Protein AF-A0A8S3RCC0-F1 (afdb_monomer_lite)

Foldseek 3Di:
DVVVVVVCVVLPPLLVLCLLLLDLLCDDPQFDHQPPGDSVLLSVLVSVDVLLSVLSVQLLPPPDLVSLLQSQQQSLCVSLVHDGPPGQVNQQVVVLVVCVVPDPDDDDSSNGRDHSQQSSLRSLRSSVSSCVVVVNDPDDVVVRQWDDDPNDIDGNRGPDDPDPPVVVVVDDDPPPDPDDDDDDDDDDDDDDDDDDDYDDDDDDDDDDDDDDDDDDDDDDDDDDDDDDDDDDDDDDDDDDDDDDDDDDDPPDDDDDDDDDDDDDDPCPCVVVPVPPPDDDDDDDDDDDDPVVVVVVVVVVPDDPLVVQVVVQCPPCQLALLSLLQCVVVNDDPPLPQDDHDDSVQVQALVSSVVSLVSLCVSLPLVVQVPHPCSVVSVSSNVRNVSSVVSCVVVVVDGPD

pLDDT: mean 72.52, std 24.64, range [21.8, 97.44]

Sequence (400 aa):
MGYFEDQIAALGEELCTFLPLIHAISGCDTTSRMFGVSKAATLKKFGEHDFLKTQAQLLCNANANDDVISAGENIISSLYNGAPYEGLNVLRYRKFAARVLTNKTCVQIHTLPPTSNAASFHSQRAYLQMKMWMNKDNLNPCEWGWKVANGNLVPVKCTMDAAPSKLLNIIRCNCSLGSIGGNKQSTGWQQKPSPQGSPKLNRPQAVINKNSPQGSPQIPRPPQHKPNYNVNFPAPPRNTGKSSVIGDRSDRGVRKPFGPKPSVSNHAFEDLLGSQGFSSTAKANEQKTIASMRRQQLVEDMDPDKLKLMEWIQGKERNIRALLCSLHTVLWEGEERWKGIGMHDLVTPEQVKKVYRKAVLAVHPDKLTGSPHEDMAKMIFMELNDGWAQFEEEGMKALY

Radius of gyration: 34.48 Å; chains: 1; bounding box: 101×75×79 Å

Secondary structure (DSSP, 8-state):
-HHHHHHHHHH-HHHHHHHHHHHHHH--SSSPPPTT--HHHHHHHHHH-HHHHHHHHHHHT--SHHHHHHHHHHHHHHHTTPPTT--HHHHHHHHHHHHHHH-SS---GGGSPPPHHHHHHHHHHHHHHHHHHTT-----GGGTTEEEETTEEEE---SS-SS-HHHHTT----S------------------------------------------------PPPP------PPPPPPP----SS--TT---------------TTTTSTTTTTSS------------THHHHHHTTTTT--HHHHHHHHHHTTTTT-HHHHHHHGGGTSPTT-TTPPP--GGGGSSHHHHHHHHHHHHHHS-GGGGTTSTTHHHHHHHHHHHHHHHHHHHHTT-----

Structure (mmCIF, N/CA/C/O backbone):
data_AF-A0A8S3RCC0-F1
#
_entry.id   AF-A0A8S3RCC0-F1
#
loop_
_atom_site.group_PDB
_atom_site.id
_atom_site.type_symbol
_atom_site.label_atom_id
_atom_site.label_alt_id
_atom_site.label_comp_id
_atom_site.label_asym_id
_atom_site.label_entity_id
_atom_site.label_seq_id
_atom_site.pdbx_PDB_ins_code
_atom_site.Cartn_x
_atom_site.Cartn_y
_atom_site.Cartn_z
_atom_site.occupancy
_atom_site.B_iso_or_equiv
_atom_site.auth_seq_id
_atom_site.auth_comp_id
_atom_site.auth_asym_id
_atom_site.auth_atom_id
_atom_site.pdbx_PDB_model_num
ATOM 1 N N . MET A 1 1 ? 8.824 14.727 -34.836 1.00 51.56 1 MET A N 1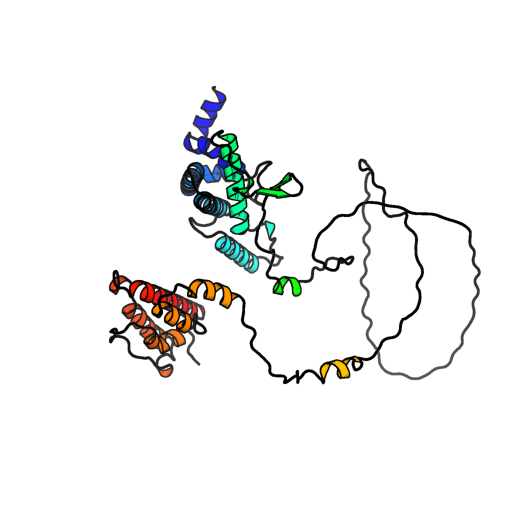
ATOM 2 C CA . MET A 1 1 ? 9.842 15.308 -33.937 1.00 51.56 1 MET A CA 1
ATOM 3 C C . MET A 1 1 ? 9.207 16.375 -33.051 1.00 51.56 1 MET A C 1
ATOM 5 O O . MET A 1 1 ? 9.110 16.106 -31.867 1.00 51.56 1 MET A O 1
ATOM 9 N N . GLY A 1 2 ? 8.609 17.446 -33.599 1.00 55.72 2 GLY A N 1
ATOM 10 C CA . GLY A 1 2 ? 8.009 18.533 -32.792 1.00 55.72 2 GLY A CA 1
ATOM 11 C C . GLY A 1 2 ? 6.967 18.125 -31.733 1.00 55.72 2 GLY A C 1
ATOM 12 O O . GLY A 1 2 ? 7.074 18.539 -30.591 1.00 55.72 2 GLY A O 1
ATOM 13 N N . TYR A 1 3 ? 6.037 17.209 -32.039 1.00 58.25 3 TYR A N 1
ATOM 14 C CA . TYR A 1 3 ? 5.045 16.743 -31.047 1.00 58.25 3 TYR A CA 1
ATOM 15 C C . TYR A 1 3 ? 5.652 16.086 -29.794 1.00 58.25 3 TYR A C 1
ATOM 17 O O . TYR A 1 3 ? 5.031 16.116 -28.737 1.00 58.25 3 TYR A O 1
ATOM 25 N N . PHE A 1 4 ? 6.825 15.455 -29.903 1.00 60.31 4 PHE A N 1
ATOM 26 C CA . PHE A 1 4 ? 7.490 14.824 -28.757 1.00 60.31 4 PHE A CA 1
ATOM 27 C C . PHE A 1 4 ? 8.263 15.853 -27.927 1.00 60.31 4 PHE A C 1
ATOM 29 O O . PHE A 1 4 ? 8.239 15.781 -26.701 1.00 60.31 4 PHE A O 1
ATOM 36 N N . GLU A 1 5 ? 8.888 16.832 -28.581 1.00 62.81 5 GLU A N 1
ATOM 37 C CA . GLU A 1 5 ? 9.561 17.955 -27.917 1.00 62.81 5 GLU A CA 1
ATOM 38 C C . GLU A 1 5 ? 8.559 18.812 -27.129 1.00 62.81 5 GLU A C 1
ATOM 40 O O . GLU A 1 5 ? 8.820 19.143 -25.973 1.00 62.81 5 GLU A O 1
ATOM 45 N N . ASP A 1 6 ? 7.367 19.056 -27.684 1.00 68.06 6 ASP A N 1
ATOM 46 C CA . ASP A 1 6 ? 6.292 19.796 -27.010 1.00 68.06 6 ASP A CA 1
ATOM 47 C C . ASP A 1 6 ? 5.773 19.072 -25.753 1.00 68.06 6 ASP A C 1
ATOM 49 O O . ASP A 1 6 ? 5.451 19.706 -24.745 1.00 68.06 6 ASP A O 1
ATOM 53 N N . GLN A 1 7 ? 5.710 17.734 -25.769 1.00 66.88 7 GLN A N 1
ATOM 54 C CA . GLN A 1 7 ? 5.305 16.960 -24.588 1.00 66.88 7 GLN A CA 1
ATOM 55 C C . GLN A 1 7 ? 6.385 16.922 -23.506 1.00 66.88 7 GLN A C 1
ATOM 57 O O . GLN A 1 7 ? 6.053 17.023 -22.324 1.00 66.88 7 GLN A O 1
ATOM 62 N N . ILE A 1 8 ? 7.659 16.827 -23.894 1.00 74.38 8 ILE A N 1
ATOM 63 C CA . ILE A 1 8 ? 8.789 16.904 -22.958 1.00 74.38 8 ILE A CA 1
ATOM 64 C C . ILE A 1 8 ? 8.843 18.290 -22.311 1.00 74.38 8 ILE A C 1
ATOM 66 O O . ILE A 1 8 ? 9.014 18.385 -21.098 1.00 74.38 8 ILE A O 1
ATOM 70 N N . ALA A 1 9 ? 8.613 19.356 -23.082 1.00 72.44 9 ALA A N 1
ATOM 71 C CA . ALA A 1 9 ? 8.543 20.718 -22.560 1.00 72.44 9 ALA A CA 1
ATOM 72 C C . ALA A 1 9 ? 7.380 20.917 -21.567 1.00 72.44 9 ALA A C 1
ATOM 74 O O . ALA A 1 9 ? 7.519 21.665 -20.602 1.00 72.44 9 ALA A O 1
ATOM 75 N N . ALA A 1 10 ? 6.246 20.237 -21.772 1.00 75.12 10 ALA A N 1
ATOM 76 C CA . ALA A 1 10 ? 5.062 20.370 -20.920 1.00 75.12 10 ALA A CA 1
ATOM 77 C C . ALA A 1 10 ? 5.101 19.516 -19.637 1.00 75.12 10 ALA A C 1
ATOM 79 O O . ALA A 1 10 ? 4.585 19.940 -18.603 1.00 75.12 10 ALA A O 1
ATOM 80 N N . LEU A 1 11 ? 5.657 18.301 -19.698 1.00 80.06 11 LEU A N 1
ATOM 81 C CA . LEU A 1 11 ? 5.670 17.344 -18.580 1.00 80.06 11 LEU A CA 1
ATOM 82 C C . LEU A 1 11 ? 7.021 17.282 -17.858 1.00 80.06 11 LEU A C 1
ATOM 84 O O . LEU A 1 11 ? 7.087 16.808 -16.729 1.00 80.06 11 LEU A O 1
ATOM 88 N N . GLY A 1 12 ? 8.095 17.752 -18.484 1.00 85.31 12 GLY A N 1
ATOM 89 C CA . GLY A 1 12 ? 9.456 17.527 -18.018 1.00 85.31 12 GLY A CA 1
ATOM 90 C C . GLY A 1 12 ? 9.982 16.149 -18.425 1.00 85.31 12 GLY A C 1
ATOM 91 O O . GLY A 1 12 ? 9.241 15.168 -18.548 1.00 85.31 12 GLY A O 1
ATOM 92 N N . GLU A 1 13 ? 11.295 16.082 -18.632 1.00 84.44 13 GLU A N 1
ATOM 93 C CA . GLU A 1 13 ? 11.991 14.885 -19.111 1.00 84.44 13 GLU A CA 1
ATOM 94 C C . GLU A 1 13 ? 11.800 13.693 -18.161 1.00 84.44 13 GLU A C 1
ATOM 96 O O . GLU A 1 13 ? 11.462 12.595 -18.600 1.00 84.44 13 GLU A O 1
ATOM 101 N N . GLU A 1 14 ? 11.893 13.930 -16.850 1.00 86.31 14 GLU A N 1
ATOM 102 C CA . GLU A 1 14 ? 11.751 12.899 -15.818 1.00 86.31 14 GLU A CA 1
ATOM 103 C C . GLU A 1 14 ? 10.378 12.202 -15.872 1.00 86.31 14 GLU A C 1
ATOM 105 O O . GLU A 1 14 ? 10.306 10.977 -15.978 1.00 86.31 14 GLU A O 1
ATOM 110 N N . LEU A 1 15 ? 9.270 12.954 -15.883 1.00 89.75 15 LEU A N 1
ATOM 111 C CA . LEU A 1 15 ? 7.924 12.365 -15.941 1.00 89.75 15 LEU A CA 1
ATOM 112 C C . LEU A 1 15 ? 7.667 11.613 -17.245 1.00 89.75 15 LEU A C 1
ATOM 114 O O . LEU A 1 15 ? 6.965 10.597 -17.230 1.00 89.75 15 LEU A O 1
ATOM 118 N N . CYS A 1 16 ? 8.249 12.072 -18.356 1.00 90.62 16 CYS A N 1
ATOM 119 C CA . CYS A 1 16 ? 8.157 11.376 -19.635 1.00 90.62 16 CYS A CA 1
ATOM 120 C C . CYS A 1 16 ? 8.763 9.968 -19.552 1.00 90.62 16 CYS A C 1
ATOM 122 O O . CYS A 1 16 ? 8.179 9.023 -20.091 1.00 90.62 16 CYS A O 1
ATOM 124 N N . THR A 1 17 ? 9.863 9.790 -18.809 1.00 90.94 17 THR A N 1
ATOM 125 C CA . THR A 1 17 ? 10.465 8.459 -18.604 1.00 90.94 17 THR A CA 1
ATOM 126 C C . THR A 1 17 ? 9.557 7.499 -17.827 1.00 90.94 17 THR A C 1
ATOM 128 O O . THR A 1 17 ? 9.599 6.287 -18.052 1.00 90.94 17 THR A O 1
ATOM 131 N N . PHE A 1 18 ? 8.676 8.022 -16.968 1.00 93.69 18 PHE A N 1
ATOM 132 C CA . PHE A 1 18 ? 7.751 7.226 -16.159 1.00 93.69 18 PHE A CA 1
ATOM 133 C C . PHE A 1 18 ? 6.408 6.940 -16.838 1.00 93.69 18 PHE A C 1
ATOM 135 O O . PHE A 1 18 ? 5.625 6.152 -16.307 1.00 93.69 18 PHE A O 1
ATOM 142 N N . LEU A 1 19 ? 6.114 7.513 -18.011 1.00 94.00 19 LEU A N 1
ATOM 143 C CA . LEU A 1 19 ? 4.831 7.306 -18.699 1.00 94.00 19 LEU A CA 1
ATOM 144 C C . LEU A 1 19 ? 4.475 5.826 -18.934 1.00 94.00 19 LEU A C 1
ATOM 146 O O . LEU A 1 19 ? 3.328 5.456 -18.646 1.00 94.00 19 LEU A O 1
ATOM 150 N N . PRO A 1 20 ? 5.400 4.948 -19.381 1.00 93.81 20 PRO A N 1
ATOM 151 C CA . PRO A 1 20 ? 5.094 3.528 -19.546 1.00 93.81 20 PRO A CA 1
ATOM 152 C C . PRO A 1 20 ? 4.709 2.868 -18.216 1.00 93.81 20 PRO A C 1
ATOM 154 O O . PRO A 1 20 ? 3.733 2.118 -18.153 1.00 93.81 20 PRO A O 1
ATOM 157 N N . LEU A 1 21 ? 5.411 3.207 -17.131 1.00 95.19 21 LEU A N 1
ATOM 158 C CA . LEU A 1 21 ? 5.100 2.713 -15.792 1.00 95.19 21 LEU A CA 1
ATOM 159 C C . LEU A 1 21 ? 3.737 3.214 -15.310 1.00 95.19 21 LEU A C 1
ATOM 161 O O . LEU A 1 21 ? 2.905 2.418 -14.884 1.00 95.19 21 LEU A O 1
ATOM 165 N N . ILE A 1 22 ? 3.480 4.520 -15.412 1.00 95.44 22 ILE A N 1
ATOM 166 C CA . ILE A 1 22 ? 2.216 5.155 -15.016 1.00 95.44 22 ILE A CA 1
ATOM 167 C C . ILE A 1 22 ? 1.038 4.491 -15.736 1.00 95.44 22 ILE A C 1
ATOM 169 O O . ILE A 1 22 ? 0.005 4.198 -15.120 1.00 95.44 22 ILE A O 1
ATOM 173 N N . HIS A 1 23 ? 1.194 4.209 -17.030 1.00 94.81 23 HIS A N 1
ATOM 174 C CA . HIS A 1 23 ? 0.174 3.534 -17.819 1.00 94.81 23 HIS A CA 1
ATOM 175 C C . HIS A 1 23 ? -0.038 2.082 -17.367 1.00 94.81 23 HIS A C 1
ATOM 177 O O . HIS A 1 23 ? -1.178 1.678 -17.130 1.00 94.81 23 HIS A O 1
ATOM 183 N N . ALA A 1 24 ? 1.040 1.311 -17.196 1.00 95.50 24 ALA A N 1
ATOM 184 C CA . ALA A 1 24 ? 0.964 -0.087 -16.781 1.00 95.50 24 ALA A CA 1
ATOM 185 C C . ALA A 1 24 ? 0.402 -0.248 -15.358 1.00 95.50 24 ALA A C 1
ATOM 187 O O . ALA A 1 24 ? -0.450 -1.108 -15.124 1.00 95.50 24 ALA A O 1
ATOM 188 N N . ILE A 1 25 ? 0.830 0.590 -14.408 1.00 95.69 25 ILE A N 1
ATOM 189 C CA . ILE A 1 25 ? 0.456 0.466 -12.995 1.00 95.69 25 ILE A CA 1
ATOM 190 C C . ILE A 1 25 ? -0.968 0.953 -12.724 1.00 95.69 25 ILE A C 1
ATOM 192 O O . ILE A 1 25 ? -1.652 0.380 -11.883 1.00 95.69 25 ILE A O 1
ATOM 196 N N . SER A 1 26 ? -1.460 1.962 -13.451 1.00 95.25 26 SER A N 1
ATOM 197 C CA . SER A 1 26 ? -2.857 2.414 -13.329 1.00 95.25 26 SER A CA 1
ATOM 198 C C . SER A 1 26 ? -3.858 1.514 -14.074 1.00 95.25 26 SER A C 1
ATOM 200 O O . SER A 1 26 ? -5.053 1.538 -13.759 1.00 95.25 26 SER A O 1
ATOM 202 N N . GLY A 1 27 ? -3.377 0.694 -15.015 1.00 93.44 27 GLY A N 1
ATOM 203 C CA . GLY A 1 27 ? -4.143 -0.331 -15.724 1.00 93.44 27 GLY A CA 1
ATOM 204 C C . GLY A 1 27 ? -4.146 -0.150 -17.246 1.00 93.44 27 GLY A C 1
ATOM 205 O O . GLY A 1 27 ? -4.549 0.900 -17.767 1.00 93.44 27 GLY A O 1
ATOM 206 N N . CYS A 1 28 ? -3.780 -1.212 -17.961 1.00 92.25 28 CYS A N 1
ATOM 207 C CA . CYS A 1 28 ? -3.843 -1.340 -19.420 1.00 92.25 28 CYS A CA 1
ATOM 208 C C . CYS A 1 28 ? -4.502 -2.671 -19.826 1.00 92.25 28 CYS A C 1
ATOM 210 O O . CYS A 1 28 ? -5.116 -3.331 -18.994 1.00 92.25 28 CYS A O 1
ATOM 212 N N . ASP A 1 29 ? -4.396 -3.072 -21.092 1.00 88.81 29 ASP A N 1
ATOM 213 C CA . ASP A 1 29 ? -5.047 -4.292 -21.594 1.00 88.81 29 ASP A CA 1
ATOM 214 C C . ASP A 1 29 ? -4.528 -5.577 -20.921 1.00 88.81 29 ASP A C 1
ATOM 216 O O . ASP A 1 29 ? -5.253 -6.566 -20.812 1.00 88.81 29 ASP A O 1
ATOM 220 N N . THR A 1 30 ? -3.286 -5.561 -20.429 1.00 87.25 30 THR A N 1
ATOM 221 C CA . THR A 1 30 ? -2.615 -6.717 -19.814 1.00 87.25 30 THR A CA 1
ATOM 222 C C . THR A 1 30 ? -2.515 -6.632 -18.289 1.00 87.25 30 THR A C 1
ATOM 224 O O . THR A 1 30 ? -2.226 -7.634 -17.630 1.00 87.25 30 THR A O 1
ATOM 227 N N . THR A 1 31 ? -2.785 -5.468 -17.691 1.00 92.44 31 THR A N 1
ATOM 228 C CA . THR A 1 31 ? -2.711 -5.252 -16.239 1.00 92.44 31 THR A CA 1
ATOM 229 C C . THR A 1 31 ? -4.073 -4.883 -15.660 1.00 92.44 31 THR A C 1
ATOM 231 O O . THR A 1 31 ? -4.981 -4.417 -16.339 1.00 92.44 31 THR A O 1
ATOM 234 N N . SER A 1 32 ? -4.272 -5.132 -14.367 1.00 90.12 32 SER A N 1
ATOM 235 C CA . SER A 1 32 ? -5.575 -4.875 -13.747 1.00 90.12 32 SER A CA 1
ATOM 236 C C . SER A 1 32 ? -5.800 -3.379 -13.526 1.00 90.12 32 SER A C 1
ATOM 238 O O . SER A 1 32 ? -4.899 -2.657 -13.117 1.00 90.12 32 SER A O 1
ATOM 240 N N . ARG A 1 33 ? -7.031 -2.899 -13.721 1.00 91.19 33 ARG A N 1
ATOM 241 C CA . ARG A 1 33 ? -7.400 -1.539 -13.316 1.00 91.19 33 ARG A CA 1
ATOM 242 C C . ARG A 1 33 ? -7.791 -1.516 -11.842 1.00 91.19 33 ARG A C 1
ATOM 244 O O . ARG A 1 33 ? -8.719 -2.211 -11.430 1.00 91.19 33 ARG A O 1
ATOM 251 N N . MET A 1 34 ? -7.127 -0.669 -11.063 1.00 92.75 34 MET A N 1
ATOM 252 C CA . MET A 1 34 ? -7.489 -0.416 -9.669 1.00 92.75 34 MET A CA 1
ATOM 253 C C . MET A 1 34 ? -8.702 0.518 -9.577 1.00 92.75 34 MET A C 1
ATOM 255 O O . MET A 1 34 ? -8.795 1.528 -10.277 1.00 92.75 34 MET A O 1
ATOM 259 N N . PHE A 1 35 ? -9.656 0.189 -8.707 1.00 93.19 35 PHE A N 1
ATOM 260 C CA . PHE A 1 35 ? -10.865 0.993 -8.548 1.00 93.19 35 PHE A CA 1
ATOM 261 C C . PHE A 1 35 ? -10.547 2.358 -7.923 1.00 93.19 35 PHE A C 1
ATOM 263 O O . PHE A 1 35 ? -9.822 2.439 -6.932 1.00 93.19 35 PHE A O 1
ATOM 270 N N . GLY A 1 36 ? -11.128 3.427 -8.472 1.00 91.38 36 GLY A N 1
ATOM 271 C CA . GLY A 1 36 ? -10.897 4.798 -8.005 1.00 91.38 36 GLY A CA 1
ATOM 272 C C . GLY A 1 36 ? -9.560 5.402 -8.451 1.00 91.38 36 GLY A C 1
ATOM 273 O O . GLY A 1 36 ? -9.286 6.552 -8.127 1.00 91.38 36 GLY A O 1
ATOM 274 N N . VAL A 1 37 ? -8.756 4.666 -9.224 1.00 93.38 37 VAL A N 1
ATOM 275 C CA . VAL A 1 37 ? -7.498 5.142 -9.808 1.00 93.38 37 VAL A CA 1
ATOM 276 C C . VAL A 1 37 ? -7.711 5.383 -11.306 1.00 93.38 37 VAL A C 1
ATOM 278 O O . VAL A 1 37 ? -8.269 4.544 -12.020 1.00 93.38 37 VAL A O 1
ATOM 281 N N . SER A 1 38 ? -7.314 6.561 -11.791 1.00 93.19 38 SER A N 1
ATOM 282 C CA . SER A 1 38 ? -7.396 6.935 -13.208 1.00 93.19 38 SER A CA 1
ATOM 283 C C . SER A 1 38 ? -6.029 7.370 -13.722 1.00 93.19 38 SER A C 1
ATOM 285 O O . SER A 1 38 ? -5.244 7.920 -12.959 1.00 93.19 38 SER A O 1
ATOM 287 N N . LYS A 1 39 ? -5.770 7.182 -15.021 1.00 92.88 39 LYS A N 1
ATOM 288 C CA . LYS A 1 39 ? -4.498 7.560 -15.664 1.00 92.88 39 LYS A CA 1
ATOM 289 C C . LYS A 1 39 ? -4.156 9.034 -15.450 1.00 92.88 39 LYS A C 1
ATOM 291 O O . LYS A 1 39 ? -3.043 9.344 -15.049 1.00 92.88 39 LYS A O 1
ATOM 296 N N . ALA A 1 40 ? -5.134 9.921 -15.637 1.00 92.69 40 ALA A N 1
ATOM 297 C CA . ALA A 1 40 ? -4.955 11.356 -15.432 1.00 92.69 40 ALA A CA 1
ATOM 298 C C . ALA A 1 40 ? -4.648 11.702 -13.965 1.00 92.69 40 ALA A C 1
ATOM 300 O O . ALA A 1 40 ? -3.725 12.464 -13.695 1.00 92.69 40 ALA A O 1
ATOM 301 N N . ALA A 1 41 ? -5.374 11.107 -13.008 1.00 93.06 41 ALA A N 1
ATOM 302 C CA . ALA A 1 41 ? -5.118 11.339 -11.585 1.00 93.06 41 ALA A CA 1
ATOM 303 C C . ALA A 1 41 ? -3.761 10.772 -11.139 1.00 93.06 41 ALA A C 1
ATOM 305 O O . ALA A 1 41 ? -3.074 11.397 -10.337 1.00 93.06 41 ALA A O 1
ATOM 306 N N . THR A 1 42 ? -3.363 9.612 -11.668 1.00 95.31 42 THR A N 1
ATOM 307 C CA . THR A 1 42 ? -2.040 9.027 -11.437 1.00 95.31 42 THR A CA 1
ATOM 308 C C . THR A 1 42 ? -0.955 9.949 -11.982 1.00 95.31 42 THR A C 1
ATOM 310 O O . THR A 1 42 ? -0.076 10.331 -11.223 1.00 95.31 42 THR A O 1
ATOM 313 N N . LEU A 1 43 ? -1.044 10.373 -13.246 1.00 94.69 43 LEU A N 1
ATOM 314 C CA . LEU A 1 43 ? -0.062 11.274 -13.857 1.00 94.69 43 LEU A CA 1
ATOM 315 C C . LEU A 1 43 ? 0.085 12.579 -13.064 1.00 94.69 43 LEU A C 1
ATOM 317 O O . LEU A 1 43 ? 1.201 12.978 -12.743 1.00 94.69 43 LEU A O 1
ATOM 321 N N . LYS A 1 44 ? -1.039 13.192 -12.672 1.00 93.62 44 LYS A N 1
ATOM 322 C CA . LYS A 1 44 ? -1.042 14.395 -11.831 1.00 93.62 44 LYS A CA 1
ATOM 323 C C . LYS A 1 44 ? -0.304 14.167 -10.506 1.00 93.62 44 LYS A C 1
ATOM 325 O O . LYS A 1 44 ? 0.564 14.956 -10.153 1.00 93.62 44 LYS A O 1
ATOM 330 N N . LYS A 1 45 ? -0.585 13.059 -9.812 1.00 94.75 45 LYS A N 1
ATOM 331 C CA . LYS A 1 45 ? 0.100 12.708 -8.558 1.00 94.75 45 LYS A CA 1
ATOM 332 C C . LYS A 1 45 ? 1.605 12.521 -8.725 1.00 94.75 45 LYS A C 1
ATOM 334 O O . LYS A 1 45 ? 2.355 12.919 -7.843 1.00 94.75 45 LYS A O 1
ATOM 339 N N . PHE A 1 46 ? 2.044 11.919 -9.828 1.00 94.88 46 PHE A N 1
ATOM 340 C CA . PHE A 1 46 ? 3.469 11.777 -10.126 1.00 94.88 46 PHE A CA 1
ATOM 341 C C . PHE A 1 46 ? 4.151 13.133 -10.336 1.00 94.88 46 PHE A C 1
ATOM 343 O O . PHE A 1 46 ? 5.306 13.285 -9.953 1.00 94.88 46 PHE A O 1
ATOM 350 N N . GLY A 1 47 ? 3.443 14.128 -10.881 1.00 91.69 47 GLY A N 1
ATOM 351 C CA . GLY A 1 47 ? 3.965 15.492 -10.989 1.00 91.69 47 GLY A CA 1
ATOM 352 C C . GLY A 1 47 ? 4.041 16.245 -9.661 1.00 91.69 47 GLY A C 1
ATOM 353 O O . GLY A 1 47 ? 4.954 17.044 -9.480 1.00 91.69 47 GLY A O 1
ATOM 354 N N . GLU A 1 48 ? 3.131 15.964 -8.726 1.00 91.69 48 GLU A N 1
ATOM 355 C CA . GLU A 1 48 ? 3.037 16.663 -7.434 1.00 91.69 48 GLU A CA 1
ATOM 356 C C . GLU A 1 48 ? 3.910 16.052 -6.324 1.00 91.69 48 GLU A C 1
ATOM 358 O O . GLU A 1 48 ? 4.294 16.758 -5.394 1.00 91.69 48 GLU A O 1
ATOM 363 N N . HIS A 1 49 ? 4.204 14.749 -6.377 1.00 92.44 49 HIS A N 1
ATOM 364 C CA . HIS A 1 49 ? 4.852 14.036 -5.274 1.00 92.44 49 HIS A CA 1
ATOM 365 C C . HIS A 1 49 ? 6.200 13.428 -5.667 1.00 92.44 49 HIS A C 1
ATOM 367 O O . HIS A 1 49 ? 6.253 12.390 -6.328 1.00 92.44 49 HIS A O 1
ATOM 373 N N . ASP A 1 50 ? 7.292 13.987 -5.141 1.00 94.06 50 ASP A N 1
ATOM 374 C CA . ASP A 1 50 ? 8.647 13.480 -5.401 1.00 94.06 50 ASP A CA 1
ATOM 375 C C . ASP A 1 50 ? 8.865 12.055 -4.881 1.00 94.06 50 ASP A C 1
ATOM 377 O O . ASP A 1 50 ? 9.553 11.265 -5.521 1.00 94.06 50 ASP A O 1
ATOM 381 N N . PHE A 1 51 ? 8.188 11.665 -3.793 1.00 95.62 51 PHE A N 1
ATOM 382 C CA . PHE A 1 51 ? 8.210 10.280 -3.310 1.00 95.62 51 PHE A CA 1
ATOM 383 C C . PHE A 1 51 ? 7.788 9.281 -4.399 1.00 95.62 51 PHE A C 1
ATOM 385 O O . PHE A 1 51 ? 8.424 8.242 -4.563 1.00 95.62 51 PHE A O 1
ATOM 392 N N . LEU A 1 52 ? 6.745 9.599 -5.177 1.00 95.75 52 LEU A N 1
ATOM 393 C CA . LEU A 1 52 ? 6.287 8.730 -6.262 1.00 95.75 52 LEU A CA 1
ATOM 394 C C . LEU A 1 52 ? 7.334 8.618 -7.370 1.00 95.75 52 LEU A C 1
ATOM 396 O O . LEU A 1 52 ? 7.547 7.519 -7.879 1.00 95.75 52 LEU A O 1
ATOM 400 N N . LYS A 1 53 ? 8.015 9.719 -7.704 1.00 95.25 53 LYS A N 1
ATOM 401 C CA . LYS A 1 53 ? 9.111 9.726 -8.682 1.00 95.25 53 LYS A CA 1
ATOM 402 C C . LYS A 1 53 ? 10.280 8.863 -8.206 1.00 95.25 53 LYS A C 1
ATOM 404 O O . LYS A 1 53 ? 10.748 8.015 -8.958 1.00 95.25 53 LYS A O 1
ATOM 409 N N . THR A 1 54 ? 10.672 8.972 -6.932 1.00 95.69 54 THR A N 1
ATOM 410 C CA . THR A 1 54 ? 11.712 8.115 -6.336 1.00 95.69 54 THR A CA 1
ATOM 411 C C . THR A 1 54 ? 11.339 6.634 -6.414 1.00 95.69 54 THR A C 1
ATOM 413 O O . THR A 1 54 ? 12.153 5.818 -6.843 1.00 95.69 54 THR A O 1
ATOM 416 N N . GLN A 1 55 ? 10.105 6.268 -6.050 1.00 96.88 55 GLN A N 1
ATOM 417 C CA . GLN A 1 55 ? 9.656 4.873 -6.133 1.00 96.88 55 GLN A CA 1
ATOM 418 C C . GLN A 1 55 ? 9.555 4.381 -7.586 1.00 96.88 55 GLN A C 1
ATOM 420 O O . GLN A 1 55 ? 9.895 3.233 -7.864 1.00 96.88 55 GLN A O 1
ATOM 425 N N . ALA A 1 56 ? 9.142 5.230 -8.531 1.00 95.44 56 ALA A N 1
ATOM 426 C CA . ALA A 1 56 ? 9.162 4.881 -9.951 1.00 95.44 56 ALA A CA 1
ATOM 427 C C . ALA A 1 56 ? 10.578 4.659 -10.472 1.00 95.44 56 ALA A C 1
ATOM 429 O O . ALA A 1 56 ? 10.799 3.690 -11.189 1.00 95.44 56 ALA A O 1
ATOM 430 N N . GLN A 1 57 ? 11.538 5.492 -10.075 1.00 94.56 57 GLN A N 1
ATOM 431 C CA . GLN A 1 57 ? 12.935 5.316 -10.454 1.00 94.56 57 GLN A CA 1
ATOM 432 C C . GLN A 1 57 ? 13.503 3.995 -9.915 1.00 94.56 57 GLN A C 1
ATOM 434 O O . GLN A 1 57 ? 14.161 3.266 -10.658 1.00 94.56 57 GLN A O 1
ATOM 439 N N . LEU A 1 58 ? 13.203 3.652 -8.656 1.00 94.44 58 LEU A N 1
ATOM 440 C CA . LEU A 1 58 ? 13.567 2.357 -8.069 1.00 94.44 58 LEU A CA 1
ATOM 441 C C . LEU A 1 58 ? 12.964 1.198 -8.862 1.00 94.44 58 LEU A C 1
ATOM 443 O O . LEU A 1 58 ? 13.673 0.265 -9.218 1.00 94.44 58 LEU A O 1
ATOM 447 N N . LEU A 1 59 ? 11.678 1.285 -9.202 1.00 93.81 59 LEU A N 1
ATOM 448 C CA . LEU A 1 59 ? 10.998 0.243 -9.962 1.00 93.81 59 LEU A CA 1
ATOM 449 C C . LEU A 1 59 ? 11.542 0.128 -11.395 1.00 93.81 59 LEU A C 1
ATOM 451 O O . LEU A 1 59 ? 11.744 -0.981 -11.877 1.00 93.81 59 LEU A O 1
ATOM 455 N N . CYS A 1 60 ? 11.830 1.236 -12.081 1.00 90.75 60 CYS A N 1
ATOM 456 C CA . CYS A 1 60 ? 12.414 1.234 -13.429 1.00 90.75 60 CYS A CA 1
ATOM 457 C C . CYS A 1 60 ? 13.790 0.543 -13.475 1.00 90.75 60 CYS A C 1
ATOM 459 O O . CYS A 1 60 ? 14.103 -0.151 -14.454 1.00 90.75 60 CYS A O 1
ATOM 461 N N . ASN A 1 61 ? 14.575 0.709 -12.407 1.00 90.19 61 ASN A N 1
ATOM 462 C CA . ASN A 1 61 ? 15.933 0.179 -12.253 1.00 90.19 61 ASN A CA 1
ATOM 463 C C . ASN A 1 61 ? 15.997 -1.113 -11.426 1.00 90.19 61 ASN A C 1
ATOM 465 O O . ASN A 1 61 ? 17.090 -1.577 -11.111 1.00 90.19 61 ASN A O 1
ATOM 469 N N . ALA A 1 62 ? 14.848 -1.684 -11.061 1.00 90.25 62 ALA A N 1
ATOM 470 C CA . ALA A 1 62 ? 14.794 -2.880 -10.238 1.00 90.25 62 ALA A CA 1
ATOM 471 C C . ALA A 1 62 ? 15.407 -4.081 -10.965 1.00 90.25 62 ALA A C 1
ATOM 473 O O . ALA A 1 62 ? 15.098 -4.321 -12.139 1.00 90.25 62 ALA A O 1
ATOM 474 N N . ASN A 1 63 ? 16.210 -4.847 -10.225 1.00 82.56 63 ASN A N 1
ATOM 475 C CA . ASN A 1 63 ? 16.883 -6.061 -10.694 1.00 82.56 63 ASN A CA 1
ATOM 476 C C . ASN A 1 63 ? 16.359 -7.328 -9.997 1.00 82.56 63 ASN A C 1
ATOM 478 O O . ASN A 1 63 ? 16.635 -8.435 -10.453 1.00 82.56 63 ASN A O 1
ATOM 482 N N . ALA A 1 64 ? 15.599 -7.173 -8.909 1.00 88.12 64 ALA A N 1
ATOM 483 C CA . ALA A 1 64 ? 14.982 -8.262 -8.165 1.00 88.12 64 ALA A CA 1
ATOM 484 C C . ALA A 1 64 ? 13.459 -8.093 -8.069 1.00 88.12 64 ALA A C 1
ATOM 486 O O . ALA A 1 64 ? 12.921 -6.984 -8.116 1.00 88.12 64 ALA A O 1
ATOM 487 N N . ASN A 1 65 ? 12.758 -9.215 -7.889 1.00 89.94 65 ASN A N 1
ATOM 488 C CA . ASN A 1 65 ? 11.308 -9.227 -7.684 1.00 89.94 65 ASN A CA 1
ATOM 489 C C . ASN A 1 65 ? 10.893 -8.432 -6.437 1.00 89.94 65 ASN A C 1
ATOM 491 O O . ASN A 1 65 ? 9.893 -7.717 -6.479 1.00 89.94 65 ASN A O 1
ATOM 495 N N . ASP A 1 66 ? 11.665 -8.524 -5.355 1.00 93.38 66 ASP A N 1
ATOM 496 C CA . ASP A 1 66 ? 11.344 -7.864 -4.087 1.00 93.38 66 ASP A CA 1
ATOM 497 C C . ASP A 1 66 ? 11.381 -6.335 -4.201 1.00 93.38 66 ASP A C 1
ATOM 499 O O . ASP A 1 66 ? 10.502 -5.661 -3.661 1.00 93.38 66 ASP A O 1
ATOM 503 N N . ASP A 1 67 ? 12.307 -5.787 -4.994 1.00 94.44 67 ASP A N 1
ATOM 504 C CA . ASP A 1 67 ? 12.378 -4.349 -5.278 1.00 94.44 67 ASP A CA 1
ATOM 505 C C . ASP A 1 67 ? 11.129 -3.871 -6.027 1.00 94.44 67 ASP A C 1
ATOM 507 O O . ASP A 1 67 ? 10.531 -2.849 -5.681 1.00 94.44 67 ASP A O 1
ATOM 511 N N . VAL A 1 68 ? 10.688 -4.641 -7.030 1.00 95.31 68 VAL A N 1
ATOM 512 C CA . VAL A 1 68 ? 9.473 -4.345 -7.806 1.00 95.31 68 VAL A CA 1
ATOM 513 C C . VAL A 1 68 ? 8.229 -4.411 -6.927 1.00 95.31 68 VAL A C 1
ATOM 515 O O . VAL A 1 68 ? 7.341 -3.561 -7.045 1.00 95.31 68 VAL A O 1
ATOM 518 N N . ILE A 1 69 ? 8.151 -5.406 -6.042 1.00 95.88 69 ILE A N 1
ATOM 519 C CA . ILE A 1 69 ? 7.040 -5.552 -5.101 1.00 95.88 69 ILE A CA 1
ATOM 520 C C . ILE A 1 69 ? 7.022 -4.368 -4.135 1.00 95.88 69 ILE A C 1
ATOM 522 O O . ILE A 1 69 ? 5.993 -3.705 -4.029 1.00 95.88 69 ILE A O 1
ATOM 526 N N . SER A 1 70 ? 8.147 -4.067 -3.485 1.00 95.75 70 SER A N 1
ATOM 527 C CA . SER A 1 70 ? 8.260 -3.001 -2.487 1.00 95.75 70 SER A CA 1
ATOM 528 C C . SER A 1 70 ? 7.950 -1.623 -3.082 1.00 95.75 70 SER A C 1
ATOM 530 O O . SER A 1 70 ? 7.045 -0.923 -2.615 1.00 95.75 70 SER A O 1
ATOM 532 N N . ALA A 1 71 ? 8.616 -1.254 -4.182 1.00 97.25 71 ALA A N 1
ATOM 533 C CA . ALA A 1 71 ? 8.385 0.026 -4.847 1.00 97.25 71 ALA A CA 1
ATOM 534 C C . ALA A 1 71 ? 6.960 0.130 -5.411 1.00 97.25 71 ALA A C 1
ATOM 536 O O . ALA A 1 71 ? 6.294 1.160 -5.277 1.00 97.25 71 ALA A O 1
ATOM 537 N N . GLY A 1 72 ? 6.450 -0.957 -5.996 1.00 97.00 72 GLY A N 1
ATOM 538 C CA . GLY A 1 72 ? 5.092 -1.014 -6.522 1.00 97.00 72 GLY A CA 1
ATOM 539 C C . GLY A 1 72 ? 4.023 -0.887 -5.432 1.00 97.00 72 GLY A C 1
ATOM 540 O O . GLY A 1 72 ? 3.053 -0.150 -5.613 1.00 97.00 72 GLY A O 1
ATOM 541 N N . GLU A 1 73 ? 4.202 -1.537 -4.279 1.00 96.56 73 GLU A N 1
ATOM 542 C CA . GLU A 1 73 ? 3.307 -1.384 -3.127 1.00 96.56 73 GLU A CA 1
ATOM 543 C C . GLU A 1 73 ? 3.306 0.047 -2.587 1.00 96.56 73 GLU A C 1
ATOM 545 O O . GLU A 1 73 ? 2.228 0.585 -2.326 1.00 96.56 73 GLU A O 1
ATOM 550 N N . ASN A 1 74 ? 4.472 0.692 -2.490 1.00 97.12 74 ASN A N 1
ATOM 551 C CA . ASN A 1 74 ? 4.575 2.093 -2.080 1.00 97.12 74 ASN A CA 1
ATOM 552 C C . ASN A 1 74 ? 3.855 3.030 -3.056 1.00 97.12 74 ASN A C 1
ATOM 554 O O . ASN A 1 74 ? 3.077 3.885 -2.623 1.00 97.12 74 ASN A O 1
ATOM 558 N N . ILE A 1 75 ? 4.033 2.834 -4.369 1.00 97.44 75 ILE A N 1
ATOM 559 C CA . ILE A 1 75 ? 3.302 3.601 -5.388 1.00 97.44 75 ILE A CA 1
ATOM 560 C C . ILE A 1 75 ? 1.796 3.407 -5.204 1.00 97.44 75 ILE A C 1
ATOM 562 O O . ILE A 1 75 ? 1.052 4.384 -5.102 1.00 97.44 75 ILE A O 1
ATOM 566 N N . ILE A 1 76 ? 1.326 2.160 -5.118 1.00 97.19 76 ILE A N 1
ATOM 567 C CA . ILE A 1 76 ? -0.100 1.848 -4.954 1.00 97.19 76 ILE A CA 1
ATOM 568 C C . ILE A 1 76 ? -0.646 2.453 -3.652 1.00 97.19 76 ILE A C 1
ATOM 570 O O . ILE A 1 76 ? -1.730 3.040 -3.665 1.00 97.19 76 ILE A O 1
ATOM 574 N N . SER A 1 77 ? 0.103 2.381 -2.551 1.00 96.75 77 SER A N 1
ATOM 575 C CA . SER A 1 77 ? -0.252 2.997 -1.268 1.00 96.75 77 SER A CA 1
ATOM 576 C C . SER A 1 77 ? -0.481 4.504 -1.432 1.00 96.75 77 SER A C 1
ATOM 578 O O . SER A 1 77 ? -1.569 5.011 -1.130 1.00 96.75 77 SER A O 1
ATOM 580 N N . SER A 1 78 ? 0.464 5.218 -2.052 1.00 96.12 78 SER A N 1
ATOM 581 C CA . SER A 1 78 ? 0.339 6.651 -2.347 1.00 96.12 78 SER A CA 1
ATOM 582 C C . SER A 1 78 ? -0.807 6.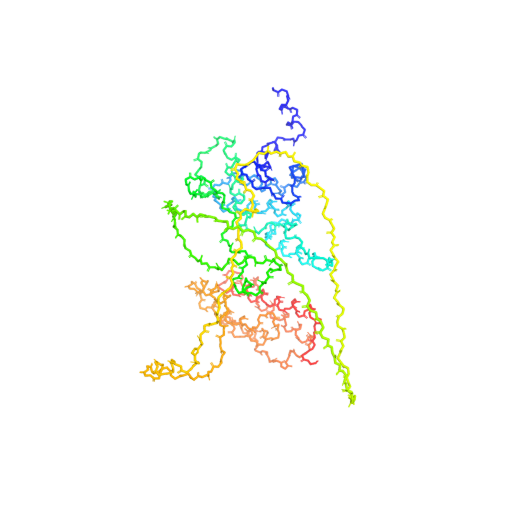979 -3.314 1.00 96.12 78 SER A C 1
ATOM 584 O O . SER A 1 78 ? -1.492 7.997 -3.147 1.00 96.12 78 SER A O 1
ATOM 586 N N . LEU A 1 79 ? -1.118 6.115 -4.289 1.00 95.81 79 LEU A N 1
ATOM 587 C CA . LEU A 1 79 ? -2.281 6.299 -5.171 1.00 95.81 79 LEU A CA 1
ATOM 588 C C . LEU A 1 79 ? -3.601 6.293 -4.395 1.00 95.81 79 LEU A C 1
ATOM 590 O O . LEU A 1 79 ? -4.505 7.062 -4.733 1.00 95.81 79 LEU A O 1
ATOM 594 N N . TYR A 1 80 ? -3.670 5.549 -3.294 1.00 95.75 80 TYR A N 1
ATOM 595 C CA . TYR A 1 80 ? -4.799 5.550 -2.367 1.00 95.75 80 TYR A CA 1
ATOM 596 C C . TYR A 1 80 ? -4.684 6.576 -1.222 1.00 95.75 80 TYR A C 1
ATOM 598 O O . TYR A 1 80 ? -5.487 6.530 -0.285 1.00 95.75 80 TYR A O 1
ATOM 606 N N . ASN A 1 81 ? -3.769 7.547 -1.303 1.00 94.56 81 ASN A N 1
ATOM 607 C CA . ASN A 1 81 ? -3.497 8.540 -0.249 1.00 94.56 81 ASN A CA 1
ATOM 608 C C . ASN A 1 81 ? -2.986 7.894 1.056 1.00 94.56 81 ASN A C 1
ATOM 610 O O . ASN A 1 81 ? -3.418 8.274 2.148 1.00 94.56 81 ASN A O 1
ATOM 614 N N . GLY A 1 82 ? -2.157 6.857 0.943 1.00 94.75 82 GLY A N 1
ATOM 615 C CA . GLY A 1 82 ? -1.345 6.345 2.045 1.00 94.75 82 GLY A CA 1
ATOM 616 C C . GLY A 1 82 ? -0.127 7.226 2.307 1.00 94.75 82 GLY A C 1
ATOM 617 O O . GLY A 1 82 ? 0.305 7.974 1.425 1.00 94.75 82 GLY A O 1
ATOM 618 N N . ALA A 1 83 ? 0.400 7.147 3.526 1.00 93.31 83 ALA A N 1
ATOM 619 C CA . ALA A 1 83 ? 1.661 7.790 3.877 1.00 93.31 83 ALA A CA 1
ATOM 620 C C . ALA A 1 83 ? 2.849 7.059 3.211 1.00 93.31 83 ALA A C 1
ATOM 622 O O . ALA A 1 83 ? 2.728 5.876 2.873 1.00 93.31 83 ALA A O 1
ATOM 623 N N . PRO A 1 84 ? 3.998 7.732 3.012 1.00 93.75 84 PRO A N 1
ATOM 624 C CA . PRO A 1 84 ? 5.217 7.072 2.552 1.00 93.75 84 PRO A CA 1
ATOM 625 C C . PRO A 1 84 ? 5.555 5.868 3.434 1.00 93.75 84 PRO A C 1
ATOM 627 O O . PRO A 1 84 ? 5.485 5.966 4.658 1.00 93.75 84 PRO A O 1
ATOM 630 N N . TYR A 1 85 ? 5.898 4.742 2.807 1.00 93.88 85 TYR A N 1
ATOM 631 C CA . TYR A 1 85 ? 6.234 3.483 3.485 1.00 93.88 85 TYR A CA 1
ATOM 632 C C . TYR A 1 85 ? 5.114 2.888 4.361 1.00 93.88 85 TYR A C 1
ATOM 634 O O . TYR A 1 85 ? 5.347 1.963 5.138 1.00 93.88 85 TYR A O 1
ATOM 642 N N . GLU A 1 86 ? 3.873 3.369 4.230 1.00 93.81 86 GLU A N 1
ATOM 643 C CA . GLU A 1 86 ? 2.727 2.752 4.891 1.00 93.81 86 GLU A CA 1
ATOM 644 C C . GLU A 1 86 ? 2.355 1.445 4.184 1.00 93.81 86 GLU A C 1
ATOM 646 O O . GLU A 1 86 ? 1.909 1.446 3.031 1.00 93.81 86 GLU A O 1
ATOM 651 N N . GLY A 1 87 ? 2.478 0.331 4.910 1.00 94.75 87 GLY A N 1
ATOM 652 C CA . GLY A 1 87 ? 2.122 -0.991 4.407 1.00 94.75 87 GLY A CA 1
ATOM 653 C C . GLY A 1 87 ? 0.673 -1.056 3.918 1.00 94.75 87 GLY A C 1
ATOM 654 O O . GLY A 1 87 ? -0.266 -0.634 4.600 1.00 94.75 87 GLY A O 1
ATOM 655 N N . LEU A 1 88 ? 0.463 -1.646 2.741 1.00 95.44 88 LEU A N 1
ATOM 656 C CA . LEU A 1 88 ? -0.824 -1.569 2.047 1.00 95.44 88 LEU A CA 1
ATOM 657 C C . LEU A 1 88 ? -1.979 -2.218 2.828 1.00 95.44 88 LEU A C 1
ATOM 659 O O . LEU A 1 88 ? -3.112 -1.735 2.798 1.00 95.44 88 LEU A O 1
ATOM 663 N N . ASN A 1 89 ? -1.697 -3.284 3.583 1.00 95.62 89 ASN A N 1
ATOM 664 C CA . ASN A 1 89 ? -2.685 -3.920 4.460 1.00 95.62 89 ASN A CA 1
ATOM 665 C C . ASN A 1 89 ? -3.078 -3.017 5.643 1.00 95.62 89 ASN A C 1
ATOM 667 O O . ASN A 1 89 ? -4.252 -2.993 6.017 1.00 95.62 89 ASN A O 1
ATOM 671 N N . VAL A 1 90 ? -2.130 -2.244 6.186 1.00 95.69 90 VAL A N 1
ATOM 672 C CA . VAL A 1 90 ? -2.377 -1.263 7.256 1.00 95.69 90 VAL A CA 1
ATOM 673 C C . VAL A 1 90 ? -3.247 -0.130 6.718 1.00 95.69 90 VAL A C 1
ATOM 675 O O . VAL A 1 90 ? -4.305 0.147 7.286 1.00 95.69 90 VAL A O 1
ATOM 678 N N . LEU A 1 91 ? -2.892 0.432 5.556 1.00 96.69 91 LEU A N 1
ATOM 679 C CA . LEU A 1 91 ? -3.701 1.437 4.860 1.00 96.69 91 LEU A CA 1
ATOM 680 C C . LEU A 1 91 ? -5.124 0.929 4.589 1.00 96.69 91 LEU A C 1
ATOM 682 O O . LEU A 1 91 ? -6.114 1.637 4.814 1.00 96.69 91 LEU A O 1
ATOM 686 N N . ARG A 1 92 ? -5.240 -0.310 4.095 1.00 95.94 92 ARG A N 1
ATOM 687 C CA . ARG A 1 92 ? -6.523 -0.952 3.791 1.00 95.94 92 ARG A CA 1
ATOM 688 C C . ARG A 1 92 ? -7.379 -1.098 5.047 1.00 95.94 92 ARG A C 1
ATOM 690 O O . ARG A 1 92 ? -8.561 -0.756 4.997 1.00 95.94 92 ARG A O 1
ATOM 697 N N . TYR A 1 93 ? -6.798 -1.553 6.157 1.00 95.25 93 TYR A N 1
ATOM 698 C CA . TYR A 1 93 ? -7.495 -1.676 7.437 1.00 95.25 93 TYR A CA 1
ATOM 699 C C . TYR A 1 93 ? -7.922 -0.313 7.990 1.00 95.25 93 TYR A C 1
ATOM 701 O O . TYR A 1 93 ? -9.093 -0.128 8.313 1.00 95.25 93 TYR A O 1
ATOM 709 N N . ARG A 1 94 ? -7.022 0.676 8.000 1.00 94.94 94 ARG A N 1
ATOM 710 C CA . ARG A 1 94 ? -7.305 2.042 8.462 1.00 94.94 94 ARG A CA 1
ATOM 711 C C . ARG A 1 94 ? -8.464 2.680 7.697 1.00 94.94 94 ARG A C 1
ATOM 713 O O . ARG A 1 94 ? -9.382 3.230 8.304 1.00 94.94 94 ARG A O 1
ATOM 720 N N . LYS A 1 95 ? -8.479 2.560 6.363 1.00 94.31 95 LYS A N 1
ATOM 721 C CA . LYS A 1 95 ? -9.596 3.047 5.531 1.00 94.31 95 LYS A CA 1
ATOM 722 C C . LYS A 1 95 ? -10.891 2.278 5.769 1.00 94.31 95 LYS A C 1
ATOM 724 O O . LYS A 1 95 ? -11.961 2.883 5.738 1.00 94.31 95 LYS A O 1
ATOM 729 N N . PHE A 1 96 ? -10.812 0.965 5.980 1.00 95.06 96 PHE A N 1
ATOM 730 C CA . PHE A 1 96 ? -11.977 0.159 6.328 1.00 95.06 96 PHE A CA 1
ATOM 731 C C . PHE A 1 96 ? -12.576 0.609 7.666 1.00 95.06 96 PHE A C 1
ATOM 733 O O . PHE A 1 96 ? -13.753 0.960 7.699 1.00 95.06 96 PHE A O 1
ATOM 740 N N . ALA A 1 97 ? -11.764 0.696 8.723 1.00 94.00 97 ALA A N 1
ATOM 741 C CA . ALA A 1 97 ? -12.186 1.137 10.050 1.00 94.00 97 ALA A CA 1
ATOM 742 C C . ALA A 1 97 ? -12.817 2.538 10.008 1.00 94.00 97 ALA A C 1
ATOM 744 O O . ALA A 1 97 ? -13.942 2.721 10.469 1.00 94.00 97 ALA A O 1
ATOM 745 N N . ALA A 1 98 ? -12.165 3.498 9.345 1.00 92.00 98 ALA A N 1
ATOM 746 C CA . ALA A 1 98 ? -12.703 4.848 9.177 1.00 92.00 98 ALA A CA 1
ATOM 747 C C . ALA A 1 98 ? -14.077 4.857 8.479 1.00 92.00 98 ALA A C 1
ATOM 749 O O . ALA A 1 98 ? -14.973 5.610 8.864 1.00 92.00 98 ALA A O 1
ATOM 750 N N . ARG A 1 99 ? -14.283 4.002 7.466 1.00 90.94 99 ARG A N 1
ATOM 751 C CA . ARG A 1 99 ? -15.581 3.891 6.785 1.00 90.94 99 ARG A CA 1
ATOM 752 C C . ARG A 1 99 ? -16.650 3.212 7.628 1.00 90.94 99 ARG A C 1
ATOM 754 O O . ARG A 1 99 ? -17.798 3.630 7.525 1.00 90.94 99 ARG A O 1
ATOM 761 N N . VAL A 1 100 ? -16.296 2.204 8.423 1.00 90.94 100 VAL A N 1
ATOM 762 C CA . VAL A 1 100 ? -17.235 1.532 9.336 1.00 90.94 100 VAL A CA 1
ATOM 763 C C . VAL A 1 100 ? -17.730 2.497 10.413 1.00 90.94 100 VAL A C 1
ATOM 765 O O . VAL A 1 100 ? -18.909 2.480 10.742 1.00 90.94 100 VAL A O 1
ATOM 768 N N . LEU A 1 101 ? -16.860 3.378 10.911 1.00 88.75 101 LEU A N 1
ATOM 769 C CA . LEU A 1 101 ? -17.227 4.382 11.915 1.00 88.75 101 LEU A CA 1
ATOM 770 C C . LEU A 1 101 ? -18.151 5.481 11.369 1.00 88.75 101 LEU A C 1
ATOM 772 O O . LEU A 1 101 ? -18.930 6.061 12.117 1.00 88.75 101 LEU A O 1
ATOM 776 N N . THR A 1 102 ? -18.061 5.786 10.073 1.00 87.44 102 THR A N 1
ATOM 777 C CA . THR A 1 102 ? -18.748 6.940 9.465 1.00 87.44 102 THR A CA 1
ATOM 778 C C . THR A 1 102 ? -19.989 6.572 8.654 1.00 87.44 102 THR A C 1
ATOM 780 O O . THR A 1 102 ? -20.901 7.390 8.537 1.00 87.44 102 THR A O 1
ATOM 783 N N . ASN A 1 103 ? -20.060 5.364 8.087 1.00 82.56 103 ASN A N 1
ATOM 784 C CA . ASN A 1 103 ? -21.149 4.965 7.196 1.00 82.56 103 ASN A CA 1
ATOM 785 C C . ASN A 1 103 ? -22.134 4.018 7.878 1.00 82.56 103 ASN A C 1
ATOM 787 O O . ASN A 1 103 ? -21.757 3.012 8.468 1.00 82.56 103 ASN A O 1
ATOM 791 N N . LYS A 1 104 ? -23.428 4.287 7.681 1.00 79.44 104 LYS A N 1
ATOM 792 C CA . LYS A 1 104 ? -24.523 3.395 8.100 1.00 79.44 104 LYS A CA 1
ATOM 793 C C . LYS A 1 104 ? -24.732 2.212 7.146 1.00 79.44 104 LYS A C 1
ATOM 795 O O . LYS A 1 104 ? -25.512 1.312 7.439 1.00 79.44 104 LYS A O 1
ATOM 800 N N . THR A 1 105 ? -24.085 2.235 5.982 1.00 86.38 105 THR A N 1
ATOM 801 C CA . THR A 1 105 ? -24.207 1.219 4.934 1.00 86.38 105 THR A CA 1
ATOM 802 C C . THR A 1 105 ? -22.990 0.303 4.904 1.00 86.38 105 THR A C 1
ATOM 804 O O . THR A 1 105 ? -21.894 0.661 5.335 1.00 86.38 105 THR A O 1
ATOM 807 N N . CYS A 1 106 ? -23.184 -0.906 4.372 1.00 85.81 106 CYS A N 1
ATOM 808 C CA . CYS A 1 106 ? -22.106 -1.874 4.216 1.00 85.81 106 CYS A CA 1
ATOM 809 C C . CYS A 1 106 ? -20.969 -1.299 3.353 1.00 85.81 106 CYS A C 1
ATOM 811 O O . CYS A 1 106 ? -21.198 -0.800 2.244 1.00 85.81 106 CYS A O 1
ATOM 813 N N . VAL A 1 107 ? -19.736 -1.402 3.859 1.00 88.94 107 VAL A N 1
ATOM 814 C CA . VAL A 1 107 ? -18.539 -0.917 3.170 1.00 88.94 107 VAL A CA 1
ATOM 815 C C . VAL A 1 107 ? -18.325 -1.697 1.876 1.00 88.94 107 VAL A C 1
ATOM 817 O O . VAL A 1 107 ? -18.131 -2.912 1.873 1.00 88.94 107 VAL A O 1
ATOM 820 N N . GLN A 1 108 ? -18.299 -0.974 0.760 1.00 89.06 108 GLN A N 1
ATOM 821 C CA . GLN A 1 108 ? -18.050 -1.556 -0.552 1.00 89.06 108 GLN A CA 1
ATOM 822 C C . GLN A 1 108 ? -16.576 -1.951 -0.698 1.00 89.06 108 GLN A C 1
ATOM 824 O O . GLN A 1 108 ? -15.701 -1.096 -0.827 1.00 89.06 108 GLN A O 1
ATOM 829 N N . ILE A 1 109 ? -16.292 -3.253 -0.710 1.00 88.31 109 ILE A N 1
ATOM 830 C CA . ILE A 1 109 ? -14.925 -3.804 -0.642 1.00 88.31 109 ILE A CA 1
ATOM 831 C C . ILE A 1 109 ? -14.040 -3.336 -1.809 1.00 88.31 109 ILE A C 1
ATOM 833 O O . ILE A 1 109 ? -12.845 -3.105 -1.623 1.00 88.31 109 ILE A O 1
ATOM 837 N N . HIS A 1 110 ? -14.618 -3.159 -3.001 1.00 88.75 110 HIS A N 1
ATOM 838 C CA . HIS A 1 110 ? -13.890 -2.712 -4.193 1.00 88.75 110 HIS A CA 1
ATOM 839 C C . HIS A 1 110 ? -13.365 -1.274 -4.071 1.00 88.75 110 HIS A C 1
ATOM 841 O O . HIS A 1 110 ? -12.440 -0.902 -4.776 1.00 88.75 110 HIS A O 1
ATOM 847 N N . THR A 1 111 ? -13.920 -0.465 -3.165 1.00 91.38 111 THR A N 1
ATOM 848 C CA . THR A 1 111 ? -13.498 0.929 -2.942 1.00 91.38 111 THR A CA 1
ATOM 849 C C . THR A 1 111 ? -12.293 1.059 -2.003 1.00 91.38 111 THR A C 1
ATOM 851 O O . THR A 1 111 ? -11.900 2.177 -1.656 1.00 91.38 111 THR A O 1
ATOM 854 N N . LEU A 1 112 ? -11.760 -0.060 -1.509 1.00 94.00 112 LEU A N 1
ATOM 855 C CA . LEU A 1 112 ? -10.584 -0.123 -0.642 1.00 94.00 112 LEU A CA 1
ATOM 856 C C . LEU A 1 112 ? -9.320 -0.417 -1.478 1.00 94.00 112 LEU A C 1
ATOM 858 O O . LEU A 1 112 ? -9.434 -1.114 -2.487 1.00 94.00 112 LEU A O 1
ATOM 862 N N . PRO A 1 113 ? -8.125 0.037 -1.045 1.00 95.31 113 PRO A N 1
ATOM 863 C CA . PRO A 1 113 ? -6.852 -0.305 -1.698 1.00 95.31 113 PRO A CA 1
ATOM 864 C C . PRO A 1 113 ? -6.679 -1.820 -1.777 1.00 95.31 113 PRO A C 1
ATOM 866 O O . PRO A 1 113 ? -7.084 -2.467 -0.814 1.00 95.31 113 PRO A O 1
ATOM 869 N N . PRO A 1 114 ? -6.096 -2.411 -2.834 1.00 95.06 114 PRO A N 1
ATOM 870 C CA . PRO A 1 114 ? -5.917 -3.864 -2.921 1.00 95.06 114 PRO A CA 1
ATOM 871 C C . PRO A 1 114 ? -5.143 -4.429 -1.716 1.00 95.06 114 PRO A C 1
ATOM 873 O O . PRO A 1 114 ? -4.481 -3.703 -0.983 1.00 95.06 114 PRO A O 1
ATOM 876 N N . THR A 1 115 ? -5.249 -5.735 -1.467 1.00 94.88 115 THR A N 1
ATOM 877 C CA . THR A 1 115 ? -4.385 -6.396 -0.472 1.00 94.88 115 THR A CA 1
ATOM 878 C C . THR A 1 115 ? -2.939 -6.380 -0.953 1.00 94.88 115 THR A C 1
ATOM 880 O O . THR A 1 115 ? -2.730 -6.496 -2.159 1.00 94.88 115 THR A O 1
ATOM 883 N N . SER A 1 116 ? -1.964 -6.347 -0.041 1.00 95.56 116 SER A N 1
ATOM 884 C CA . SER A 1 116 ? -0.526 -6.426 -0.375 1.00 95.56 116 SER A CA 1
ATOM 885 C C . SER A 1 116 ? -0.227 -7.558 -1.373 1.00 95.56 116 SER A C 1
ATOM 887 O O . SER A 1 116 ? 0.228 -7.304 -2.478 1.00 95.56 116 SER A O 1
ATOM 889 N N . ASN A 1 117 ? -0.700 -8.781 -1.113 1.00 95.19 117 ASN A N 1
ATOM 890 C CA . ASN A 1 117 ? -0.517 -9.909 -2.041 1.00 95.19 117 ASN A CA 1
ATOM 891 C C . ASN A 1 117 ? -1.163 -9.727 -3.434 1.00 95.19 117 ASN A C 1
ATOM 893 O O . ASN A 1 117 ? -0.720 -10.302 -4.415 1.00 95.19 117 ASN A O 1
ATOM 897 N N . ALA A 1 118 ? -2.245 -8.956 -3.551 1.00 95.25 118 ALA A N 1
ATOM 898 C CA . ALA A 1 118 ? -2.834 -8.682 -4.867 1.00 95.25 118 ALA A CA 1
ATOM 899 C C . ALA A 1 118 ? -2.069 -7.558 -5.583 1.00 95.25 118 ALA A C 1
ATOM 901 O O . ALA A 1 118 ? -1.931 -7.575 -6.807 1.00 95.25 118 ALA A O 1
ATOM 902 N N . ALA A 1 119 ? -1.577 -6.587 -4.809 1.00 96.44 119 ALA A N 1
ATOM 903 C CA . ALA A 1 119 ? -0.748 -5.495 -5.283 1.00 96.44 119 ALA A CA 1
ATOM 904 C C . ALA A 1 119 ? 0.619 -5.990 -5.763 1.00 96.44 119 ALA A C 1
ATOM 906 O O . ALA A 1 119 ? 1.028 -5.577 -6.837 1.00 96.44 119 ALA A O 1
ATOM 907 N N . SER A 1 120 ? 1.264 -6.928 -5.065 1.00 95.94 120 SER A N 1
ATOM 908 C CA . SER A 1 120 ? 2.551 -7.510 -5.467 1.00 95.94 120 SER A CA 1
ATOM 909 C C . SER A 1 120 ? 2.491 -8.114 -6.874 1.00 95.94 120 SER A C 1
ATOM 911 O O . SER A 1 120 ? 3.256 -7.721 -7.754 1.00 95.94 120 SER A O 1
ATOM 913 N N . PHE A 1 121 ? 1.508 -8.980 -7.147 1.00 96.31 121 PHE A N 1
ATOM 914 C CA . PHE A 1 121 ? 1.324 -9.553 -8.483 1.00 96.31 121 PHE A CA 1
ATOM 915 C C . PHE A 1 121 ? 0.918 -8.511 -9.530 1.00 96.31 121 PHE A C 1
ATOM 917 O O . PHE A 1 121 ? 1.240 -8.658 -10.708 1.00 96.31 121 PHE A O 1
ATOM 924 N N . HIS A 1 122 ? 0.186 -7.465 -9.139 1.00 96.69 122 HIS A N 1
ATOM 925 C CA . HIS A 1 122 ? -0.127 -6.363 -10.049 1.00 96.69 122 HIS A CA 1
ATOM 926 C C . HIS A 1 122 ? 1.125 -5.562 -10.422 1.00 96.69 122 HIS A C 1
ATOM 928 O O . HIS A 1 122 ? 1.338 -5.311 -11.606 1.00 96.69 122 HIS A O 1
ATOM 934 N N . SER A 1 123 ? 1.973 -5.239 -9.446 1.00 96.62 123 SER A N 1
ATOM 935 C CA . SER A 1 123 ? 3.253 -4.550 -9.635 1.00 96.62 123 SER A CA 1
ATOM 936 C C . SER A 1 123 ? 4.192 -5.345 -10.538 1.00 96.62 123 SER A C 1
ATOM 938 O O . SER A 1 123 ? 4.732 -4.783 -11.485 1.00 96.62 123 SER A O 1
ATOM 940 N N . GLN A 1 124 ? 4.309 -6.660 -10.327 1.00 95.38 124 GLN A N 1
ATOM 941 C CA . GLN A 1 124 ? 5.105 -7.543 -11.188 1.00 95.38 124 GLN A CA 1
ATOM 942 C C . GLN A 1 124 ? 4.635 -7.514 -12.647 1.00 95.38 124 GLN A C 1
ATOM 944 O O . GLN A 1 124 ? 5.439 -7.327 -13.558 1.00 95.38 124 GLN A O 1
ATOM 949 N N . ARG A 1 125 ? 3.322 -7.637 -12.888 1.00 95.00 125 ARG A N 1
ATOM 950 C CA . ARG A 1 125 ? 2.777 -7.574 -14.253 1.00 95.00 125 ARG A CA 1
ATOM 951 C C . ARG A 1 125 ? 2.957 -6.198 -14.887 1.00 95.00 125 ARG A C 1
ATOM 953 O O . ARG A 1 125 ? 3.223 -6.115 -16.083 1.00 95.00 125 ARG A O 1
ATOM 960 N N . ALA A 1 126 ? 2.801 -5.129 -14.107 1.00 95.44 126 ALA A N 1
ATOM 961 C CA . ALA A 1 126 ? 3.016 -3.768 -14.583 1.00 95.44 126 ALA A CA 1
ATOM 962 C C . ALA A 1 126 ? 4.483 -3.521 -14.961 1.00 95.44 126 ALA A C 1
ATOM 964 O O . ALA A 1 126 ? 4.748 -2.941 -16.012 1.00 95.44 126 ALA A O 1
ATOM 965 N N . TYR A 1 127 ? 5.420 -4.020 -14.153 1.00 94.56 127 TYR A N 1
ATOM 966 C CA . TYR A 1 127 ? 6.849 -3.985 -14.446 1.00 94.56 127 TYR A CA 1
ATOM 967 C C . TYR A 1 127 ? 7.190 -4.767 -15.716 1.00 94.56 127 TYR A C 1
ATOM 969 O O . TYR A 1 127 ? 7.838 -4.217 -16.605 1.00 94.56 127 TYR A O 1
ATOM 977 N N . LEU A 1 128 ? 6.692 -6.003 -15.853 1.00 92.50 128 LEU A N 1
ATOM 978 C CA . LEU A 1 128 ? 6.890 -6.811 -17.059 1.00 92.50 128 LEU A CA 1
ATOM 979 C C . LEU A 1 128 ? 6.405 -6.061 -18.304 1.00 92.50 128 LEU A C 1
ATOM 981 O O . LEU A 1 128 ? 7.147 -5.919 -19.272 1.00 92.50 128 LEU A O 1
ATOM 985 N N . GLN A 1 129 ? 5.182 -5.526 -18.257 1.00 93.06 129 GLN A N 1
ATOM 986 C CA . GLN A 1 129 ? 4.603 -4.788 -19.376 1.00 93.06 129 GLN A CA 1
ATOM 987 C C . GLN A 1 129 ? 5.438 -3.553 -19.750 1.00 93.06 129 GLN A C 1
ATOM 989 O O . GLN A 1 129 ? 5.671 -3.294 -20.930 1.00 93.06 129 GLN A O 1
ATOM 994 N N . MET A 1 130 ? 5.907 -2.806 -18.750 1.00 92.81 130 MET A N 1
ATOM 995 C CA . MET A 1 130 ? 6.787 -1.656 -18.941 1.00 92.81 130 MET A CA 1
ATOM 996 C C . MET A 1 130 ? 8.115 -2.067 -19.594 1.00 92.81 130 MET A C 1
ATOM 998 O O . MET A 1 130 ? 8.529 -1.438 -20.567 1.00 92.81 130 MET A O 1
ATOM 1002 N N . LYS A 1 131 ? 8.772 -3.125 -19.102 1.00 90.31 131 LYS A N 1
ATOM 1003 C CA . LYS A 1 131 ? 10.043 -3.618 -19.660 1.00 90.31 131 LYS A CA 1
ATOM 1004 C C . LYS A 1 131 ? 9.896 -4.096 -21.103 1.00 90.31 131 LYS A C 1
ATOM 1006 O O . LYS A 1 131 ? 10.762 -3.789 -21.921 1.00 90.31 131 LYS A O 1
ATOM 1011 N N . MET A 1 132 ? 8.780 -4.756 -21.424 1.00 89.50 132 MET A N 1
ATOM 1012 C CA . MET A 1 132 ? 8.445 -5.150 -22.795 1.00 89.50 132 MET A CA 1
ATOM 1013 C C . MET A 1 132 ? 8.321 -3.933 -23.718 1.00 89.50 132 MET A C 1
ATOM 1015 O O . MET A 1 132 ? 8.892 -3.934 -24.802 1.00 89.50 132 MET A O 1
ATOM 1019 N N . TRP A 1 133 ? 7.632 -2.868 -23.293 1.00 90.56 133 TRP A N 1
ATOM 1020 C CA . TRP A 1 133 ? 7.531 -1.638 -24.092 1.00 90.56 133 TRP A CA 1
ATOM 1021 C C . TRP A 1 133 ? 8.859 -0.906 -24.254 1.00 90.56 133 TRP A C 1
ATOM 1023 O O . TRP A 1 133 ? 9.091 -0.278 -25.282 1.00 90.56 133 TRP A O 1
ATOM 1033 N N . MET A 1 134 ? 9.736 -0.991 -23.255 1.00 86.56 134 MET A N 1
ATOM 1034 C CA . MET A 1 134 ? 11.068 -0.396 -23.319 1.00 86.56 134 MET A CA 1
ATOM 1035 C C . MET A 1 134 ? 12.069 -1.242 -24.126 1.00 86.56 134 MET A C 1
ATOM 1037 O O . MET A 1 134 ? 13.226 -0.843 -24.220 1.00 86.56 134 MET A O 1
ATOM 1041 N N . ASN A 1 135 ? 11.650 -2.379 -24.710 1.00 75.38 135 ASN A N 1
ATOM 1042 C CA . ASN A 1 135 ? 12.497 -3.334 -25.443 1.00 75.38 135 ASN A CA 1
ATOM 1043 C C . ASN A 1 135 ? 13.742 -3.782 -24.660 1.00 75.38 135 ASN A C 1
ATOM 1045 O O . ASN A 1 135 ? 14.759 -4.123 -25.264 1.00 75.38 135 ASN A O 1
ATOM 1049 N N . LYS A 1 136 ? 13.692 -3.738 -23.322 1.00 66.38 136 LYS A N 1
ATOM 1050 C CA . LYS A 1 136 ? 14.895 -3.947 -22.513 1.00 66.38 136 LYS A CA 1
ATOM 1051 C C . LYS A 1 136 ? 15.207 -5.417 -22.262 1.00 66.38 136 LYS A C 1
ATOM 1053 O O . LYS A 1 136 ? 16.383 -5.723 -22.245 1.00 66.38 136 LYS A O 1
ATOM 1058 N N . ASP A 1 137 ? 14.222 -6.319 -22.179 1.00 65.12 137 ASP A N 1
ATOM 1059 C CA . ASP A 1 137 ? 14.470 -7.738 -21.876 1.00 65.12 137 ASP A CA 1
ATOM 1060 C C . ASP A 1 137 ? 13.303 -8.647 -22.308 1.00 65.12 137 ASP A C 1
ATOM 1062 O O . ASP A 1 137 ? 12.134 -8.269 -22.194 1.00 65.12 137 ASP A O 1
ATOM 1066 N N . ASN A 1 138 ? 13.604 -9.880 -22.739 1.00 70.69 138 ASN A N 1
ATOM 1067 C CA . ASN A 1 138 ? 12.601 -10.929 -22.968 1.00 70.69 138 ASN A CA 1
ATOM 1068 C C . ASN A 1 138 ? 12.396 -11.737 -21.672 1.00 70.69 138 ASN A C 1
ATOM 1070 O O . ASN A 1 138 ? 12.863 -12.867 -21.536 1.00 70.69 138 ASN A O 1
ATOM 1074 N N . LEU A 1 139 ? 11.767 -11.103 -20.681 1.00 84.00 139 LEU A N 1
ATOM 1075 C CA . LEU A 1 139 ? 11.516 -11.685 -19.360 1.00 84.00 139 LEU A CA 1
ATOM 1076 C C . LEU A 1 139 ? 10.451 -12.788 -19.431 1.00 84.00 139 LEU A C 1
ATOM 1078 O O . LEU A 1 139 ? 9.453 -12.667 -20.142 1.00 84.00 139 LEU A O 1
ATOM 1082 N N . ASN A 1 140 ? 10.628 -13.847 -18.641 1.00 87.12 140 ASN A N 1
ATOM 1083 C CA . ASN A 1 140 ? 9.674 -14.949 -18.551 1.00 87.12 140 ASN A CA 1
ATOM 1084 C C . ASN A 1 140 ? 8.388 -14.506 -17.825 1.00 87.12 140 ASN A C 1
ATOM 1086 O O . ASN A 1 140 ? 8.437 -14.246 -16.623 1.00 87.12 140 ASN A O 1
ATOM 1090 N N . PRO A 1 141 ? 7.205 -14.496 -18.469 1.00 89.75 141 PRO A N 1
ATOM 1091 C CA . PRO A 1 141 ? 5.979 -14.021 -17.826 1.00 89.75 141 PRO A CA 1
ATOM 1092 C C . PRO A 1 141 ? 5.619 -14.758 -16.529 1.00 89.75 141 PRO A C 1
ATOM 1094 O O . PRO A 1 141 ? 5.028 -14.160 -15.628 1.00 89.75 141 PRO A O 1
ATOM 1097 N N . CYS A 1 142 ? 5.976 -16.043 -16.406 1.00 91.00 142 CYS A N 1
ATOM 1098 C CA . CYS A 1 142 ? 5.637 -16.847 -15.229 1.00 91.00 142 CYS A CA 1
ATOM 1099 C C . CYS A 1 142 ? 6.388 -16.428 -13.956 1.00 91.00 142 CYS A C 1
ATOM 1101 O O . CYS A 1 142 ? 5.931 -16.726 -12.856 1.00 91.00 142 CYS A O 1
ATOM 1103 N N . GLU A 1 143 ? 7.497 -15.703 -14.094 1.00 89.75 143 GLU A N 1
ATOM 1104 C CA . GLU A 1 143 ? 8.242 -15.124 -12.969 1.00 89.75 143 GLU A CA 1
ATOM 1105 C C . GLU A 1 143 ? 7.651 -13.782 -12.514 1.00 89.75 143 GLU A C 1
ATOM 1107 O O . GLU A 1 143 ? 7.953 -13.311 -11.422 1.00 89.75 143 GLU A O 1
ATOM 1112 N N . TRP A 1 144 ? 6.759 -13.196 -13.322 1.00 92.00 144 TRP A N 1
ATOM 1113 C CA . TRP A 1 144 ? 6.236 -11.840 -13.150 1.00 92.00 144 TRP A CA 1
ATOM 1114 C C . TRP A 1 144 ? 4.704 -11.815 -13.067 1.00 92.00 144 TRP A C 1
ATOM 1116 O O . TRP A 1 144 ? 4.017 -11.028 -13.723 1.00 92.00 144 TRP A O 1
ATOM 1126 N N . GLY A 1 145 ? 4.144 -12.703 -12.245 1.00 91.69 145 GLY A N 1
ATOM 1127 C CA . GLY A 1 145 ? 2.723 -12.688 -11.890 1.00 91.69 145 GLY A CA 1
ATOM 1128 C C . GLY A 1 145 ? 1.771 -13.248 -12.950 1.00 91.69 145 GLY A C 1
ATOM 1129 O O . GLY A 1 145 ? 0.562 -12.971 -12.888 1.00 91.69 145 GLY A O 1
ATOM 1130 N N . TRP A 1 146 ? 2.281 -14.055 -13.884 1.00 94.12 146 TRP A N 1
ATOM 1131 C CA . TRP A 1 146 ? 1.494 -14.894 -14.792 1.00 94.12 146 TRP A CA 1
ATOM 1132 C C . TRP A 1 146 ? 1.679 -16.379 -14.480 1.00 94.12 146 TRP A C 1
ATOM 1134 O O . TRP A 1 146 ? 2.617 -16.785 -13.806 1.00 94.12 146 TRP A O 1
ATOM 1144 N N . LYS A 1 147 ? 0.759 -17.211 -14.960 1.00 94.06 147 LYS A N 1
ATOM 1145 C CA . LYS A 1 147 ? 0.896 -18.669 -14.946 1.00 94.06 147 LYS A CA 1
ATOM 1146 C C . LYS A 1 147 ? 0.288 -19.261 -16.205 1.00 94.06 147 LYS A C 1
ATOM 1148 O O . LYS A 1 147 ? -0.641 -18.685 -16.769 1.00 94.06 147 LYS A O 1
ATOM 1153 N N . VAL A 1 148 ? 0.754 -20.435 -16.609 1.00 94.25 148 VAL A N 1
ATOM 1154 C CA . VAL A 1 148 ? 0.137 -21.181 -17.710 1.00 94.25 148 VAL A CA 1
ATOM 1155 C C . VAL A 1 148 ? -1.046 -21.988 -17.176 1.00 94.25 148 VAL A C 1
ATOM 1157 O O . VAL A 1 148 ? -0.910 -22.774 -16.240 1.00 94.25 148 VAL A O 1
ATOM 1160 N N . ALA A 1 149 ? -2.220 -21.798 -17.770 1.00 92.06 149 ALA A N 1
ATOM 1161 C CA . ALA A 1 149 ? -3.408 -22.606 -17.527 1.00 92.06 149 ALA A CA 1
ATOM 1162 C C . ALA A 1 149 ? -4.056 -22.963 -18.868 1.00 92.06 149 ALA A C 1
ATOM 1164 O O . ALA A 1 149 ? -4.406 -22.079 -19.648 1.00 92.06 149 ALA A O 1
ATOM 1165 N N . ASN A 1 150 ? -4.224 -24.262 -19.135 1.00 92.56 150 ASN A N 1
ATOM 1166 C CA . ASN A 1 150 ? -4.781 -24.775 -20.395 1.00 92.56 150 ASN A CA 1
ATOM 1167 C C . ASN A 1 150 ? -4.048 -24.240 -21.644 1.00 92.56 150 ASN A C 1
ATOM 1169 O O . ASN A 1 150 ? -4.690 -23.843 -22.612 1.00 92.56 150 ASN A O 1
ATOM 1173 N N . GLY A 1 151 ? -2.713 -24.158 -21.595 1.00 88.94 151 GLY A N 1
ATOM 1174 C CA . GLY A 1 151 ? -1.889 -23.636 -22.694 1.00 88.94 151 GLY A CA 1
ATOM 1175 C C . GLY A 1 151 ? -1.917 -22.112 -22.870 1.00 88.94 151 GLY A C 1
ATOM 1176 O O . GLY A 1 151 ? -1.218 -21.602 -23.735 1.00 88.94 151 GLY A O 1
ATOM 1177 N N . ASN A 1 152 ? -2.674 -21.379 -22.046 1.00 91.38 152 ASN A N 1
ATOM 1178 C CA . ASN A 1 152 ? -2.773 -19.921 -22.104 1.00 91.38 152 ASN A CA 1
ATOM 1179 C C . ASN A 1 152 ? -2.120 -19.266 -20.883 1.00 91.38 152 ASN A C 1
ATOM 1181 O O . ASN A 1 152 ? -2.201 -19.793 -19.770 1.00 91.38 152 ASN A O 1
ATOM 1185 N N . LEU A 1 153 ? -1.526 -18.085 -21.069 1.00 92.00 153 LEU A N 1
ATOM 1186 C CA . LEU A 1 153 ? -1.064 -17.252 -19.960 1.00 92.00 153 LEU A CA 1
ATOM 1187 C C . LEU A 1 153 ? -2.261 -16.594 -19.267 1.00 92.00 153 LEU A C 1
ATOM 1189 O O . LEU A 1 153 ? -3.055 -15.893 -19.892 1.00 92.00 153 LEU A O 1
ATOM 1193 N N . VAL A 1 154 ? -2.382 -16.809 -17.959 1.00 93.19 154 VAL A N 1
ATOM 1194 C CA . VAL A 1 154 ? -3.416 -16.202 -17.115 1.00 93.19 154 VAL A CA 1
ATOM 1195 C C . VAL A 1 154 ? -2.782 -15.464 -15.934 1.00 93.19 154 VAL A C 1
ATOM 1197 O O . VAL A 1 154 ? -1.796 -15.942 -15.368 1.00 93.19 154 VAL A O 1
ATOM 1200 N N . PRO A 1 155 ? -3.331 -14.309 -15.519 1.00 94.12 155 PRO A N 1
ATOM 1201 C CA . PRO A 1 155 ? -2.745 -13.528 -14.441 1.00 94.12 155 PRO A CA 1
ATOM 1202 C C . PRO A 1 155 ? -2.970 -14.205 -13.086 1.00 94.12 155 PRO A C 1
ATOM 1204 O O . PRO A 1 155 ? -4.080 -14.644 -12.755 1.00 94.12 155 PRO A O 1
ATOM 1207 N N . VAL A 1 156 ? -1.927 -14.234 -12.260 1.00 93.44 156 VAL A N 1
ATOM 1208 C CA . VAL A 1 156 ? -2.024 -14.622 -10.851 1.00 93.44 156 VAL A CA 1
ATOM 1209 C C . VAL A 1 156 ? -2.605 -13.443 -10.073 1.00 93.44 156 VAL A C 1
ATOM 1211 O O . VAL A 1 156 ? -1.967 -12.411 -9.903 1.00 93.44 156 VAL A O 1
ATOM 1214 N N . LYS A 1 157 ? -3.866 -13.547 -9.646 1.00 90.38 157 LYS A N 1
ATOM 1215 C CA . LYS A 1 157 ? -4.566 -12.428 -8.984 1.00 90.38 157 LYS A CA 1
ATOM 1216 C C . LYS A 1 157 ? -4.232 -12.319 -7.496 1.00 90.38 157 LYS A C 1
ATOM 1218 O O . LYS A 1 157 ? -4.122 -11.220 -6.972 1.00 90.38 157 LYS A O 1
ATOM 1223 N N . CYS A 1 158 ? -4.158 -13.463 -6.825 1.00 88.38 158 CYS A N 1
ATOM 1224 C CA . CYS A 1 158 ? -3.901 -13.610 -5.398 1.00 88.38 158 CYS A CA 1
ATOM 1225 C C . CYS A 1 158 ? -3.570 -15.085 -5.137 1.00 88.38 158 CYS A C 1
ATOM 1227 O O . CYS A 1 158 ? -4.178 -15.961 -5.758 1.00 88.38 158 CYS A O 1
ATOM 1229 N N . THR A 1 159 ? -2.633 -15.358 -4.232 1.00 92.69 159 THR A N 1
ATOM 1230 C CA . THR A 1 159 ? -2.331 -16.719 -3.742 1.00 92.69 159 THR A CA 1
ATOM 1231 C C . THR A 1 159 ? -3.015 -17.035 -2.415 1.00 92.69 159 THR A C 1
ATOM 1233 O O . THR A 1 159 ? -3.113 -18.197 -2.042 1.00 92.69 159 THR A O 1
ATOM 1236 N N . MET A 1 160 ? -3.509 -16.015 -1.708 1.00 88.31 160 MET A N 1
ATOM 1237 C CA . MET A 1 160 ? -4.268 -16.190 -0.471 1.00 88.31 160 MET A CA 1
ATOM 1238 C C . MET A 1 160 ? -5.747 -16.460 -0.754 1.00 88.31 160 MET A C 1
ATOM 1240 O O . MET A 1 160 ? -6.324 -15.892 -1.686 1.00 88.31 160 MET A O 1
ATOM 1244 N N . ASP A 1 161 ? -6.360 -17.271 0.107 1.00 85.75 161 ASP A N 1
ATOM 1245 C CA . ASP A 1 161 ? -7.804 -17.485 0.125 1.00 85.75 161 ASP A CA 1
ATOM 1246 C C . ASP A 1 161 ? -8.561 -16.188 0.441 1.00 85.75 161 ASP A C 1
ATOM 1248 O O . ASP A 1 161 ? -8.093 -15.331 1.193 1.00 85.75 161 ASP A O 1
ATOM 1252 N N . ALA A 1 162 ? -9.776 -16.061 -0.102 1.00 83.12 162 ALA A N 1
ATOM 1253 C CA . ALA A 1 162 ? -10.610 -14.868 0.069 1.00 83.12 162 ALA A CA 1
ATOM 1254 C C . ALA A 1 162 ? -10.957 -14.569 1.541 1.00 83.12 162 ALA A C 1
ATOM 1256 O O . ALA A 1 162 ? -11.150 -13.412 1.911 1.00 83.12 162 ALA A O 1
ATOM 1257 N N . ALA A 1 163 ? -11.047 -15.609 2.371 1.00 83.31 163 ALA A N 1
ATOM 1258 C CA . ALA A 1 163 ? -11.195 -15.514 3.814 1.00 83.31 163 ALA A CA 1
ATOM 1259 C C . ALA A 1 163 ? -10.689 -16.811 4.474 1.00 83.31 163 ALA A C 1
ATOM 1261 O O . ALA A 1 163 ? -10.699 -17.864 3.834 1.00 83.31 163 ALA A O 1
ATOM 1262 N N . PRO A 1 164 ? -10.302 -16.773 5.762 1.00 86.25 164 PRO A N 1
ATOM 1263 C CA . PRO A 1 164 ? -10.030 -17.974 6.544 1.00 86.25 164 PRO A CA 1
ATOM 1264 C C . PRO A 1 164 ? -11.168 -18.997 6.458 1.00 86.25 164 PRO A C 1
ATOM 1266 O O . PRO A 1 164 ? -12.345 -18.641 6.555 1.00 86.25 164 PRO A O 1
ATOM 1269 N N . SER A 1 165 ? -10.829 -20.283 6.373 1.00 85.25 165 SER A N 1
ATOM 1270 C CA . SER A 1 165 ? -11.799 -21.373 6.179 1.00 85.25 165 SER A CA 1
ATOM 1271 C C . SER A 1 165 ? -12.878 -21.407 7.270 1.00 85.25 165 SER A C 1
ATOM 1273 O O . SER A 1 165 ? -14.048 -21.647 6.988 1.00 85.25 165 SER A O 1
ATOM 1275 N N . LYS A 1 166 ? -12.509 -21.072 8.516 1.00 87.31 166 LYS A N 1
ATOM 1276 C CA . LYS A 1 166 ? -13.449 -20.959 9.644 1.00 87.31 166 LYS A CA 1
ATOM 1277 C C . LYS A 1 166 ? -14.525 -19.896 9.400 1.00 87.31 166 LYS A C 1
ATOM 1279 O O . LYS A 1 166 ? -15.677 -20.125 9.747 1.00 87.31 166 LYS A O 1
ATOM 1284 N N . LEU A 1 167 ? -14.172 -18.765 8.785 1.00 83.00 167 LEU A N 1
ATOM 1285 C CA . LEU A 1 167 ? -15.127 -17.706 8.451 1.00 83.00 167 LEU A CA 1
ATOM 1286 C C . LEU A 1 167 ? -16.013 -18.102 7.270 1.00 83.00 167 LEU A C 1
ATOM 1288 O O . LEU A 1 167 ? -17.216 -17.869 7.323 1.00 83.00 167 LEU A O 1
ATOM 1292 N N . LEU A 1 168 ? -15.458 -18.768 6.254 1.00 82.94 168 LEU A N 1
ATOM 1293 C CA . LEU A 1 168 ? -16.242 -19.279 5.122 1.00 82.94 168 LEU A CA 1
ATOM 1294 C C . LEU A 1 168 ? -17.318 -20.289 5.553 1.00 82.94 168 LEU A C 1
ATOM 1296 O O . LEU A 1 168 ? -18.380 -20.338 4.945 1.00 82.94 168 LEU A O 1
ATOM 1300 N N . ASN A 1 169 ? -17.083 -21.038 6.635 1.00 81.69 169 ASN A N 1
ATOM 1301 C CA . ASN A 1 169 ? -18.067 -21.969 7.197 1.00 81.69 169 ASN A CA 1
ATOM 1302 C C . ASN A 1 169 ? -19.206 -21.278 7.973 1.00 81.69 169 ASN A C 1
ATOM 1304 O O . ASN A 1 169 ? -20.254 -21.883 8.195 1.00 81.69 169 ASN A O 1
ATOM 1308 N N . ILE A 1 170 ? -19.003 -20.032 8.413 1.00 84.00 170 ILE A N 1
ATOM 1309 C CA . ILE A 1 170 ? -19.973 -19.261 9.208 1.00 84.00 170 ILE A CA 1
ATOM 1310 C C . ILE A 1 170 ? -20.767 -18.307 8.309 1.00 84.00 170 ILE A C 1
ATOM 1312 O O . ILE A 1 170 ? -21.968 -18.110 8.506 1.00 84.00 170 ILE A O 1
ATOM 1316 N N . ILE A 1 171 ? -20.105 -17.717 7.312 1.00 80.75 171 ILE A N 1
ATOM 1317 C CA . ILE A 1 171 ? -20.703 -16.750 6.396 1.00 80.75 171 ILE A CA 1
ATOM 1318 C C . ILE A 1 171 ? -21.636 -17.485 5.431 1.00 80.75 171 ILE A C 1
ATOM 1320 O O . ILE A 1 171 ? -21.213 -18.313 4.630 1.00 80.75 171 ILE A O 1
ATOM 1324 N N . ARG A 1 172 ? -22.923 -17.136 5.469 1.00 78.69 172 ARG A N 1
ATOM 1325 C CA . ARG A 1 172 ? -23.921 -17.600 4.500 1.00 78.69 172 ARG A CA 1
ATOM 1326 C C . ARG A 1 172 ? -24.244 -16.459 3.549 1.00 78.69 172 ARG A C 1
ATOM 1328 O O . ARG A 1 172 ? -24.583 -15.365 3.995 1.00 78.69 172 ARG A O 1
ATOM 1335 N N . CYS A 1 173 ? -24.155 -16.698 2.242 1.00 76.75 173 CYS A N 1
ATOM 1336 C CA . CYS A 1 173 ? -24.741 -15.758 1.292 1.00 76.75 173 CYS A CA 1
ATOM 1337 C C . CYS A 1 173 ? -26.270 -15.872 1.362 1.00 76.75 173 CYS A C 1
ATOM 1339 O O . CYS A 1 173 ? -26.795 -16.981 1.408 1.00 76.75 173 CYS A O 1
ATOM 1341 N N . ASN A 1 174 ? -26.983 -14.747 1.259 1.00 64.00 174 ASN A N 1
ATOM 1342 C CA . ASN A 1 174 ? -28.433 -14.736 1.018 1.00 64.00 174 ASN A CA 1
ATOM 1343 C C . ASN A 1 174 ? -28.787 -15.012 -0.460 1.00 64.00 174 ASN A C 1
ATOM 1345 O O . ASN A 1 174 ? -29.887 -14.729 -0.928 1.00 64.00 174 ASN A O 1
ATOM 1349 N N . CYS A 1 175 ? -27.813 -15.516 -1.215 1.00 76.62 175 CYS A N 1
ATOM 1350 C CA . CYS A 1 175 ? -27.973 -16.006 -2.564 1.00 76.62 175 CYS A CA 1
ATOM 1351 C C . CYS A 1 175 ? -29.004 -17.137 -2.519 1.00 76.62 175 CYS A C 1
ATOM 1353 O O . CYS A 1 175 ? -28.844 -18.086 -1.749 1.00 76.62 175 CYS A O 1
ATOM 1355 N N . SER A 1 176 ? -30.040 -17.061 -3.350 1.00 56.59 176 SER A N 1
ATOM 1356 C CA . SER A 1 176 ? -30.960 -18.169 -3.592 1.00 56.59 176 SER A CA 1
ATOM 1357 C C . SER A 1 176 ? -30.185 -19.314 -4.252 1.00 56.59 176 SER A C 1
ATOM 1359 O O . SER A 1 176 ? -30.070 -19.405 -5.472 1.00 56.59 176 SER A O 1
ATOM 1361 N N . LEU A 1 177 ? -29.566 -20.155 -3.423 1.00 51.47 177 LEU A N 1
ATOM 1362 C CA . LEU A 1 177 ? -28.794 -21.318 -3.836 1.00 51.47 177 LEU A CA 1
ATOM 1363 C C . LEU A 1 177 ? -29.712 -22.303 -4.570 1.00 51.47 177 LEU A C 1
ATOM 1365 O O . LEU A 1 177 ? -30.427 -23.089 -3.955 1.00 51.47 177 LEU A O 1
ATOM 1369 N N . GLY A 1 178 ? -29.624 -22.314 -5.900 1.00 43.81 178 GLY A N 1
ATOM 1370 C CA . GLY A 1 178 ? -29.619 -23.581 -6.618 1.00 43.81 178 GLY A CA 1
ATOM 1371 C C . GLY A 1 178 ? -28.362 -24.329 -6.184 1.00 43.81 178 GLY A C 1
ATOM 1372 O O . GLY A 1 178 ? -27.253 -23.837 -6.381 1.00 43.81 178 GLY A O 1
ATOM 1373 N N . SER A 1 179 ? -28.546 -25.459 -5.507 1.00 39.66 179 SER A N 1
ATOM 1374 C CA . SER A 1 179 ? -27.485 -26.276 -4.927 1.00 39.66 179 SER A CA 1
ATOM 1375 C C . SER A 1 179 ? -26.334 -26.537 -5.901 1.00 39.66 179 SER A C 1
ATOM 1377 O O . SER A 1 179 ? -26.514 -27.204 -6.916 1.00 39.66 179 SER A O 1
ATOM 1379 N N . ILE A 1 180 ? -25.129 -26.114 -5.527 1.00 35.69 180 ILE A N 1
ATOM 1380 C CA . ILE A 1 180 ? -23.907 -26.834 -5.879 1.00 35.69 180 ILE A CA 1
ATOM 1381 C C . ILE A 1 180 ? -23.226 -27.143 -4.552 1.00 35.69 180 ILE A C 1
ATOM 1383 O O . ILE A 1 180 ? -22.629 -26.276 -3.915 1.00 35.69 180 ILE A O 1
ATOM 1387 N N . GLY A 1 181 ? -23.420 -28.383 -4.103 1.00 34.28 181 GLY A N 1
ATOM 1388 C CA . GLY A 1 181 ? -22.610 -28.974 -3.052 1.00 34.28 181 GLY A CA 1
ATOM 1389 C C . GLY A 1 181 ? -21.160 -29.037 -3.517 1.00 34.28 181 GLY A C 1
ATOM 1390 O O . GLY A 1 181 ? -20.882 -29.255 -4.697 1.00 34.28 181 GLY A O 1
ATOM 1391 N N . GLY A 1 182 ? -20.241 -28.802 -2.587 1.00 30.16 182 GLY A N 1
ATOM 1392 C CA . GLY A 1 182 ? -18.824 -28.942 -2.859 1.00 30.16 182 GLY A CA 1
ATOM 1393 C C . GLY A 1 182 ? -18.492 -30.362 -3.304 1.00 30.16 182 GLY A C 1
ATOM 1394 O O . GLY A 1 182 ? -18.920 -31.330 -2.681 1.00 30.16 182 GLY A O 1
ATOM 1395 N N . ASN A 1 183 ? -17.655 -30.478 -4.328 1.00 30.78 183 ASN A N 1
ATOM 1396 C CA . ASN A 1 183 ? -16.592 -31.458 -4.255 1.00 30.78 183 ASN A CA 1
ATOM 1397 C C . ASN A 1 183 ? -15.322 -30.928 -4.916 1.00 30.78 183 ASN A C 1
ATOM 1399 O O . ASN A 1 183 ? -15.354 -30.217 -5.922 1.00 30.78 183 ASN A O 1
ATOM 1403 N N . LYS A 1 184 ? -14.207 -31.271 -4.281 1.00 31.95 184 LYS A N 1
ATOM 1404 C CA . LYS A 1 184 ? -12.858 -31.139 -4.810 1.00 31.95 184 LYS A CA 1
ATOM 1405 C C . LYS A 1 184 ? -12.690 -32.076 -6.021 1.00 31.95 184 LYS A C 1
ATOM 1407 O O . LYS A 1 184 ? -13.320 -33.122 -6.083 1.00 31.95 184 LYS A O 1
ATOM 1412 N N . GLN A 1 185 ? -11.735 -31.693 -6.872 1.00 28.12 185 GLN A N 1
ATOM 1413 C CA . GLN A 1 185 ? -10.967 -32.495 -7.842 1.00 28.12 185 GLN A CA 1
ATOM 1414 C C . GLN A 1 185 ? -11.566 -32.828 -9.227 1.00 28.12 185 GLN A C 1
ATOM 1416 O O . GLN A 1 185 ? -12.484 -33.616 -9.390 1.00 28.12 185 GLN A O 1
ATOM 1421 N N . SER A 1 186 ? -10.930 -32.192 -10.221 1.00 30.69 186 SER A N 1
ATOM 1422 C CA . SER A 1 186 ? -10.304 -32.733 -11.443 1.00 30.69 186 SER A CA 1
ATOM 1423 C C . SER A 1 186 ? -11.004 -33.768 -12.344 1.00 30.69 186 SER A C 1
ATOM 1425 O O . SER A 1 186 ? -11.416 -34.837 -11.917 1.00 30.69 186 SER A O 1
ATOM 1427 N N . THR A 1 187 ? -10.825 -33.495 -13.644 1.00 29.27 187 THR A N 1
ATOM 1428 C CA . THR A 1 187 ? -10.819 -34.365 -14.841 1.00 29.27 187 THR A CA 1
ATOM 1429 C C . THR A 1 187 ? -12.080 -34.442 -15.722 1.00 29.27 187 THR A C 1
ATOM 1431 O O . THR A 1 187 ? -13.173 -34.775 -15.285 1.00 29.27 187 THR A O 1
ATOM 1434 N N . GLY A 1 188 ? -11.839 -34.043 -16.984 1.00 29.27 188 GLY A N 1
ATOM 1435 C CA . GLY A 1 188 ? -12.347 -34.510 -18.284 1.00 29.27 188 GLY A CA 1
ATOM 1436 C C . GLY A 1 188 ? -13.760 -35.068 -18.441 1.00 29.27 188 GLY A C 1
ATOM 1437 O O . GLY A 1 188 ? -14.114 -36.054 -17.815 1.00 29.27 188 GLY A O 1
ATOM 1438 N N . TRP A 1 189 ? -14.498 -34.541 -19.428 1.00 24.23 189 TRP A N 1
ATOM 1439 C CA . TRP A 1 189 ? -15.706 -35.188 -19.954 1.00 24.23 189 TRP A CA 1
ATOM 1440 C C . TRP A 1 189 ? -15.753 -35.151 -21.492 1.00 24.23 189 TRP A C 1
ATOM 1442 O O . TRP A 1 189 ? -15.957 -34.102 -22.104 1.00 24.23 189 TRP A O 1
ATOM 1452 N N . GLN A 1 190 ? -15.555 -36.330 -22.094 1.00 26.61 190 GLN A N 1
ATOM 1453 C CA . GLN A 1 190 ? -15.940 -36.704 -23.463 1.00 26.61 190 GLN A CA 1
ATOM 1454 C C . GLN A 1 190 ? -17.451 -37.035 -23.549 1.00 26.61 190 GLN A C 1
ATOM 1456 O O . GLN A 1 190 ? -18.131 -37.170 -22.535 1.00 26.61 190 GLN A O 1
ATOM 1461 N N . GLN A 1 191 ? -17.981 -37.119 -24.778 1.00 28.12 191 GLN A N 1
ATOM 1462 C CA . GLN A 1 191 ? -19.410 -37.081 -25.143 1.00 28.12 191 GLN A CA 1
ATOM 1463 C C . GLN A 1 191 ? -20.112 -38.447 -25.380 1.00 28.12 191 GLN A C 1
ATOM 1465 O O . GLN A 1 191 ? -19.509 -39.332 -25.976 1.00 28.12 191 GLN A O 1
ATOM 1470 N N . LYS A 1 192 ? -21.453 -38.437 -25.147 1.00 26.61 192 LYS A N 1
ATOM 1471 C CA . LYS A 1 192 ? -22.599 -39.106 -25.864 1.00 26.61 192 LYS A CA 1
ATOM 1472 C C . LYS A 1 192 ? -22.791 -40.646 -25.754 1.00 26.61 192 LYS A C 1
ATOM 1474 O O . LYS A 1 192 ? -21.832 -41.306 -25.385 1.00 26.61 192 LYS A O 1
ATOM 1479 N N . PRO A 1 193 ? -23.963 -41.253 -26.140 1.00 30.22 193 PRO A N 1
ATOM 1480 C CA . PRO A 1 193 ? -25.254 -40.723 -26.668 1.00 30.22 193 PRO A CA 1
ATOM 1481 C C . PRO A 1 193 ? -26.581 -41.305 -26.050 1.00 30.22 193 PRO A C 1
ATOM 1483 O O . PRO A 1 193 ? -26.568 -42.145 -25.161 1.00 30.22 193 PRO A O 1
ATOM 1486 N N . SER A 1 194 ? -27.722 -40.800 -26.567 1.00 25.53 194 SER A N 1
ATOM 1487 C CA . SER A 1 194 ? -29.182 -41.036 -26.337 1.00 25.53 194 SER A CA 1
ATOM 1488 C C . SER A 1 194 ? -29.728 -42.460 -26.682 1.00 25.53 194 SER A C 1
ATOM 1490 O O . SER A 1 194 ? -28.916 -43.244 -27.167 1.00 25.53 194 SER A O 1
ATOM 1492 N N . PRO A 1 195 ? -31.046 -42.829 -26.525 1.00 34.72 195 PRO A N 1
ATOM 1493 C CA . PRO A 1 195 ? -32.173 -42.324 -27.369 1.00 34.72 195 PRO A CA 1
ATOM 1494 C C . PRO A 1 195 ? -33.638 -42.292 -26.794 1.00 34.72 195 PRO A C 1
ATOM 1496 O O . PRO A 1 195 ? -33.943 -42.892 -25.773 1.00 34.72 195 PRO A O 1
ATOM 1499 N N . GLN A 1 196 ? -34.493 -41.509 -27.499 1.00 24.89 196 GLN A N 1
ATOM 1500 C CA . GLN A 1 196 ? -35.932 -41.613 -27.925 1.00 24.89 196 GLN A CA 1
ATOM 1501 C C . GLN A 1 196 ? -36.969 -42.446 -27.116 1.00 24.89 196 GLN A C 1
ATOM 1503 O O . GLN A 1 196 ? -36.642 -43.489 -26.583 1.00 24.89 196 GLN A O 1
ATOM 1508 N N . GLY A 1 197 ? -38.274 -42.124 -27.025 1.00 25.42 197 GLY A N 1
ATOM 1509 C CA . GLY A 1 197 ? -39.169 -41.274 -27.826 1.00 25.42 197 GLY A CA 1
ATOM 1510 C C . GLY A 1 197 ? -40.586 -41.128 -27.200 1.00 25.42 197 GLY A C 1
ATOM 1511 O O . GLY A 1 197 ? -40.802 -41.438 -26.035 1.00 25.42 197 GLY A O 1
ATOM 1512 N N . SER A 1 198 ? -41.519 -40.567 -27.970 1.00 21.80 198 SER A N 1
ATOM 1513 C CA . SER A 1 198 ? -42.781 -39.863 -27.627 1.00 21.80 198 SER A CA 1
ATOM 1514 C C . SER A 1 198 ? -44.059 -40.684 -28.010 1.00 21.80 198 SER A C 1
ATOM 1516 O O . SER A 1 198 ? -43.873 -41.858 -28.318 1.00 21.80 198 SER A O 1
ATOM 1518 N N . PRO A 1 199 ? -45.323 -40.171 -28.171 1.00 36.75 199 PRO A N 1
ATOM 1519 C CA . PRO A 1 199 ? -46.130 -39.073 -27.551 1.00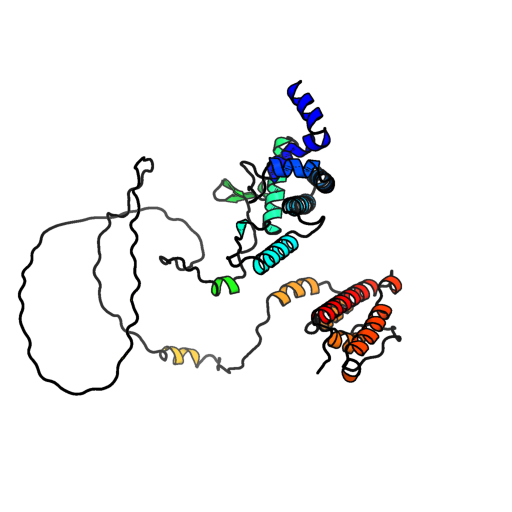 36.75 199 PRO A CA 1
ATOM 1520 C C . PRO A 1 199 ? -47.671 -39.379 -27.308 1.00 36.75 199 PRO A C 1
ATOM 1522 O O . PRO A 1 199 ? -48.163 -40.441 -27.670 1.00 36.75 199 PRO A O 1
ATOM 1525 N N . LYS A 1 200 ? -48.441 -38.332 -26.885 1.00 24.92 200 LYS A N 1
ATOM 1526 C CA . LYS A 1 200 ? -49.913 -38.003 -27.073 1.00 24.92 200 LYS A CA 1
ATOM 1527 C C . LYS A 1 200 ? -50.933 -38.555 -26.024 1.00 24.92 200 LYS A C 1
ATOM 1529 O O . LYS A 1 200 ? -50.644 -39.575 -25.429 1.00 24.92 200 LYS A O 1
ATOM 1534 N N . LEU A 1 201 ? -52.127 -37.999 -25.689 1.00 23.38 201 LEU A N 1
ATOM 1535 C CA . LEU A 1 201 ? -53.005 -36.875 -26.126 1.00 23.38 201 LEU A CA 1
ATOM 1536 C C . LEU A 1 201 ? -54.089 -36.537 -25.032 1.00 23.38 201 LEU A C 1
ATOM 1538 O O . LEU A 1 201 ? -54.528 -37.441 -24.337 1.00 23.38 201 LEU A O 1
ATOM 1542 N N . ASN A 1 202 ? -54.530 -35.264 -24.961 1.00 23.45 202 ASN A N 1
ATOM 1543 C CA . ASN A 1 202 ? -55.806 -34.612 -24.522 1.00 23.45 202 ASN A CA 1
ATOM 1544 C C . ASN A 1 202 ? -56.661 -34.903 -23.240 1.00 23.45 202 ASN A C 1
ATOM 1546 O O . ASN A 1 202 ? -56.967 -36.026 -22.870 1.00 23.45 202 ASN A O 1
ATOM 1550 N N . ARG A 1 203 ? -57.137 -33.752 -22.698 1.00 22.11 203 ARG A N 1
ATOM 1551 C CA . ARG A 1 203 ? -58.271 -33.321 -21.802 1.00 22.11 203 ARG A CA 1
ATOM 1552 C C . ARG A 1 203 ? -59.661 -33.984 -22.090 1.00 22.11 203 ARG A C 1
ATOM 1554 O O . ARG A 1 203 ? -59.730 -34.617 -23.138 1.00 22.11 203 ARG A O 1
ATOM 1561 N N . PRO A 1 204 ? -60.802 -33.707 -21.370 1.00 33.97 204 PRO A N 1
ATOM 1562 C CA . PRO A 1 204 ? -61.069 -32.803 -20.217 1.00 33.97 204 PRO A CA 1
ATOM 1563 C C . PRO A 1 204 ? -62.081 -33.236 -19.094 1.00 33.97 204 PRO A C 1
ATOM 1565 O O . PRO A 1 204 ? -62.777 -34.233 -19.189 1.00 33.97 204 PRO A O 1
ATOM 1568 N N . GLN A 1 205 ? -62.121 -32.383 -18.048 1.00 24.83 205 GLN A N 1
ATOM 1569 C CA . GLN A 1 205 ? -63.117 -32.006 -16.996 1.00 24.83 205 GLN A CA 1
ATOM 1570 C C . GLN A 1 205 ? -64.530 -32.638 -16.853 1.00 24.83 205 GLN A C 1
ATOM 1572 O O . GLN A 1 205 ? -65.273 -32.699 -17.822 1.00 24.83 205 GLN A O 1
ATOM 1577 N N . ALA A 1 206 ? -64.969 -32.796 -15.584 1.00 23.08 206 ALA A N 1
ATOM 1578 C CA . ALA A 1 206 ? -66.259 -32.360 -14.969 1.00 23.08 206 ALA A CA 1
ATOM 1579 C C . ALA A 1 206 ? -66.168 -32.589 -13.425 1.00 23.08 206 ALA A C 1
ATOM 1581 O O . ALA A 1 206 ? -65.661 -33.633 -13.034 1.00 23.08 206 ALA A O 1
ATOM 1582 N N . VAL A 1 207 ? -66.284 -31.624 -12.491 1.00 24.23 207 VAL A N 1
ATOM 1583 C CA . VAL A 1 207 ? -67.415 -30.853 -11.890 1.00 24.23 207 VAL A CA 1
ATOM 1584 C C . VAL A 1 207 ? -68.419 -31.675 -11.044 1.00 24.23 207 VAL A C 1
ATOM 1586 O O . VAL A 1 207 ? -68.849 -32.741 -11.463 1.00 24.23 207 VAL A O 1
ATOM 1589 N N . ILE A 1 208 ? -68.857 -31.044 -9.930 1.00 25.86 208 ILE A N 1
ATOM 1590 C CA . ILE A 1 208 ? -70.023 -31.276 -9.029 1.00 25.86 208 ILE A CA 1
ATOM 1591 C C . ILE A 1 208 ? -69.648 -32.002 -7.711 1.00 25.86 208 ILE A C 1
ATOM 1593 O O . ILE A 1 208 ? -69.096 -33.087 -7.791 1.00 25.86 208 ILE A O 1
ATOM 1597 N N . ASN A 1 209 ? -69.875 -31.583 -6.450 1.00 25.94 209 ASN A N 1
ATOM 1598 C CA . ASN A 1 209 ? -70.486 -30.479 -5.660 1.00 25.94 209 ASN A CA 1
ATOM 1599 C C . ASN A 1 209 ? -71.443 -31.083 -4.589 1.00 25.94 209 ASN A C 1
ATOM 1601 O O . ASN A 1 209 ? -72.041 -32.122 -4.861 1.00 25.94 209 ASN A O 1
ATOM 1605 N N . LYS A 1 210 ? -71.660 -30.353 -3.470 1.00 24.98 210 LYS A N 1
ATOM 1606 C CA . LYS A 1 210 ? -72.614 -30.551 -2.331 1.00 24.98 210 LYS A CA 1
ATOM 1607 C C . LYS A 1 210 ? -72.091 -31.382 -1.142 1.00 24.98 210 LYS A C 1
ATOM 1609 O O . LYS A 1 210 ? -71.402 -32.364 -1.360 1.00 24.98 210 LYS A O 1
ATOM 1614 N N . ASN A 1 211 ? -72.422 -31.148 0.134 1.00 25.19 211 ASN A N 1
ATOM 1615 C CA . ASN A 1 211 ? -73.083 -30.085 0.922 1.00 25.19 211 ASN A CA 1
ATOM 1616 C C . ASN A 1 211 ? -72.881 -30.451 2.424 1.00 25.19 211 ASN A C 1
ATOM 1618 O O . ASN A 1 211 ? -72.783 -31.633 2.744 1.00 25.19 211 ASN A O 1
ATOM 1622 N N . SER A 1 212 ? -72.852 -29.458 3.325 1.00 27.14 212 SER A N 1
ATOM 1623 C CA . SER A 1 212 ? -72.833 -29.557 4.815 1.00 27.14 212 SER A CA 1
ATOM 1624 C C . SER A 1 212 ? -74.208 -29.968 5.420 1.00 27.14 212 SER A C 1
ATOM 1626 O O . SER A 1 212 ? -75.146 -30.047 4.620 1.00 27.14 212 SER A O 1
ATOM 1628 N N . PRO A 1 213 ? -74.413 -30.187 6.761 1.00 34.56 213 PRO A N 1
ATOM 1629 C CA . PRO A 1 213 ? -74.498 -29.084 7.766 1.00 34.56 213 PRO A CA 1
ATOM 1630 C C . PRO A 1 213 ? -74.224 -29.368 9.294 1.00 34.56 213 PRO A C 1
ATOM 1632 O O . PRO A 1 213 ? -74.377 -30.475 9.786 1.00 34.56 213 PRO A O 1
ATOM 1635 N N . GLN A 1 214 ? -73.879 -28.277 10.012 1.00 25.61 214 GLN A N 1
ATOM 1636 C CA . GLN A 1 214 ? -74.222 -27.780 11.383 1.00 25.61 214 GLN A CA 1
ATOM 1637 C C . GLN A 1 214 ? -74.152 -28.594 12.711 1.00 25.61 214 GLN A C 1
ATOM 1639 O O . GLN A 1 214 ? -74.801 -29.617 12.878 1.00 25.61 214 GLN A O 1
ATOM 1644 N N . GLY A 1 215 ? -73.547 -27.945 13.734 1.00 25.50 215 GLY A N 1
ATOM 1645 C CA . GLY A 1 215 ? -73.827 -28.087 15.184 1.00 25.50 215 GLY A CA 1
ATOM 1646 C C . GLY A 1 215 ? -72.696 -27.560 16.107 1.00 25.50 215 GLY A C 1
ATOM 1647 O O . GLY A 1 215 ? -71.597 -28.096 16.075 1.00 25.50 215 GLY A O 1
ATOM 1648 N N . SER A 1 216 ? -72.934 -26.507 16.906 1.00 25.45 216 SER A N 1
ATOM 1649 C CA . SER A 1 216 ? -72.029 -25.860 17.908 1.00 25.45 216 SER A CA 1
ATOM 1650 C C . SER A 1 216 ? -72.382 -26.304 19.361 1.00 25.45 216 SER A C 1
ATOM 1652 O O . SER A 1 216 ? -73.339 -27.072 19.460 1.00 25.45 216 SER A O 1
ATOM 1654 N N . PRO A 1 217 ? -71.746 -25.874 20.499 1.00 36.69 217 PRO A N 1
ATOM 1655 C CA . PRO A 1 217 ? -70.722 -24.823 20.744 1.00 36.69 217 PRO A CA 1
ATOM 1656 C C . PRO A 1 217 ? -69.583 -25.163 21.768 1.00 36.69 217 PRO A C 1
ATOM 1658 O O . PRO A 1 217 ? -69.696 -26.126 22.512 1.00 36.69 217 PRO A O 1
ATOM 1661 N N . GLN A 1 218 ? -68.522 -24.330 21.859 1.00 26.02 218 GLN A N 1
ATOM 1662 C CA . GLN A 1 218 ? -67.832 -23.839 23.092 1.00 26.02 218 GLN A CA 1
ATOM 1663 C C . GLN A 1 218 ? -66.521 -23.061 22.758 1.00 26.02 218 GLN A C 1
ATOM 1665 O O . GLN A 1 218 ? -65.836 -23.369 21.789 1.00 26.02 218 GLN A O 1
ATOM 1670 N N . ILE A 1 219 ? -66.192 -22.026 23.547 1.00 28.48 219 ILE A N 1
ATOM 1671 C CA . ILE A 1 219 ? -65.034 -21.085 23.452 1.00 28.48 219 ILE A CA 1
ATOM 1672 C C . ILE A 1 219 ? -64.121 -21.382 24.677 1.00 28.48 219 ILE A C 1
ATOM 1674 O O . ILE A 1 219 ? -64.721 -21.617 25.729 1.00 28.48 219 ILE A O 1
ATOM 1678 N N . PRO A 1 220 ? -62.750 -21.380 24.647 1.00 32.25 220 PRO A N 1
ATOM 1679 C CA . PRO A 1 220 ? -61.956 -20.161 24.396 1.00 32.25 220 PRO A CA 1
ATOM 1680 C C . PRO A 1 220 ? -60.521 -20.243 23.807 1.00 32.25 220 PRO A C 1
ATOM 1682 O O . PRO A 1 220 ? -59.831 -21.254 23.864 1.00 32.25 220 PRO A O 1
ATOM 1685 N N . ARG A 1 221 ? -60.063 -19.032 23.427 1.00 26.45 221 ARG A N 1
ATOM 1686 C CA . ARG A 1 221 ? -58.698 -18.464 23.246 1.00 26.45 221 ARG A CA 1
ATOM 1687 C C . ARG A 1 221 ? -58.109 -18.361 21.820 1.00 26.45 221 ARG A C 1
ATOM 1689 O O . ARG A 1 221 ? -58.189 -19.315 21.056 1.00 26.45 221 ARG A O 1
ATOM 1696 N N . PRO A 1 222 ? -57.493 -17.207 21.457 1.00 37.50 222 PRO A N 1
ATOM 1697 C CA . PRO A 1 222 ? -57.113 -16.901 20.079 1.00 37.50 222 PRO A CA 1
ATOM 1698 C C . PRO A 1 222 ? -55.627 -17.187 19.795 1.00 37.50 222 PRO A C 1
ATOM 1700 O O . PRO A 1 222 ? -54.780 -16.909 20.647 1.00 37.50 222 PRO A O 1
ATOM 1703 N N . PRO A 1 223 ? -55.276 -17.622 18.572 1.00 36.84 223 PRO A N 1
ATOM 1704 C CA . PRO A 1 223 ? -53.927 -17.454 18.043 1.00 36.84 223 PRO A CA 1
ATOM 1705 C C . PRO A 1 223 ? -53.873 -16.372 16.956 1.00 36.84 223 PRO A C 1
ATOM 1707 O O . PRO A 1 223 ? -54.724 -16.267 16.077 1.00 36.84 223 PRO A O 1
ATOM 1710 N N . GLN A 1 224 ? -52.829 -15.561 17.064 1.00 36.75 224 GLN A N 1
ATOM 1711 C CA . GLN A 1 224 ? -52.553 -14.334 16.330 1.00 36.75 224 GLN A CA 1
ATOM 1712 C C . GLN A 1 224 ? -52.308 -14.556 14.829 1.00 36.75 224 GLN A C 1
ATOM 1714 O O . GLN A 1 224 ? -51.562 -15.443 14.415 1.00 36.75 224 GLN A O 1
ATOM 1719 N N . HIS A 1 225 ? -52.882 -13.666 14.021 1.00 33.03 225 HIS A N 1
ATOM 1720 C CA . HIS A 1 225 ? -52.657 -13.552 12.584 1.00 33.03 225 HIS A CA 1
ATOM 1721 C C . HIS A 1 225 ? -51.293 -12.884 12.324 1.00 33.03 225 HIS A C 1
ATOM 1723 O O . HIS A 1 225 ? -51.055 -11.768 12.785 1.00 33.03 225 HIS A O 1
ATOM 1729 N N . LYS A 1 226 ? -50.399 -13.522 11.557 1.00 35.34 226 LYS A N 1
ATOM 1730 C CA . LYS A 1 226 ? -49.263 -12.824 10.930 1.00 35.34 226 LYS A CA 1
ATOM 1731 C C . LYS A 1 226 ? -49.701 -12.355 9.537 1.00 35.34 226 LYS A C 1
ATOM 1733 O O . LYS A 1 226 ? -50.149 -13.194 8.756 1.00 35.34 226 LYS A O 1
ATOM 1738 N N . PRO A 1 227 ? -49.621 -11.059 9.197 1.00 33.72 227 PRO A N 1
ATOM 1739 C CA . PRO A 1 227 ? -49.916 -10.602 7.844 1.00 33.72 227 PRO A CA 1
ATOM 1740 C C . PRO A 1 227 ? -48.828 -11.063 6.862 1.00 33.72 227 PRO A C 1
ATOM 1742 O O . PRO A 1 227 ? -47.631 -10.973 7.136 1.00 33.72 227 PRO A O 1
ATOM 1745 N N . ASN A 1 228 ? -49.275 -11.569 5.713 1.00 42.69 228 ASN A N 1
ATOM 1746 C CA . ASN A 1 228 ? -48.456 -11.940 4.565 1.00 42.69 228 ASN A CA 1
ATOM 1747 C C . ASN A 1 228 ? -48.240 -10.696 3.691 1.00 42.69 228 ASN A C 1
ATOM 1749 O O . ASN A 1 228 ? -49.176 -10.237 3.039 1.00 42.69 228 ASN A O 1
ATOM 1753 N N . TYR A 1 229 ? -47.025 -10.151 3.678 1.00 33.53 229 TYR A N 1
ATOM 1754 C CA . TYR A 1 229 ? -46.647 -9.059 2.781 1.00 33.53 229 TYR A CA 1
ATOM 1755 C C . TYR A 1 229 ? -45.864 -9.622 1.596 1.00 33.53 229 TYR A C 1
ATOM 1757 O O . TYR A 1 229 ? -44.635 -9.624 1.599 1.00 33.53 229 TYR A O 1
ATOM 1765 N N . ASN A 1 230 ? -46.574 -10.096 0.574 1.00 44.50 230 ASN A N 1
ATOM 1766 C CA . ASN A 1 230 ? -45.985 -10.270 -0.747 1.00 44.50 230 ASN A CA 1
ATOM 1767 C C . ASN A 1 230 ? -46.567 -9.208 -1.683 1.00 44.50 230 ASN A C 1
ATOM 1769 O O . ASN A 1 230 ? -47.758 -9.238 -1.989 1.00 44.50 230 ASN A O 1
ATOM 1773 N N . VAL A 1 231 ? -45.729 -8.270 -2.123 1.00 39.22 231 VAL A N 1
ATOM 1774 C CA . VAL A 1 231 ? -46.051 -7.319 -3.193 1.00 39.22 231 VAL A CA 1
ATOM 1775 C C . VAL A 1 231 ? -45.189 -7.667 -4.401 1.00 39.22 231 VAL A C 1
ATOM 1777 O O . VAL A 1 231 ? -43.976 -7.467 -4.401 1.00 39.22 231 VAL A O 1
ATOM 1780 N N . ASN A 1 232 ? -45.843 -8.216 -5.424 1.00 39.38 232 ASN A N 1
ATOM 1781 C CA . ASN A 1 232 ? -45.283 -8.437 -6.751 1.00 39.38 232 ASN A CA 1
ATOM 1782 C C . ASN A 1 232 ? -45.134 -7.084 -7.462 1.00 39.38 232 ASN A C 1
ATOM 1784 O O . ASN A 1 232 ? -46.120 -6.358 -7.586 1.00 39.38 232 ASN A O 1
ATOM 1788 N N . PHE A 1 233 ? -43.947 -6.786 -7.995 1.00 35.12 233 PHE A N 1
ATOM 1789 C CA . PHE A 1 233 ? -43.745 -5.659 -8.910 1.00 35.12 233 PHE A CA 1
ATOM 1790 C C . PHE A 1 233 ? -43.487 -6.148 -10.349 1.00 35.12 233 PHE A C 1
ATOM 1792 O O . PHE A 1 233 ? -42.779 -7.144 -10.528 1.00 35.12 233 PHE A O 1
ATOM 1799 N N . PRO A 1 234 ? -44.049 -5.483 -11.380 1.00 39.81 234 PRO A N 1
ATOM 1800 C CA . PRO A 1 234 ? -43.929 -5.902 -12.775 1.00 39.81 234 PRO A CA 1
ATOM 1801 C C . PRO A 1 234 ? -42.589 -5.477 -13.396 1.00 39.81 234 PRO A C 1
ATOM 1803 O O . PRO A 1 234 ? -42.090 -4.383 -13.140 1.00 39.81 234 PRO A O 1
ATOM 1806 N N . ALA A 1 235 ? -42.022 -6.332 -14.252 1.00 41.75 235 ALA A N 1
ATOM 1807 C CA . ALA A 1 235 ? -40.802 -6.041 -15.006 1.00 41.75 235 ALA A CA 1
ATOM 1808 C C . ALA A 1 235 ? -41.106 -5.286 -16.325 1.00 41.75 235 ALA A C 1
ATOM 1810 O O . ALA A 1 235 ? -42.042 -5.674 -17.028 1.00 41.75 235 ALA A O 1
ATOM 1811 N N . PRO A 1 236 ? -40.319 -4.258 -16.704 1.00 38.03 236 PRO A N 1
ATOM 1812 C CA . PRO A 1 236 ? -40.442 -3.565 -17.991 1.00 38.03 236 PRO A CA 1
ATOM 1813 C C . PRO A 1 236 ? -39.695 -4.294 -19.140 1.00 38.03 236 PRO A C 1
ATOM 1815 O O . PRO A 1 236 ? -38.894 -5.200 -18.886 1.00 38.03 236 PRO A O 1
ATOM 1818 N N . PRO A 1 237 ? -39.980 -3.954 -20.416 1.00 39.53 237 PRO A N 1
ATOM 1819 C CA . PRO A 1 237 ? -39.849 -4.873 -21.547 1.00 39.53 237 PRO A CA 1
ATOM 1820 C C . PRO A 1 237 ? -38.415 -5.006 -22.079 1.00 39.53 237 PRO A C 1
ATOM 1822 O O . PRO A 1 237 ? -37.669 -4.034 -22.181 1.00 39.53 237 PRO A O 1
ATOM 1825 N N . ARG A 1 238 ? -38.044 -6.228 -22.487 1.00 37.62 238 ARG A N 1
ATOM 1826 C CA . ARG A 1 238 ? -36.800 -6.518 -23.219 1.00 37.62 238 ARG A CA 1
ATOM 1827 C C . ARG A 1 238 ? -37.013 -6.296 -24.714 1.00 37.62 238 ARG A C 1
ATOM 1829 O O . ARG A 1 238 ? -37.782 -7.028 -25.331 1.00 37.62 238 ARG A O 1
ATOM 1836 N N . ASN A 1 239 ? -36.290 -5.337 -25.289 1.00 33.94 239 ASN A N 1
ATOM 1837 C CA . ASN A 1 239 ? -36.152 -5.222 -26.735 1.00 33.94 239 ASN A CA 1
ATOM 1838 C C . ASN A 1 239 ? -35.056 -6.173 -27.244 1.00 33.94 239 ASN A C 1
ATOM 1840 O O . ASN A 1 239 ? -34.017 -6.375 -26.614 1.00 33.94 239 ASN A O 1
ATOM 1844 N N . THR A 1 240 ? -35.359 -6.790 -28.374 1.00 39.31 240 THR A N 1
ATOM 1845 C CA . THR A 1 240 ? -34.711 -7.931 -29.010 1.00 39.31 240 THR A CA 1
ATOM 1846 C C . THR A 1 240 ? -33.632 -7.496 -30.001 1.00 39.31 240 THR A C 1
ATOM 1848 O O . THR A 1 240 ? -33.905 -6.699 -30.890 1.00 39.31 240 THR A O 1
ATOM 1851 N N . GLY A 1 241 ? -32.444 -8.100 -29.925 1.00 33.66 241 GLY A N 1
ATOM 1852 C CA . GLY A 1 241 ? -31.393 -7.988 -30.942 1.00 33.66 241 GLY A CA 1
ATOM 1853 C C . GLY A 1 241 ? -30.285 -9.003 -30.669 1.00 33.66 241 GLY A C 1
ATOM 1854 O O . GLY A 1 241 ? -29.603 -8.918 -29.657 1.00 33.66 241 GLY A O 1
ATOM 1855 N N . LYS A 1 242 ? -30.196 -10.030 -31.516 1.00 38.69 242 LYS A N 1
ATOM 1856 C CA . LYS A 1 242 ? -29.493 -11.306 -31.301 1.00 38.69 242 LYS A CA 1
ATOM 1857 C C . LYS A 1 242 ? -28.015 -11.232 -31.700 1.00 38.69 242 LYS A C 1
ATOM 1859 O O . LYS A 1 242 ? -27.722 -10.701 -32.761 1.00 38.69 242 LYS A O 1
ATOM 1864 N N . SER A 1 243 ? -27.156 -11.962 -30.980 1.00 34.75 243 SER A N 1
ATOM 1865 C CA . SER A 1 243 ? -26.482 -13.143 -31.557 1.00 34.75 243 SER A CA 1
ATOM 1866 C C . SER A 1 243 ? -25.880 -14.040 -30.458 1.00 34.75 243 SER A C 1
ATOM 1868 O O . SER A 1 243 ? -24.878 -13.689 -29.842 1.00 34.75 243 SER A O 1
ATOM 1870 N N . SER A 1 244 ? -26.477 -15.207 -30.203 1.00 36.66 244 SER A N 1
ATOM 1871 C CA . SER A 1 244 ? -25.794 -16.352 -29.579 1.00 36.66 244 SER A CA 1
ATOM 1872 C C . SER A 1 244 ? -26.588 -17.637 -29.850 1.00 36.66 244 SER A C 1
ATOM 1874 O O . SER A 1 244 ? -27.816 -17.612 -29.906 1.00 36.66 244 SER A O 1
ATOM 1876 N N . VAL A 1 245 ? -25.875 -18.741 -30.077 1.00 47.19 245 VAL A N 1
ATOM 1877 C CA . VAL A 1 245 ? -26.306 -19.960 -30.796 1.00 47.19 245 VAL A CA 1
ATOM 1878 C C . VAL A 1 245 ? -26.799 -21.080 -29.850 1.00 47.19 245 VAL A C 1
ATOM 1880 O O . VAL A 1 245 ? -26.740 -22.259 -30.175 1.00 47.19 245 VAL A O 1
ATOM 1883 N N . ILE A 1 246 ? -27.323 -20.761 -28.661 1.00 41.34 246 ILE A N 1
ATOM 1884 C CA . ILE A 1 246 ? -27.851 -21.779 -27.726 1.00 41.34 246 ILE A CA 1
ATOM 1885 C C . ILE A 1 246 ? -29.201 -21.315 -27.156 1.00 41.34 246 ILE A C 1
ATOM 1887 O O . ILE A 1 246 ? -29.292 -20.239 -26.574 1.00 41.34 246 ILE A O 1
ATOM 1891 N N . GLY A 1 247 ? -30.253 -22.113 -27.383 1.00 41.78 247 GLY A N 1
ATOM 1892 C CA . GLY A 1 247 ? -31.653 -21.797 -27.066 1.00 41.78 247 GLY A CA 1
ATOM 1893 C C . GLY A 1 247 ? -32.015 -21.776 -25.572 1.00 41.78 247 GLY A C 1
ATOM 1894 O O . GLY A 1 247 ? -31.299 -22.318 -24.731 1.00 41.78 247 GLY A O 1
ATOM 1895 N N . ASP A 1 248 ? -33.150 -21.135 -25.270 1.00 38.44 248 ASP A N 1
ATOM 1896 C CA . ASP A 1 248 ? -33.694 -20.892 -23.925 1.00 38.44 248 ASP A CA 1
ATOM 1897 C C . ASP A 1 248 ? -34.340 -22.150 -23.297 1.00 38.44 248 ASP A C 1
ATOM 1899 O O . ASP A 1 248 ? -34.744 -23.108 -23.955 1.00 38.44 248 ASP A O 1
ATOM 1903 N N . ARG A 1 249 ? -34.414 -22.115 -21.970 1.00 44.88 249 ARG A N 1
ATOM 1904 C CA . ARG A 1 249 ? -34.726 -23.138 -20.972 1.00 44.88 249 ARG A CA 1
ATOM 1905 C C . ARG A 1 249 ? -36.224 -23.441 -20.821 1.00 44.88 249 ARG A C 1
ATOM 1907 O O . ARG A 1 249 ? -36.600 -24.146 -19.887 1.00 44.88 249 ARG A O 1
ATOM 1914 N N . SER A 1 250 ? -37.086 -22.948 -21.705 1.00 43.75 250 SER A N 1
ATOM 1915 C CA . SER A 1 250 ? -38.534 -23.189 -21.635 1.00 43.75 250 SER A CA 1
ATOM 1916 C C . SER A 1 250 ? -38.977 -24.570 -22.147 1.00 43.75 250 SER A C 1
ATOM 1918 O O . SER A 1 250 ? -40.163 -24.877 -22.073 1.00 43.75 250 SER A O 1
ATOM 1920 N N . ASP A 1 251 ? -38.056 -25.432 -22.600 1.00 46.91 251 ASP A N 1
ATOM 1921 C CA . ASP A 1 251 ? -38.403 -26.617 -23.405 1.00 46.91 251 ASP A CA 1
ATOM 1922 C C . ASP A 1 251 ? -38.090 -27.998 -22.780 1.00 46.91 251 ASP A C 1
ATOM 1924 O O . ASP A 1 251 ? -37.854 -28.977 -23.489 1.00 46.91 251 ASP A O 1
ATOM 1928 N N . ARG A 1 252 ? -38.054 -28.142 -21.443 1.00 43.81 252 ARG A N 1
ATOM 1929 C CA . ARG A 1 252 ? -37.856 -29.473 -20.811 1.00 43.81 252 ARG A CA 1
ATOM 1930 C C . ARG A 1 252 ? -38.778 -29.756 -19.616 1.00 43.81 252 ARG A C 1
ATOM 1932 O O . ARG A 1 252 ? -38.411 -29.539 -18.470 1.00 43.81 252 ARG A O 1
ATOM 1939 N N . GLY A 1 253 ? -39.957 -30.283 -19.964 1.00 37.94 253 GLY A N 1
ATOM 1940 C CA . GLY A 1 253 ? -40.912 -31.166 -19.260 1.00 37.94 253 GLY A CA 1
ATOM 1941 C C . GLY A 1 253 ? -40.851 -31.454 -17.743 1.00 37.94 253 GLY A C 1
ATOM 1942 O O . GLY A 1 253 ? -39.814 -31.744 -17.156 1.00 37.94 253 GLY A O 1
ATOM 1943 N N . VAL A 1 254 ? -42.053 -31.519 -17.158 1.00 44.00 254 VAL A N 1
ATOM 1944 C CA . VAL A 1 254 ? -42.419 -31.876 -15.769 1.00 44.00 254 VAL A CA 1
ATOM 1945 C C . VAL A 1 254 ? -42.215 -33.379 -15.468 1.00 44.00 254 VAL A C 1
ATOM 1947 O O . VAL A 1 254 ? -42.610 -34.220 -16.274 1.00 44.00 254 VAL A O 1
ATOM 1950 N N . ARG A 1 255 ? -41.698 -33.750 -14.279 1.00 38.81 255 ARG A N 1
ATOM 1951 C CA . ARG A 1 255 ? -41.754 -35.132 -13.734 1.00 38.81 255 ARG A CA 1
ATOM 1952 C C . ARG A 1 255 ? -42.462 -35.190 -12.365 1.00 38.81 255 ARG A C 1
ATOM 1954 O O . ARG A 1 255 ? -42.292 -34.299 -11.541 1.00 38.81 255 ARG A O 1
ATOM 1961 N N . LYS A 1 256 ? -43.270 -36.246 -12.175 1.00 34.28 256 LYS A N 1
ATOM 1962 C CA . LYS A 1 256 ? -44.153 -36.573 -11.026 1.00 34.28 256 LYS A CA 1
ATOM 1963 C C . LYS A 1 256 ? -43.397 -37.216 -9.830 1.00 34.28 256 LYS A C 1
ATOM 1965 O O . LYS A 1 256 ? -42.300 -37.727 -10.051 1.00 34.28 256 LYS A O 1
ATOM 1970 N N . PRO A 1 257 ? -43.970 -37.246 -8.601 1.00 40.38 257 PRO A N 1
ATOM 1971 C CA . PRO A 1 257 ? -43.302 -37.729 -7.381 1.00 40.38 257 PRO A CA 1
ATOM 1972 C C . PRO A 1 257 ? -43.521 -39.234 -7.108 1.00 40.38 257 PRO A C 1
ATOM 1974 O O . PRO A 1 257 ? -44.562 -39.777 -7.471 1.00 40.38 257 PRO A O 1
ATOM 1977 N N . PHE A 1 258 ? -42.580 -39.896 -6.416 1.00 34.25 258 PHE A N 1
ATOM 1978 C CA . PHE A 1 258 ? -42.720 -41.275 -5.909 1.00 34.25 258 PHE A CA 1
ATOM 1979 C C . PHE A 1 258 ? -42.180 -41.398 -4.465 1.00 34.25 258 PHE A C 1
ATOM 1981 O O . PHE A 1 258 ? -40.990 -41.196 -4.258 1.00 34.25 258 PHE A O 1
ATOM 1988 N N . GLY A 1 259 ? -43.084 -41.723 -3.524 1.00 51.31 259 GLY A N 1
ATOM 1989 C CA . GLY A 1 259 ? -42.960 -42.545 -2.293 1.00 51.31 259 GLY A CA 1
ATOM 1990 C C . GLY A 1 259 ? -41.866 -42.305 -1.219 1.00 51.31 259 GLY A C 1
ATOM 1991 O O . GLY A 1 259 ? -40.719 -42.023 -1.554 1.00 51.31 259 GLY A O 1
ATOM 1992 N N . PRO A 1 260 ? -42.167 -42.511 0.087 1.00 43.47 260 PRO A N 1
ATOM 1993 C CA . PRO A 1 260 ? -41.186 -42.403 1.173 1.00 43.47 260 PRO A CA 1
ATOM 1994 C C . PRO A 1 260 ? -40.363 -43.700 1.347 1.00 43.47 260 PRO A C 1
ATOM 1996 O O . PRO A 1 260 ? -40.891 -44.799 1.192 1.00 43.47 260 PRO A O 1
ATOM 1999 N N . LYS A 1 261 ? -39.070 -43.581 1.693 1.00 42.00 261 LYS A N 1
ATOM 2000 C CA . LYS A 1 261 ? -38.166 -44.705 2.030 1.00 42.00 261 LYS A CA 1
ATOM 2001 C C . LYS A 1 261 ? -37.923 -44.804 3.552 1.00 42.00 261 LYS A C 1
ATOM 2003 O O . LYS A 1 261 ? -37.946 -43.768 4.214 1.00 42.00 261 LYS A O 1
ATOM 2008 N N . PRO A 1 262 ? -37.677 -46.016 4.094 1.00 46.47 262 PRO A N 1
ATOM 2009 C CA . PRO A 1 262 ? -37.573 -46.284 5.534 1.00 46.47 262 PRO A CA 1
ATOM 2010 C C . PRO A 1 262 ? -36.230 -45.831 6.133 1.00 46.47 262 PRO A C 1
ATOM 2012 O O . PRO A 1 262 ? -35.217 -45.820 5.432 1.00 46.47 262 PRO A O 1
ATOM 2015 N N . SER A 1 263 ? -36.215 -45.490 7.429 1.00 50.09 263 SER A N 1
ATOM 2016 C CA . SER A 1 263 ? -34.995 -45.182 8.192 1.00 50.09 263 SER A CA 1
ATOM 2017 C C . SER A 1 263 ? -34.637 -46.303 9.173 1.00 50.09 263 SER A C 1
ATOM 2019 O O . SER A 1 263 ? -35.509 -46.981 9.713 1.00 50.09 263 SER A O 1
ATOM 2021 N N . VAL A 1 264 ? -33.336 -46.480 9.405 1.00 54.09 264 VAL A N 1
ATOM 2022 C CA . VAL A 1 264 ? -32.763 -47.326 10.464 1.00 54.09 264 VAL A CA 1
ATOM 2023 C C . VAL A 1 264 ? -32.330 -46.443 11.638 1.00 54.09 264 VAL A C 1
ATOM 2025 O O . VAL A 1 264 ? -31.864 -45.323 11.429 1.00 54.09 264 VAL A O 1
ATOM 2028 N N . SER A 1 265 ? -32.538 -46.917 12.870 1.00 58.09 265 SER A N 1
ATOM 2029 C CA . SER A 1 265 ? -32.289 -46.159 14.102 1.00 58.09 265 SER A CA 1
ATOM 2030 C C . SER A 1 265 ? -30.808 -46.135 14.500 1.00 58.09 265 SER A C 1
ATOM 2032 O O . SER A 1 265 ? -30.024 -47.019 14.157 1.00 58.09 265 SER A O 1
ATOM 2034 N N . ASN A 1 266 ? -30.441 -45.102 15.264 1.00 51.59 266 ASN A N 1
ATOM 2035 C CA . ASN A 1 266 ? -29.067 -44.715 15.620 1.00 51.59 266 ASN A CA 1
ATOM 2036 C C . ASN A 1 266 ? -28.266 -45.724 16.468 1.00 51.59 266 ASN A C 1
ATOM 2038 O O . ASN A 1 266 ? -27.140 -45.418 16.840 1.00 51.59 266 ASN A O 1
ATOM 2042 N N . HIS A 1 267 ? -28.802 -46.910 16.756 1.00 52.78 267 HIS A N 1
ATOM 2043 C CA . HIS A 1 267 ? -28.107 -47.941 17.538 1.00 52.78 267 HIS A CA 1
ATOM 2044 C C . HIS A 1 267 ? -27.526 -49.073 16.681 1.00 52.78 267 HIS A C 1
ATOM 2046 O O . HIS A 1 267 ? -26.841 -49.948 17.195 1.00 52.78 267 HIS A O 1
ATOM 2052 N N . ALA A 1 268 ? -27.736 -49.050 15.361 1.00 59.22 268 ALA A N 1
ATOM 2053 C CA . ALA A 1 268 ? -27.296 -50.123 14.466 1.00 59.22 268 ALA A CA 1
ATOM 2054 C C . ALA A 1 268 ? -25.764 -50.252 14.299 1.00 59.22 268 ALA A C 1
ATOM 2056 O O . ALA A 1 268 ? -25.307 -51.194 13.662 1.00 59.22 268 ALA A O 1
ATOM 2057 N N . PHE A 1 269 ? -24.970 -49.326 14.848 1.00 46.81 269 PHE A N 1
ATOM 2058 C CA . PHE A 1 269 ? -23.504 -49.326 14.731 1.00 46.81 269 PHE A CA 1
ATOM 2059 C C . PHE A 1 269 ? -22.770 -49.335 16.081 1.00 46.81 269 PHE A C 1
ATOM 2061 O O . PHE A 1 269 ? -21.548 -49.211 16.107 1.00 46.81 269 PHE A O 1
ATOM 2068 N N . GLU A 1 270 ? -23.484 -49.500 17.197 1.00 58.69 270 GLU A N 1
ATOM 2069 C CA . GLU A 1 270 ? -22.877 -49.533 18.538 1.00 58.69 270 GLU A CA 1
ATOM 2070 C C . GLU A 1 270 ? -22.002 -50.787 18.742 1.00 58.69 270 GLU A C 1
ATOM 2072 O O . GLU A 1 270 ? -20.909 -50.705 19.302 1.00 58.69 270 GLU A O 1
ATOM 2077 N N . ASP A 1 271 ? -22.417 -51.916 18.164 1.00 59.47 271 ASP A N 1
ATOM 2078 C CA . ASP A 1 271 ? -21.710 -53.205 18.208 1.00 59.47 271 ASP A CA 1
ATOM 2079 C C . ASP A 1 271 ? -20.334 -53.167 17.507 1.00 59.47 271 ASP A C 1
ATOM 2081 O O . ASP A 1 271 ? -19.391 -53.843 17.910 1.00 59.47 271 ASP A O 1
ATOM 2085 N N . LEU A 1 272 ? -20.168 -52.292 16.506 1.00 55.69 272 LEU A N 1
ATOM 2086 C CA . LEU A 1 272 ? -18.902 -52.142 15.775 1.00 55.69 272 LEU A CA 1
ATOM 2087 C C . LEU A 1 272 ? -17.857 -51.276 16.497 1.00 55.69 272 LEU A C 1
ATOM 2089 O O . LEU A 1 272 ? -16.694 -51.279 16.096 1.00 55.69 272 LEU A O 1
ATOM 2093 N N . LEU A 1 273 ? -18.247 -50.516 17.526 1.00 54.31 273 LEU A N 1
ATOM 2094 C CA . LEU A 1 273 ? -17.357 -49.572 18.216 1.00 54.31 273 LEU A CA 1
ATOM 2095 C C . LEU A 1 273 ? -16.936 -50.044 19.616 1.00 54.31 273 LEU A C 1
ATOM 2097 O O . LEU A 1 273 ? -15.958 -49.530 20.159 1.00 54.31 273 LEU A O 1
ATOM 2101 N N . GLY A 1 274 ? -17.611 -51.047 20.187 1.00 50.56 274 GLY A N 1
ATOM 2102 C CA . GLY A 1 274 ? -17.292 -51.577 21.517 1.00 50.56 274 GLY A CA 1
ATOM 2103 C C . GLY A 1 274 ? -16.019 -52.434 21.585 1.00 50.56 274 GLY A C 1
ATOM 2104 O O . GLY A 1 274 ? -15.393 -52.514 22.640 1.00 50.56 274 GLY A O 1
ATOM 2105 N N . SER A 1 275 ? -15.591 -53.056 20.480 1.00 53.12 275 SER A N 1
ATOM 2106 C CA . SER A 1 275 ? -14.531 -54.080 20.508 1.00 53.12 275 SER A CA 1
ATOM 2107 C C . SER A 1 275 ? -13.113 -53.569 20.217 1.00 53.12 275 SER A C 1
ATOM 2109 O O . SER A 1 275 ? -12.190 -54.377 20.124 1.00 53.12 275 SER A O 1
ATOM 2111 N N . GLN A 1 276 ? -12.908 -52.255 20.063 1.00 50.44 276 GLN A N 1
ATOM 2112 C CA . GLN A 1 276 ? -11.603 -51.687 19.686 1.00 50.44 276 GLN A CA 1
ATOM 2113 C C . GLN A 1 276 ? -11.103 -50.578 20.626 1.00 50.44 276 GLN A C 1
ATOM 2115 O O . GLN A 1 276 ? -10.428 -49.646 20.201 1.00 50.44 276 GLN A O 1
ATOM 2120 N N . GLY A 1 277 ? -11.414 -50.682 21.922 1.00 51.97 277 GLY A N 1
ATOM 2121 C CA . GLY A 1 277 ? -10.700 -49.958 22.984 1.00 51.97 277 GLY A CA 1
ATOM 2122 C C . GLY A 1 277 ? -10.861 -48.432 23.026 1.00 51.97 277 GLY A C 1
ATOM 2123 O O . GLY A 1 277 ? -10.221 -47.789 23.855 1.00 51.97 277 GLY A O 1
ATOM 2124 N N . PHE A 1 278 ? -11.720 -47.829 22.202 1.00 40.66 278 PHE A N 1
ATOM 2125 C CA . PHE A 1 278 ? -12.043 -46.403 22.288 1.00 40.66 278 PHE A CA 1
ATOM 2126 C C . PHE A 1 278 ? -13.259 -46.174 23.190 1.00 40.66 278 PHE A C 1
ATOM 2128 O O . PHE A 1 278 ? -14.368 -45.920 22.728 1.00 40.66 278 PHE A O 1
ATOM 2135 N N . SER A 1 279 ? -13.045 -46.222 24.505 1.00 45.53 279 SER A N 1
ATOM 2136 C CA . SER A 1 279 ? -14.009 -45.660 25.454 1.00 45.53 279 SER A CA 1
ATOM 2137 C C . SER A 1 279 ? -13.984 -44.135 25.349 1.00 45.53 279 SER A C 1
ATOM 2139 O O . SER A 1 279 ? -12.967 -43.495 25.619 1.00 45.53 279 SER A O 1
ATOM 2141 N N . SER A 1 280 ? -15.112 -43.534 24.975 1.00 42.28 280 SER A N 1
ATOM 2142 C CA . SER A 1 280 ? -15.317 -42.088 24.985 1.00 42.28 280 SER A CA 1
ATOM 2143 C C . SER A 1 280 ? -15.320 -41.553 26.420 1.00 42.28 280 SER A C 1
ATOM 2145 O O . SER A 1 280 ? -16.375 -41.395 27.035 1.00 42.28 280 SER A O 1
ATOM 2147 N N . THR A 1 281 ? -14.150 -41.229 26.969 1.00 39.03 281 THR A N 1
ATOM 2148 C CA . THR A 1 281 ? -14.083 -40.316 28.111 1.00 39.03 281 THR A CA 1
ATOM 2149 C C . THR A 1 281 ? -14.199 -38.893 27.591 1.00 39.03 281 THR A C 1
ATOM 2151 O O . THR A 1 281 ? -13.252 -38.323 27.050 1.00 39.03 281 THR A O 1
ATOM 2154 N N . ALA A 1 282 ? -15.386 -38.322 27.762 1.00 50.16 282 ALA A N 1
ATOM 2155 C CA . ALA A 1 282 ? -15.619 -36.898 27.638 1.00 50.16 282 ALA A CA 1
ATOM 2156 C C . ALA A 1 282 ? -14.672 -36.130 28.578 1.00 50.16 282 ALA A C 1
ATOM 2158 O O . ALA A 1 282 ? -14.853 -36.146 29.794 1.00 50.16 282 ALA A O 1
ATOM 2159 N N . LYS A 1 283 ? -13.682 -35.428 28.018 1.00 36.66 283 LYS A N 1
ATOM 2160 C CA . LYS A 1 283 ? -13.063 -34.262 28.657 1.00 36.66 283 LYS A CA 1
ATOM 2161 C C . LYS A 1 283 ? -12.870 -33.164 27.623 1.00 36.66 283 LYS A C 1
ATOM 2163 O O . LYS A 1 283 ? -12.304 -33.360 26.554 1.00 36.66 283 LYS A O 1
ATOM 2168 N N . ALA A 1 284 ? -13.451 -32.025 27.960 1.00 44.28 284 ALA A N 1
ATOM 2169 C CA . ALA A 1 284 ? -13.485 -30.812 27.181 1.00 44.28 284 ALA A CA 1
ATOM 2170 C C . ALA A 1 284 ? -12.115 -30.112 27.121 1.00 44.28 284 ALA A C 1
ATOM 2172 O O . ALA A 1 284 ? -11.328 -30.198 28.058 1.00 44.28 284 ALA A O 1
ATOM 2173 N N . ASN A 1 285 ? -11.972 -29.309 26.062 1.00 42.62 285 ASN A N 1
ATOM 2174 C CA . ASN A 1 285 ? -11.195 -28.069 25.982 1.00 42.62 285 ASN A CA 1
ATOM 2175 C C . ASN A 1 285 ? -9.664 -28.159 25.821 1.00 42.62 285 ASN A C 1
ATOM 2177 O O . ASN A 1 285 ? -8.949 -28.175 26.812 1.00 42.62 285 ASN A O 1
ATOM 2181 N N . GLU A 1 286 ? -9.185 -28.043 24.572 1.00 37.19 286 GLU A N 1
ATOM 2182 C CA . GLU A 1 286 ? -8.072 -27.141 24.209 1.00 37.19 286 GLU A CA 1
ATOM 2183 C C . GLU A 1 286 ? -8.005 -26.945 22.675 1.00 37.19 286 GLU A C 1
ATOM 2185 O O . GLU A 1 286 ? -7.481 -27.776 21.934 1.00 37.19 286 GLU A O 1
ATOM 2190 N N . GLN A 1 287 ? -8.570 -25.852 22.150 1.00 35.38 287 GLN A N 1
ATOM 2191 C CA . GLN A 1 287 ? -8.414 -25.490 20.733 1.00 35.38 287 GLN A CA 1
ATOM 2192 C C . GLN A 1 287 ? -7.192 -24.577 20.551 1.00 35.38 287 GLN A C 1
ATOM 2194 O O . GLN A 1 287 ? -7.273 -23.362 20.735 1.00 35.38 287 GLN A O 1
ATOM 2199 N N . LYS A 1 288 ? -6.057 -25.156 20.145 1.00 39.34 288 LYS A N 1
ATOM 2200 C CA . LYS A 1 288 ? -4.850 -24.418 19.732 1.00 39.34 288 LYS A CA 1
ATOM 2201 C C . LYS A 1 288 ? -5.126 -23.641 18.432 1.00 39.34 288 LYS A C 1
ATOM 2203 O O . LYS A 1 288 ? -5.618 -24.198 17.452 1.00 39.34 288 LYS A O 1
ATOM 2208 N N . THR A 1 289 ? -4.851 -22.334 18.427 1.00 49.38 289 THR A N 1
ATOM 2209 C CA . THR A 1 289 ? -5.205 -21.397 17.339 1.00 49.38 289 THR A CA 1
ATOM 2210 C C . THR A 1 289 ? -4.029 -21.177 16.372 1.00 49.38 289 THR A C 1
ATOM 2212 O O . THR A 1 289 ? -2.898 -21.015 16.808 1.00 49.38 289 THR A O 1
ATOM 2215 N N . ILE A 1 290 ? -4.294 -21.096 15.059 1.00 45.00 290 ILE A N 1
ATOM 2216 C CA . ILE A 1 290 ? -3.344 -20.948 13.920 1.00 45.00 290 ILE A CA 1
ATOM 2217 C C . ILE A 1 290 ? -2.247 -19.868 14.087 1.00 45.00 290 ILE A C 1
ATOM 2219 O O . ILE A 1 290 ? -1.180 -19.971 13.482 1.00 45.00 290 ILE A O 1
ATOM 2223 N N . ALA A 1 291 ? -2.462 -18.853 14.926 1.00 42.41 291 ALA A N 1
ATOM 2224 C CA . ALA A 1 291 ? -1.449 -17.848 15.265 1.00 42.41 291 ALA A CA 1
ATOM 2225 C C . ALA A 1 291 ? -0.246 -18.416 16.055 1.00 42.41 291 ALA A C 1
ATOM 2227 O O . ALA A 1 291 ? 0.814 -17.794 16.064 1.00 42.41 291 ALA A O 1
ATOM 2228 N N . SER A 1 292 ? -0.393 -19.589 16.686 1.00 50.84 292 SER A N 1
ATOM 2229 C CA . SER A 1 292 ? 0.692 -20.316 17.365 1.00 50.84 292 SER A CA 1
ATOM 2230 C C . SER A 1 292 ? 1.639 -20.999 16.368 1.00 50.84 292 SER A C 1
ATOM 2232 O O . SER A 1 292 ? 2.848 -20.939 16.561 1.00 50.84 292 SER A O 1
ATOM 2234 N N . MET A 1 293 ? 1.127 -21.535 15.254 1.00 42.03 293 MET A N 1
ATOM 2235 C CA . MET A 1 293 ? 1.939 -22.235 14.241 1.00 42.03 293 MET A CA 1
ATOM 2236 C C . MET A 1 293 ? 2.837 -21.280 13.436 1.00 42.03 293 MET A C 1
ATOM 2238 O O . MET A 1 293 ? 3.977 -21.611 13.130 1.00 42.03 293 MET A O 1
ATOM 2242 N N . ARG A 1 294 ? 2.354 -20.066 13.123 1.00 49.09 294 ARG A N 1
ATOM 2243 C CA . ARG A 1 294 ? 3.164 -19.036 12.434 1.00 49.09 294 ARG A CA 1
ATOM 2244 C C . ARG A 1 294 ? 4.224 -18.397 13.333 1.00 49.09 294 ARG A C 1
ATOM 2246 O O . ARG A 1 294 ? 5.225 -17.919 12.819 1.00 49.09 294 ARG A O 1
ATOM 2253 N N . ARG A 1 295 ? 4.009 -18.394 14.654 1.00 52.94 295 ARG A N 1
ATOM 2254 C CA . ARG A 1 295 ? 5.030 -17.997 15.633 1.00 52.94 295 ARG A CA 1
ATOM 2255 C C . ARG A 1 295 ? 6.067 -19.104 15.838 1.00 52.94 295 ARG A C 1
ATOM 2257 O O . ARG A 1 295 ? 7.243 -18.792 15.896 1.00 52.94 295 ARG A O 1
ATOM 2264 N N . GLN A 1 296 ? 5.659 -20.376 15.854 1.00 45.78 296 GLN A N 1
ATOM 2265 C CA . GLN A 1 296 ? 6.573 -21.521 15.990 1.00 45.78 296 GLN A CA 1
ATOM 2266 C C . GLN A 1 296 ? 7.564 -21.670 14.828 1.00 45.78 296 GLN A C 1
ATOM 2268 O O . GLN A 1 296 ? 8.702 -22.044 15.064 1.00 45.78 296 GLN A O 1
ATOM 2273 N N . GLN A 1 297 ? 7.190 -21.306 13.598 1.00 41.28 297 GLN A N 1
ATOM 2274 C CA . GLN A 1 297 ? 8.130 -21.324 12.463 1.00 41.28 297 GLN A CA 1
ATOM 2275 C C . GLN A 1 297 ? 9.220 -20.239 12.538 1.00 41.28 297 GLN A C 1
ATOM 2277 O O . GLN A 1 297 ? 10.216 -20.337 11.838 1.00 41.28 297 GLN A O 1
ATOM 2282 N N . LEU A 1 298 ? 9.056 -19.223 13.394 1.00 46.75 298 LEU A N 1
ATOM 2283 C CA . LEU A 1 298 ? 10.113 -18.261 13.733 1.00 46.75 298 LEU A CA 1
ATOM 2284 C C . LEU A 1 298 ? 10.956 -18.718 14.936 1.00 46.75 298 LEU A C 1
ATOM 2286 O O . LEU A 1 298 ? 11.939 -18.056 15.239 1.00 46.75 298 LEU A O 1
ATOM 2290 N N . VAL A 1 299 ? 10.566 -19.796 15.634 1.00 50.41 299 VAL A N 1
ATOM 2291 C CA . VAL A 1 299 ? 11.191 -20.285 16.879 1.00 50.41 299 VAL A CA 1
ATOM 2292 C C . VAL A 1 299 ? 12.312 -21.297 16.626 1.00 50.41 299 VAL A C 1
ATOM 2294 O O . VAL A 1 299 ? 13.171 -21.450 17.488 1.00 50.41 299 VAL A O 1
ATOM 2297 N N . GLU A 1 300 ? 12.359 -21.940 15.457 1.00 50.91 300 GLU A N 1
ATOM 2298 C CA . GLU A 1 300 ? 13.370 -22.972 15.167 1.00 50.91 300 GLU A CA 1
ATOM 2299 C C . GLU A 1 300 ? 14.812 -22.436 15.040 1.00 50.91 300 GLU A C 1
ATOM 2301 O O . GLU A 1 300 ? 15.737 -23.227 15.179 1.00 50.91 300 GLU A O 1
ATOM 2306 N N . ASP A 1 301 ? 15.008 -21.112 14.928 1.00 52.41 301 ASP A N 1
ATOM 2307 C CA . ASP A 1 301 ? 16.331 -20.453 14.871 1.00 52.41 301 ASP A CA 1
ATOM 2308 C C . ASP A 1 301 ? 16.574 -19.431 16.014 1.00 52.41 301 ASP A C 1
ATOM 2310 O O . ASP A 1 301 ? 17.398 -18.523 15.884 1.00 52.41 301 ASP A O 1
ATOM 2314 N N . MET A 1 302 ? 15.833 -19.492 17.132 1.00 52.81 302 MET A N 1
ATOM 2315 C CA . MET A 1 302 ? 15.915 -18.456 18.181 1.00 52.81 302 MET A CA 1
ATOM 2316 C C . MET A 1 302 ? 16.893 -18.786 19.312 1.00 52.81 302 MET A C 1
ATOM 2318 O O . MET A 1 302 ? 16.840 -19.858 19.907 1.00 52.81 302 MET A O 1
ATOM 2322 N N . ASP A 1 303 ? 17.711 -17.789 19.662 1.00 68.19 303 ASP A N 1
ATOM 2323 C CA . ASP A 1 303 ? 18.483 -17.708 20.907 1.00 68.19 303 ASP A CA 1
ATOM 2324 C C . ASP A 1 303 ? 17.575 -18.030 22.124 1.00 68.19 303 ASP A C 1
ATOM 2326 O O . ASP A 1 303 ? 16.455 -17.494 22.183 1.00 68.19 303 ASP A O 1
ATOM 2330 N N . PRO A 1 304 ? 17.986 -18.899 23.077 1.00 76.88 304 PRO A N 1
ATOM 2331 C CA . PRO A 1 304 ? 17.205 -19.243 24.278 1.00 76.88 304 PRO A CA 1
ATOM 2332 C C . PRO A 1 304 ? 16.635 -18.022 25.014 1.00 76.88 304 PRO A C 1
ATOM 2334 O O . PRO A 1 304 ? 15.508 -18.058 25.519 1.00 76.88 304 PRO A O 1
ATOM 2337 N N . ASP A 1 305 ? 17.368 -16.917 24.998 1.00 73.94 305 ASP A N 1
ATOM 2338 C CA . ASP A 1 305 ? 16.984 -15.647 25.603 1.00 73.94 305 ASP A CA 1
ATOM 2339 C C . ASP A 1 305 ? 15.775 -14.989 24.918 1.00 73.94 305 ASP A C 1
ATOM 2341 O O . ASP A 1 305 ? 14.885 -14.427 25.567 1.00 73.94 305 ASP A O 1
ATOM 2345 N N . LYS A 1 306 ? 15.676 -15.119 23.594 1.00 78.19 306 LYS A N 1
ATOM 2346 C CA . LYS A 1 306 ? 14.543 -14.609 22.815 1.00 78.19 306 LYS A CA 1
ATOM 2347 C C . LYS A 1 306 ? 13.308 -15.493 22.958 1.00 78.19 306 LYS A C 1
ATOM 2349 O O . LYS A 1 306 ? 12.187 -14.981 22.968 1.00 78.19 306 LYS A O 1
ATOM 2354 N N . LEU A 1 307 ? 13.494 -16.803 23.115 1.00 81.81 307 LEU A N 1
ATOM 2355 C CA . LEU A 1 307 ? 12.394 -17.731 23.375 1.00 81.81 307 LEU A CA 1
ATOM 2356 C C . LEU A 1 307 ? 11.733 -17.447 24.730 1.00 81.81 307 LEU A C 1
ATOM 2358 O O . LEU A 1 307 ? 10.508 -17.334 24.811 1.00 81.81 307 LEU A O 1
ATOM 2362 N N . LYS A 1 308 ? 12.554 -17.229 25.761 1.00 83.31 308 LYS A N 1
ATOM 2363 C CA . LYS A 1 308 ? 12.114 -16.821 27.100 1.00 83.31 308 LYS A CA 1
ATOM 2364 C C . LYS A 1 308 ? 11.299 -15.526 27.068 1.00 83.31 308 LYS A C 1
ATOM 2366 O O . LYS A 1 308 ? 10.285 -15.401 27.756 1.00 83.31 308 LYS A O 1
ATOM 2371 N N . LEU A 1 309 ? 11.706 -14.570 26.232 1.00 84.88 309 LEU A N 1
ATOM 2372 C CA . LEU A 1 309 ? 10.979 -13.319 26.064 1.00 84.88 309 LEU A CA 1
ATOM 2373 C C . LEU A 1 309 ? 9.618 -13.519 25.382 1.00 84.88 309 LEU A C 1
ATOM 2375 O O . LEU A 1 309 ? 8.619 -12.967 25.836 1.00 84.88 309 LEU A O 1
ATOM 2379 N N . MET A 1 310 ? 9.554 -14.334 24.327 1.00 81.44 310 MET A N 1
ATOM 2380 C CA . MET A 1 310 ? 8.295 -14.641 23.639 1.00 81.44 310 MET A CA 1
ATOM 2381 C C . MET A 1 310 ? 7.286 -15.324 24.572 1.00 81.44 310 MET A C 1
ATOM 2383 O O . MET A 1 310 ? 6.103 -14.980 24.553 1.00 81.44 310 MET A O 1
ATOM 2387 N N . GLU A 1 311 ? 7.748 -16.247 25.417 1.00 86.19 311 GLU A N 1
ATOM 2388 C CA . GLU A 1 311 ? 6.921 -16.904 26.435 1.00 86.19 311 GLU A CA 1
ATOM 2389 C C . GLU A 1 311 ? 6.427 -15.915 27.502 1.00 86.19 311 GLU A C 1
ATOM 2391 O O . GLU A 1 311 ? 5.276 -15.976 27.932 1.00 86.19 311 GLU A O 1
ATOM 2396 N N . TRP A 1 312 ? 7.265 -14.960 27.904 1.00 89.12 312 TRP A N 1
ATOM 2397 C CA . TRP A 1 312 ? 6.890 -13.947 28.889 1.00 89.12 312 TRP A CA 1
ATOM 2398 C C . TRP A 1 312 ? 5.819 -12.976 28.392 1.00 89.12 312 TRP A C 1
ATOM 2400 O O . TRP A 1 312 ? 4.915 -12.622 29.158 1.00 89.12 312 TRP A O 1
ATOM 2410 N N . ILE A 1 313 ? 5.910 -12.566 27.124 1.00 86.38 313 ILE A N 1
ATOM 2411 C CA . ILE A 1 313 ? 4.907 -11.720 26.468 1.00 86.38 313 ILE A CA 1
ATOM 2412 C C . ILE A 1 313 ? 3.589 -12.496 26.326 1.00 86.38 313 ILE A C 1
ATOM 2414 O O . ILE A 1 313 ? 2.503 -11.952 26.548 1.00 86.38 313 ILE A O 1
ATOM 2418 N N . GLN A 1 314 ? 3.668 -13.792 26.013 1.00 82.50 314 GLN A N 1
ATOM 2419 C CA . GLN A 1 314 ? 2.509 -14.629 25.734 1.00 82.50 314 GLN A CA 1
ATOM 2420 C C . GLN A 1 314 ? 1.490 -14.635 26.888 1.00 82.50 314 GLN A C 1
ATOM 2422 O O . GLN A 1 314 ? 1.762 -15.031 28.019 1.00 82.50 314 GLN A O 1
ATOM 2427 N N . GLY A 1 315 ? 0.263 -14.203 26.583 1.00 77.75 315 GLY A N 1
ATOM 2428 C CA . GLY A 1 315 ? -0.844 -14.155 27.547 1.00 77.75 315 GLY A CA 1
ATOM 2429 C C . 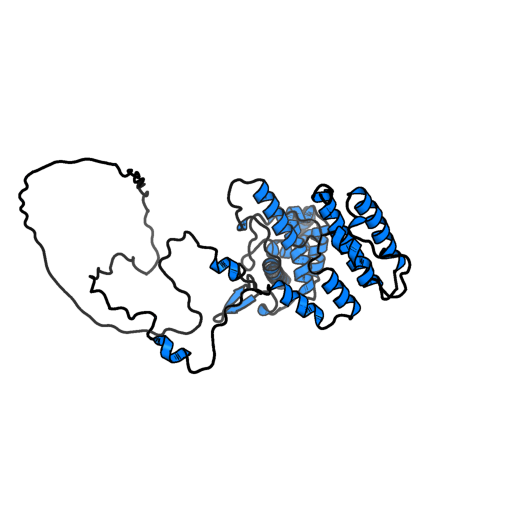GLY A 1 315 ? -0.834 -12.945 28.490 1.00 77.75 315 GLY A C 1
ATOM 2430 O O . GLY A 1 315 ? -1.792 -12.772 29.243 1.00 77.75 315 GLY A O 1
ATOM 2431 N N . LYS A 1 316 ? 0.199 -12.093 28.428 1.00 84.12 316 LYS A N 1
ATOM 2432 C CA . LYS A 1 316 ? 0.296 -10.812 29.156 1.00 84.12 316 LYS A CA 1
ATOM 2433 C C . LYS A 1 316 ? 0.394 -9.603 28.219 1.00 84.12 316 LYS A C 1
ATOM 2435 O O . LYS A 1 316 ? 0.489 -8.478 28.710 1.00 84.12 316 LYS A O 1
ATOM 2440 N N . GLU A 1 317 ? 0.347 -9.846 26.906 1.00 77.50 317 GLU A N 1
ATOM 2441 C CA . GLU A 1 317 ? 0.338 -8.842 25.837 1.00 77.50 317 GLU A CA 1
ATOM 2442 C C . GLU A 1 317 ? -0.593 -7.679 26.208 1.00 77.50 317 GLU A C 1
ATOM 2444 O O . GLU A 1 317 ? -1.761 -7.883 26.555 1.00 77.50 317 GLU A O 1
ATOM 2449 N N . ARG A 1 318 ? -0.062 -6.454 26.146 1.00 77.75 318 ARG A N 1
ATOM 2450 C CA . ARG A 1 318 ? -0.790 -5.201 26.427 1.00 77.75 318 ARG A CA 1
ATOM 2451 C C . ARG A 1 318 ? -1.311 -5.001 27.860 1.00 77.75 318 ARG A C 1
ATOM 2453 O O . ARG A 1 318 ? -1.914 -3.968 28.141 1.00 77.75 318 ARG A O 1
ATOM 2460 N N . ASN A 1 319 ? -1.061 -5.917 28.798 1.00 88.94 319 ASN A N 1
ATOM 2461 C CA . ASN A 1 319 ? -1.387 -5.722 30.214 1.00 88.94 319 ASN A CA 1
ATOM 2462 C C . ASN A 1 319 ? -0.168 -5.185 30.974 1.00 88.94 319 ASN A C 1
ATOM 2464 O O . ASN A 1 319 ? 0.635 -5.946 31.522 1.00 88.94 319 ASN A O 1
ATOM 2468 N N . ILE A 1 320 ? -0.061 -3.856 31.058 1.00 92.88 320 ILE A N 1
ATOM 2469 C CA . ILE A 1 320 ? 1.110 -3.194 31.647 1.00 92.88 320 ILE A CA 1
ATOM 2470 C C . ILE A 1 320 ? 1.418 -3.643 33.081 1.00 92.88 320 ILE A C 1
ATOM 2472 O O . ILE A 1 320 ? 2.581 -3.752 33.457 1.00 92.88 320 ILE A O 1
ATOM 2476 N N . ARG A 1 321 ? 0.405 -3.973 33.891 1.00 92.38 321 ARG A N 1
ATOM 2477 C CA . ARG A 1 321 ? 0.622 -4.416 35.277 1.00 92.38 321 ARG A CA 1
ATOM 2478 C C . ARG A 1 321 ? 1.259 -5.799 35.335 1.00 92.38 321 ARG A C 1
ATOM 2480 O O . ARG A 1 321 ? 2.211 -6.006 36.082 1.00 92.38 321 ARG A O 1
ATOM 2487 N N . ALA A 1 322 ? 0.759 -6.730 34.525 1.00 91.06 322 ALA A N 1
ATOM 2488 C CA . ALA A 1 322 ? 1.293 -8.087 34.453 1.00 91.06 322 ALA A CA 1
ATOM 2489 C C . ALA A 1 322 ? 2.737 -8.101 33.920 1.00 91.06 322 ALA A C 1
ATOM 2491 O O . ALA A 1 322 ? 3.584 -8.833 34.447 1.00 91.06 322 ALA A O 1
ATOM 2492 N N . LEU A 1 323 ? 3.023 -7.251 32.928 1.00 92.88 323 LEU A N 1
ATOM 2493 C CA . LEU A 1 323 ? 4.366 -7.063 32.385 1.00 92.88 323 LEU A CA 1
ATOM 2494 C C . LEU A 1 323 ? 5.309 -6.512 33.465 1.00 92.88 323 LEU A C 1
ATOM 2496 O O . LEU A 1 323 ? 6.300 -7.155 33.796 1.00 92.88 323 LEU A O 1
ATOM 2500 N N . LEU A 1 324 ? 4.966 -5.399 34.120 1.00 93.00 324 LEU A N 1
ATOM 2501 C CA . LEU A 1 324 ? 5.817 -4.803 35.161 1.00 93.00 324 LEU A CA 1
ATOM 2502 C C . LEU A 1 324 ? 6.069 -5.744 36.351 1.00 93.00 324 LEU A C 1
ATOM 2504 O O . LEU A 1 324 ? 7.203 -5.828 36.827 1.00 93.00 324 LEU A O 1
ATOM 2508 N N . CYS A 1 325 ? 5.058 -6.498 36.798 1.00 91.94 325 CYS A N 1
ATOM 2509 C CA . CYS A 1 325 ? 5.223 -7.465 37.887 1.00 91.94 325 CYS A CA 1
ATOM 2510 C C . CYS A 1 325 ? 6.208 -8.583 37.548 1.00 91.94 325 CYS A C 1
ATOM 2512 O O . CYS A 1 325 ? 6.959 -9.031 38.412 1.00 91.94 325 CYS A O 1
ATOM 2514 N N . SER A 1 326 ? 6.221 -9.040 36.296 1.00 91.06 326 SER A N 1
ATOM 2515 C CA . SER A 1 326 ? 7.033 -10.182 35.872 1.00 91.06 326 SER A CA 1
ATOM 2516 C C . SER A 1 326 ? 8.279 -9.801 35.073 1.00 91.06 326 SER A C 1
ATOM 2518 O O . SER A 1 326 ? 9.002 -10.694 34.645 1.00 91.06 326 SER A O 1
ATOM 2520 N N . LEU A 1 327 ? 8.583 -8.509 34.914 1.00 91.19 327 LEU A N 1
ATOM 2521 C CA . LEU A 1 327 ? 9.739 -8.032 34.146 1.00 91.19 327 LEU A CA 1
ATOM 2522 C C . LEU A 1 327 ? 11.070 -8.613 34.656 1.00 91.19 327 LEU A C 1
ATOM 2524 O O . LEU A 1 327 ? 11.929 -8.979 33.866 1.00 91.19 327 LEU A O 1
ATOM 2528 N N . HIS A 1 328 ? 11.202 -8.802 35.970 1.00 89.12 328 HIS A N 1
ATOM 2529 C CA . HIS A 1 328 ? 12.388 -9.394 36.600 1.00 89.12 328 HIS A CA 1
ATOM 2530 C C . HIS A 1 328 ? 12.712 -10.819 36.116 1.00 89.12 328 HIS A C 1
ATOM 2532 O O . HIS A 1 328 ? 13.836 -11.273 36.280 1.00 89.12 328 HIS A O 1
ATOM 2538 N N . THR A 1 329 ? 11.744 -11.531 35.530 1.00 89.00 329 THR A N 1
ATOM 2539 C CA . THR A 1 329 ? 11.949 -12.905 35.051 1.00 89.00 329 THR A CA 1
ATOM 2540 C C . THR A 1 329 ? 12.675 -12.969 33.711 1.00 89.00 329 THR A C 1
ATOM 2542 O O . THR A 1 329 ? 13.282 -13.996 33.428 1.00 89.00 329 THR A O 1
ATOM 2545 N N . VAL A 1 330 ? 12.651 -11.897 32.910 1.00 88.94 330 VAL A N 1
ATOM 2546 C CA . VAL A 1 330 ? 13.191 -11.861 31.535 1.00 88.94 330 VAL A CA 1
ATOM 2547 C C . VAL A 1 330 ? 14.401 -10.960 31.347 1.00 88.94 330 VAL A C 1
ATOM 2549 O O . VAL A 1 330 ? 14.930 -10.891 30.246 1.00 88.94 330 VAL A O 1
ATOM 2552 N N . LEU A 1 331 ? 14.844 -10.271 32.395 1.00 87.69 331 LEU A N 1
ATOM 2553 C CA . LEU A 1 331 ? 16.076 -9.491 32.328 1.00 87.69 331 LEU A CA 1
ATOM 2554 C C . LEU A 1 331 ? 17.302 -10.414 32.270 1.00 87.69 331 LEU A C 1
ATOM 2556 O O . LEU A 1 331 ? 17.259 -11.554 32.742 1.00 87.69 331 LEU A O 1
ATOM 2560 N N . TRP A 1 332 ? 18.381 -9.900 31.683 1.00 86.31 332 TRP A N 1
ATOM 2561 C CA . TRP A 1 332 ? 19.676 -10.572 31.604 1.00 86.31 332 TRP A CA 1
ATOM 2562 C C . TRP A 1 332 ? 20.372 -10.623 32.971 1.00 86.31 332 TRP A C 1
ATOM 2564 O O . TRP A 1 332 ? 20.101 -9.823 33.875 1.00 86.31 332 TRP A O 1
ATOM 2574 N N . GLU A 1 333 ? 21.288 -11.579 33.123 1.00 72.94 333 GLU A N 1
ATOM 2575 C CA . GLU A 1 333 ? 22.087 -11.734 34.337 1.00 72.94 333 GLU A CA 1
ATOM 2576 C C . GLU A 1 333 ? 23.020 -10.519 34.509 1.00 72.94 333 GLU A C 1
ATOM 2578 O O . GLU A 1 333 ? 23.781 -10.171 33.609 1.00 72.94 333 GLU A O 1
ATOM 2583 N N . GLY A 1 334 ? 22.924 -9.830 35.653 1.00 66.88 334 GLY A N 1
ATOM 2584 C CA . GLY A 1 334 ? 23.717 -8.629 35.965 1.00 66.88 334 GLY A CA 1
ATOM 2585 C C . GLY A 1 334 ? 22.934 -7.311 36.060 1.00 66.88 334 GLY A C 1
ATOM 2586 O O . GLY A 1 334 ? 23.504 -6.297 36.463 1.00 66.88 334 GLY A O 1
ATOM 2587 N N . GLU A 1 335 ? 21.630 -7.287 35.762 1.00 69.69 335 GLU A N 1
ATOM 2588 C CA . GLU A 1 335 ? 20.797 -6.087 35.954 1.00 69.69 335 GLU A CA 1
ATOM 2589 C C . GLU A 1 335 ? 20.260 -5.990 37.400 1.00 69.69 335 GLU A C 1
ATOM 2591 O O . GLU A 1 335 ? 19.105 -6.291 37.692 1.00 69.69 335 GLU A O 1
ATOM 2596 N N . GLU A 1 336 ? 21.092 -5.526 38.337 1.00 71.31 336 GLU A N 1
ATOM 2597 C CA . GLU A 1 336 ? 20.716 -5.387 39.761 1.00 71.31 336 GLU A CA 1
ATOM 2598 C C . GLU A 1 336 ? 19.754 -4.216 40.055 1.00 71.31 336 GLU A C 1
ATOM 2600 O O . GLU A 1 336 ? 19.223 -4.079 41.162 1.00 71.31 336 GLU A O 1
ATOM 2605 N N . ARG A 1 337 ? 19.516 -3.331 39.077 1.00 72.62 337 ARG A N 1
ATOM 2606 C CA . ARG A 1 337 ? 18.701 -2.117 39.275 1.00 72.62 337 ARG A CA 1
ATOM 2607 C C . ARG A 1 337 ? 17.202 -2.392 39.256 1.00 72.62 337 ARG A C 1
ATOM 2609 O O . ARG A 1 337 ? 16.427 -1.531 39.685 1.00 72.62 337 ARG A O 1
ATOM 2616 N N . TRP A 1 338 ? 16.782 -3.565 38.784 1.00 84.44 338 TRP A N 1
ATOM 2617 C CA . TRP A 1 338 ? 15.380 -3.956 38.765 1.00 84.44 338 TRP A CA 1
ATOM 2618 C C . TRP A 1 338 ? 15.060 -4.927 39.899 1.00 84.44 338 TRP A C 1
ATOM 2620 O O . TRP A 1 338 ? 15.583 -6.034 39.970 1.00 84.44 338 TRP A O 1
ATOM 2630 N N . LYS A 1 339 ? 14.153 -4.519 40.785 1.00 82.25 339 LYS A N 1
ATOM 2631 C CA . LYS A 1 339 ? 13.611 -5.386 41.838 1.00 82.25 339 LYS A CA 1
ATOM 2632 C C . LYS A 1 339 ? 12.239 -5.884 41.408 1.00 82.25 339 LYS A C 1
ATOM 2634 O O . LYS A 1 339 ? 11.503 -5.142 40.765 1.00 82.25 339 LYS A O 1
ATOM 2639 N N . GLY A 1 340 ? 11.893 -7.120 41.765 1.00 86.06 340 GLY A N 1
ATOM 2640 C CA . GLY A 1 340 ? 10.551 -7.658 41.533 1.00 86.06 340 GLY A CA 1
ATOM 2641 C C . GLY A 1 340 ? 9.485 -6.780 42.195 1.00 86.06 340 GLY A C 1
ATOM 2642 O O . GLY A 1 340 ? 9.661 -6.346 43.332 1.00 86.06 340 GLY A O 1
ATOM 2643 N N . ILE A 1 341 ? 8.402 -6.498 41.469 1.00 90.62 341 ILE A N 1
ATOM 2644 C CA . ILE A 1 341 ? 7.325 -5.602 41.909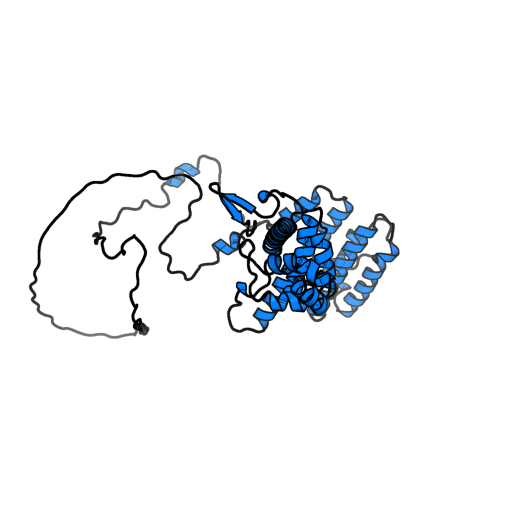 1.00 90.62 341 ILE A CA 1
ATOM 2645 C C . ILE A 1 341 ? 6.056 -6.426 42.066 1.00 90.62 341 ILE A C 1
ATOM 2647 O O . ILE A 1 341 ? 5.647 -7.132 41.143 1.00 90.62 341 ILE A O 1
ATOM 2651 N N . GLY A 1 342 ? 5.435 -6.355 43.240 1.00 89.69 342 GLY A N 1
ATOM 2652 C CA . GLY A 1 342 ? 4.193 -7.070 43.502 1.00 89.69 342 GLY A CA 1
ATOM 2653 C C . GLY A 1 342 ? 2.986 -6.346 42.910 1.00 89.69 342 GLY A C 1
ATOM 2654 O O . GLY A 1 342 ? 2.995 -5.133 42.727 1.00 89.69 342 GLY A O 1
ATOM 2655 N N . MET A 1 343 ? 1.896 -7.078 42.662 1.00 89.44 343 MET A N 1
ATOM 2656 C CA . MET A 1 343 ? 0.650 -6.474 42.161 1.00 89.44 343 MET A CA 1
ATOM 2657 C C . MET A 1 343 ? 0.073 -5.423 43.130 1.00 89.44 343 MET A C 1
ATOM 2659 O O . MET A 1 343 ? -0.571 -4.470 42.700 1.00 89.44 343 MET A O 1
ATOM 2663 N N . HIS A 1 344 ? 0.347 -5.565 44.432 1.00 87.94 344 HIS A N 1
ATOM 2664 C CA . HIS A 1 344 ? -0.053 -4.610 45.470 1.00 87.94 344 HIS A CA 1
ATOM 2665 C C . HIS A 1 344 ? 0.569 -3.215 45.286 1.00 87.94 344 HIS A C 1
ATOM 2667 O O . HIS A 1 344 ? -0.024 -2.225 45.707 1.00 87.94 344 HIS A O 1
ATOM 2673 N N . ASP A 1 345 ? 1.714 -3.124 44.607 1.00 87.12 345 ASP A N 1
ATOM 2674 C CA . ASP A 1 345 ? 2.394 -1.864 44.305 1.00 87.12 345 ASP A CA 1
ATOM 2675 C C . ASP A 1 345 ? 1.908 -1.219 42.999 1.00 87.12 345 ASP A C 1
ATOM 2677 O O . ASP A 1 345 ? 2.434 -0.181 42.612 1.00 87.12 345 ASP A O 1
ATOM 2681 N N . LEU A 1 346 ? 0.953 -1.826 42.283 1.00 89.81 346 LEU A N 1
ATOM 2682 C CA . LEU A 1 346 ? 0.473 -1.391 40.960 1.00 89.81 346 LEU A CA 1
ATOM 2683 C C . LEU A 1 346 ? -1.044 -1.164 40.928 1.00 89.81 346 LEU A C 1
ATOM 2685 O O . LEU A 1 346 ? -1.700 -1.264 39.886 1.00 89.81 346 LEU A O 1
ATOM 2689 N N . VAL A 1 347 ? -1.608 -0.858 42.087 1.00 89.00 347 VAL A N 1
ATOM 2690 C CA . VAL A 1 347 ? -3.044 -0.716 42.291 1.00 89.00 347 VAL A CA 1
ATOM 2691 C C . VAL A 1 347 ? -3.571 0.563 41.638 1.00 89.00 347 VAL A C 1
ATOM 2693 O O . VAL A 1 347 ? -4.518 0.520 40.844 1.00 89.00 347 VAL A O 1
ATOM 2696 N N . THR A 1 348 ? -2.935 1.699 41.931 1.00 91.38 348 THR A N 1
ATOM 2697 C CA . THR A 1 348 ? -3.345 3.009 41.414 1.00 91.38 348 THR A CA 1
ATOM 2698 C C . THR A 1 348 ? -2.601 3.352 40.119 1.00 91.38 348 THR A C 1
ATOM 2700 O O . THR A 1 348 ? -1.455 2.936 39.922 1.00 91.38 348 THR A O 1
ATOM 2703 N N . PRO A 1 349 ? -3.204 4.137 39.210 1.00 90.88 349 PRO A N 1
ATOM 2704 C CA . PRO A 1 349 ? -2.550 4.520 37.956 1.00 90.88 349 PRO A CA 1
ATOM 2705 C C . PRO A 1 349 ? -1.243 5.293 38.154 1.00 90.88 349 PRO A C 1
ATOM 2707 O O . PRO A 1 349 ? -0.307 5.155 37.369 1.00 90.88 349 PRO A O 1
ATOM 2710 N N . GLU A 1 350 ? -1.137 6.072 39.228 1.00 91.12 350 GLU A N 1
ATOM 2711 C CA . GLU A 1 350 ? 0.072 6.821 39.578 1.00 91.12 350 GLU A CA 1
ATOM 2712 C C . GLU A 1 350 ? 1.239 5.897 39.927 1.00 91.12 350 GLU A C 1
ATOM 2714 O O . GLU A 1 350 ? 2.382 6.144 39.524 1.00 91.12 350 GLU A O 1
ATOM 2719 N N . GLN A 1 351 ? 0.946 4.808 40.641 1.00 92.00 351 GLN A N 1
ATOM 2720 C CA . GLN A 1 351 ? 1.926 3.782 40.957 1.00 92.00 351 GLN A CA 1
ATOM 2721 C C . GLN A 1 351 ? 2.393 3.066 39.686 1.00 92.00 351 GLN A C 1
ATOM 2723 O O . GLN A 1 351 ? 3.601 2.973 39.455 1.00 92.00 351 GLN A O 1
ATOM 2728 N N . VAL A 1 352 ? 1.455 2.674 38.812 1.00 93.12 352 VAL A N 1
ATOM 2729 C CA . VAL A 1 352 ? 1.773 2.081 37.501 1.00 93.12 352 VAL A CA 1
ATOM 2730 C C . VAL A 1 352 ? 2.659 3.024 36.688 1.00 93.12 352 VAL A C 1
ATOM 2732 O O . VAL A 1 352 ? 3.716 2.612 36.221 1.00 93.12 352 VAL A O 1
ATOM 2735 N N . LYS A 1 353 ? 2.317 4.316 36.608 1.00 94.12 353 LYS A N 1
ATOM 2736 C CA . LYS A 1 353 ? 3.112 5.339 35.905 1.00 94.12 353 LYS A CA 1
ATOM 2737 C C . LYS A 1 353 ? 4.519 5.496 36.474 1.00 94.12 353 LYS A C 1
ATOM 2739 O O . LYS A 1 353 ? 5.493 5.658 35.736 1.00 94.12 353 LYS A O 1
ATOM 2744 N N . LYS A 1 354 ? 4.650 5.493 37.803 1.00 93.81 354 LYS A N 1
ATOM 2745 C CA . LYS A 1 354 ? 5.943 5.615 38.490 1.00 93.81 354 LYS A CA 1
ATOM 2746 C C . LYS A 1 354 ? 6.837 4.414 38.203 1.00 93.81 354 LYS A C 1
ATOM 2748 O O . LYS A 1 354 ? 8.020 4.604 37.929 1.00 93.81 354 LYS A O 1
ATOM 2753 N N . VAL A 1 355 ? 6.279 3.210 38.264 1.00 93.88 355 VAL A N 1
ATOM 2754 C CA . VAL A 1 355 ? 7.006 1.964 38.014 1.00 93.88 355 VAL A CA 1
ATOM 2755 C C . VAL A 1 355 ? 7.350 1.810 36.535 1.00 93.88 355 VAL A C 1
ATOM 2757 O O . VAL A 1 355 ? 8.491 1.491 36.213 1.00 93.88 355 VAL A O 1
ATOM 2760 N N . TYR A 1 356 ? 6.417 2.132 35.641 1.00 94.50 356 TYR A N 1
ATOM 2761 C CA . TYR A 1 356 ? 6.630 2.133 34.198 1.00 94.50 356 TYR A CA 1
ATOM 2762 C C . TYR A 1 356 ? 7.843 2.978 33.794 1.00 94.50 356 TYR A C 1
ATOM 2764 O O . TYR A 1 356 ? 8.755 2.483 33.137 1.00 94.50 356 TYR A O 1
ATOM 2772 N N . ARG A 1 357 ? 7.931 4.225 34.277 1.00 93.56 357 ARG A N 1
ATOM 2773 C CA . ARG A 1 357 ? 9.091 5.092 33.999 1.00 93.56 357 ARG A CA 1
ATOM 2774 C C . ARG A 1 357 ? 10.411 4.489 34.473 1.00 93.56 357 ARG A C 1
ATOM 2776 O O . ARG A 1 357 ? 11.426 4.652 33.805 1.00 93.56 357 ARG A O 1
ATOM 2783 N N . LYS A 1 358 ? 10.411 3.788 35.610 1.00 91.38 358 LYS A N 1
ATOM 2784 C CA . LYS A 1 358 ? 11.606 3.077 36.082 1.00 91.38 358 LYS A CA 1
ATOM 2785 C C . LYS A 1 358 ? 11.966 1.911 35.160 1.00 91.38 358 LYS A C 1
ATOM 2787 O O . LYS A 1 358 ? 13.146 1.727 34.891 1.00 91.38 358 LYS A O 1
ATOM 2792 N N . ALA A 1 359 ? 10.973 1.165 34.671 1.00 91.94 359 ALA A N 1
ATOM 2793 C CA . ALA A 1 359 ? 11.185 0.033 33.770 1.00 91.94 359 ALA A CA 1
ATOM 2794 C C . ALA A 1 359 ? 11.827 0.492 32.462 1.00 91.94 359 ALA A C 1
ATOM 2796 O O . ALA A 1 359 ? 12.883 -0.003 32.086 1.00 91.94 359 ALA A O 1
ATOM 2797 N N . VAL A 1 360 ? 11.252 1.523 31.839 1.00 92.38 360 VAL A N 1
ATOM 2798 C CA . VAL A 1 360 ? 11.753 2.133 30.598 1.00 92.38 360 VAL A CA 1
ATOM 2799 C C . VAL A 1 360 ? 13.209 2.587 30.735 1.00 92.38 360 VAL A C 1
ATOM 2801 O O . VAL A 1 360 ? 13.989 2.416 29.807 1.00 92.38 360 VAL A O 1
ATOM 2804 N N . LEU A 1 361 ? 13.607 3.127 31.893 1.00 89.62 361 LEU A N 1
ATOM 2805 C CA . LEU A 1 361 ? 14.993 3.539 32.150 1.00 89.62 361 LEU A CA 1
ATOM 2806 C C . LEU A 1 361 ? 15.967 2.371 32.349 1.00 89.62 361 LEU A C 1
ATOM 2808 O O . LEU A 1 361 ? 17.167 2.562 32.118 1.00 89.62 361 LEU A O 1
ATOM 2812 N N . ALA A 1 362 ? 15.479 1.225 32.828 1.00 87.38 362 ALA A N 1
ATOM 2813 C CA . ALA A 1 362 ? 16.272 0.017 33.038 1.00 87.38 362 ALA A CA 1
ATOM 2814 C C . ALA A 1 362 ? 16.524 -0.718 31.715 1.00 87.38 362 ALA A C 1
ATOM 2816 O O . ALA A 1 362 ? 17.646 -1.132 31.455 1.00 87.38 362 ALA A O 1
ATOM 2817 N N . VAL A 1 363 ? 15.511 -0.792 30.846 1.00 89.81 363 VAL A N 1
ATOM 2818 C CA . VAL A 1 363 ? 15.591 -1.483 29.545 1.00 89.81 363 VAL A CA 1
ATOM 2819 C C . VAL A 1 363 ? 15.784 -0.533 28.360 1.00 89.81 363 VAL A C 1
ATOM 2821 O O . VAL A 1 363 ? 15.439 -0.861 27.228 1.00 89.81 363 VAL A O 1
ATOM 2824 N N . HIS A 1 364 ? 16.290 0.678 28.604 1.00 88.12 364 HIS A N 1
ATOM 2825 C CA . HIS A 1 364 ? 16.450 1.667 27.542 1.00 88.12 364 HIS A CA 1
ATOM 2826 C C . HIS A 1 364 ? 17.522 1.206 26.536 1.00 88.12 364 HIS A C 1
ATOM 2828 O O . HIS A 1 364 ? 18.669 1.012 26.953 1.00 88.12 364 HIS A O 1
ATOM 2834 N N . PRO A 1 365 ? 17.209 1.095 25.228 1.00 84.44 365 PRO A N 1
ATOM 2835 C CA . PRO A 1 365 ? 18.120 0.506 24.242 1.00 84.44 365 PRO A CA 1
ATOM 2836 C C . PRO A 1 365 ? 19.437 1.281 24.113 1.00 84.44 365 PRO A C 1
ATOM 2838 O O . PRO A 1 365 ? 20.485 0.669 23.974 1.00 84.44 365 PRO A O 1
ATOM 2841 N N . ASP A 1 366 ? 19.406 2.609 24.275 1.00 84.00 366 ASP A N 1
ATOM 2842 C CA . ASP A 1 366 ? 20.598 3.477 24.218 1.00 84.00 366 ASP A CA 1
ATOM 2843 C C . ASP A 1 366 ? 21.714 3.053 25.191 1.00 84.00 366 ASP A C 1
ATOM 2845 O O . ASP A 1 366 ? 22.889 3.042 24.832 1.00 84.00 366 ASP A O 1
ATOM 2849 N N . LYS A 1 367 ? 21.352 2.610 26.404 1.00 79.56 367 LYS A N 1
ATOM 2850 C CA . LYS A 1 367 ? 22.322 2.170 27.424 1.00 79.56 367 LYS A CA 1
ATOM 2851 C C . LYS A 1 367 ? 22.940 0.806 27.121 1.00 79.56 367 LYS A C 1
ATOM 2853 O O . LYS A 1 367 ? 23.887 0.411 27.794 1.00 79.56 367 LYS A O 1
ATOM 2858 N N . LEU A 1 368 ? 22.358 0.082 26.171 1.00 79.62 368 LEU A N 1
ATOM 2859 C CA . LEU A 1 368 ? 22.682 -1.298 25.823 1.00 79.62 368 LEU A CA 1
ATOM 2860 C C . LEU A 1 368 ? 23.152 -1.417 24.369 1.00 79.62 368 LEU A C 1
ATOM 2862 O O . LEU A 1 368 ? 23.338 -2.533 23.887 1.00 79.62 368 LEU A O 1
ATOM 2866 N N . THR A 1 369 ? 23.371 -0.285 23.693 1.00 76.12 369 THR A N 1
ATOM 2867 C CA . THR A 1 369 ? 23.878 -0.207 22.320 1.00 76.12 369 THR A CA 1
ATOM 2868 C C . THR A 1 369 ? 25.223 -0.926 22.212 1.00 76.12 369 THR A C 1
ATOM 2870 O O . THR A 1 369 ? 26.179 -0.569 22.902 1.00 76.12 369 THR A O 1
ATOM 2873 N N . GLY A 1 370 ? 25.302 -1.946 21.356 1.00 74.62 370 GLY A N 1
ATOM 2874 C CA . GLY A 1 370 ? 26.496 -2.774 21.167 1.00 74.62 370 GLY A CA 1
ATOM 2875 C C . GLY A 1 370 ? 26.664 -3.919 22.175 1.00 74.62 370 GLY A C 1
ATOM 2876 O O . GLY A 1 370 ? 27.681 -4.609 22.135 1.00 74.62 370 GLY A O 1
ATOM 2877 N N . SER A 1 371 ? 25.692 -4.143 23.065 1.00 81.69 371 SER A N 1
ATOM 2878 C CA . SER A 1 371 ? 25.652 -5.320 23.944 1.00 81.69 371 SER A CA 1
ATOM 2879 C C . SER A 1 371 ? 24.857 -6.466 23.297 1.00 81.69 371 SER A C 1
ATOM 2881 O O . SER A 1 371 ? 23.935 -6.205 22.523 1.00 81.69 371 SER A O 1
ATOM 2883 N N . PRO A 1 372 ? 25.127 -7.739 23.645 1.00 80.31 372 PRO A N 1
ATOM 2884 C CA . PRO A 1 372 ? 24.333 -8.871 23.151 1.00 80.31 372 PRO A CA 1
ATOM 2885 C C . PRO A 1 372 ? 22.860 -8.817 23.598 1.00 80.31 372 PRO A C 1
ATOM 2887 O O . PRO A 1 372 ? 22.008 -9.478 23.014 1.00 80.31 372 PRO A O 1
ATOM 2890 N N . HIS A 1 373 ? 22.536 -7.997 24.603 1.00 81.81 373 HIS A N 1
ATOM 2891 C CA . HIS A 1 373 ? 21.181 -7.830 25.129 1.00 81.81 373 HIS A CA 1
ATOM 2892 C C . HIS A 1 373 ? 20.420 -6.659 24.485 1.00 81.81 373 HIS A C 1
ATOM 2894 O O . HIS A 1 373 ? 19.289 -6.378 24.880 1.00 81.81 373 HIS A O 1
ATOM 2900 N N . GLU A 1 374 ? 21.000 -5.979 23.489 1.00 84.88 374 GLU A N 1
ATOM 2901 C CA . GLU A 1 374 ? 20.371 -4.841 22.808 1.00 84.88 374 GLU A CA 1
ATOM 2902 C C . GLU A 1 374 ? 19.020 -5.224 22.186 1.00 84.88 374 GLU A C 1
ATOM 2904 O O . GLU A 1 374 ? 18.012 -4.540 22.384 1.00 84.88 374 GLU A O 1
ATOM 2909 N N . ASP A 1 375 ? 18.975 -6.349 21.473 1.00 82.56 375 ASP A N 1
ATOM 2910 C CA . ASP A 1 375 ? 17.759 -6.818 20.810 1.00 82.56 375 ASP A CA 1
ATOM 2911 C C . ASP A 1 375 ? 16.692 -7.261 21.817 1.00 82.56 375 ASP A C 1
ATOM 2913 O O . ASP A 1 375 ? 15.501 -6.996 21.625 1.00 82.56 375 ASP A O 1
ATOM 2917 N N . MET A 1 376 ? 17.112 -7.860 22.937 1.00 84.12 376 MET A N 1
ATOM 2918 C CA . MET A 1 376 ? 16.225 -8.192 24.053 1.00 84.12 376 MET A CA 1
ATOM 2919 C C . MET A 1 376 ? 15.612 -6.926 24.660 1.00 84.12 376 MET A C 1
ATOM 2921 O O . MET A 1 376 ? 14.394 -6.843 24.832 1.00 84.12 376 MET A O 1
ATOM 2925 N N . ALA A 1 377 ? 16.437 -5.914 24.931 1.00 88.62 377 ALA A N 1
ATOM 2926 C CA . ALA A 1 377 ? 15.995 -4.647 25.490 1.00 88.62 377 ALA A CA 1
ATOM 2927 C C . ALA A 1 377 ? 15.016 -3.918 24.564 1.00 88.62 377 ALA A C 1
ATOM 2929 O O . ALA A 1 377 ? 13.986 -3.445 25.037 1.00 88.62 377 ALA A O 1
ATOM 2930 N N . LYS A 1 378 ? 15.268 -3.892 23.247 1.00 88.25 378 LYS A N 1
ATOM 2931 C CA . LYS A 1 378 ? 14.340 -3.315 22.255 1.00 88.25 378 LYS A CA 1
ATOM 2932 C C . LYS A 1 378 ? 12.968 -3.979 22.302 1.00 88.25 378 LYS A C 1
ATOM 2934 O O . LYS A 1 378 ? 11.960 -3.279 22.344 1.00 88.25 378 LYS A O 1
ATOM 2939 N N . MET A 1 379 ? 12.920 -5.309 22.327 1.00 86.31 379 MET A N 1
ATOM 2940 C CA . MET A 1 379 ? 11.654 -6.045 22.365 1.00 86.31 379 MET A CA 1
ATOM 2941 C C . MET A 1 379 ? 10.884 -5.797 23.671 1.00 86.31 379 MET A C 1
ATOM 2943 O O . MET A 1 379 ? 9.689 -5.507 23.625 1.00 86.31 379 MET A O 1
ATOM 2947 N N . ILE A 1 380 ? 11.560 -5.831 24.826 1.00 90.88 380 ILE A N 1
ATOM 2948 C CA . ILE A 1 380 ? 10.936 -5.499 26.119 1.00 90.88 380 ILE A CA 1
ATOM 2949 C C . ILE A 1 380 ? 10.434 -4.049 26.118 1.00 90.88 380 ILE A C 1
ATOM 2951 O O . ILE A 1 380 ? 9.314 -3.774 26.545 1.00 90.88 380 ILE A O 1
ATOM 2955 N N . PHE A 1 381 ? 11.253 -3.114 25.636 1.00 91.88 381 PHE A N 1
ATOM 2956 C CA . PHE A 1 381 ? 10.929 -1.692 25.578 1.00 91.88 381 PHE A CA 1
ATOM 2957 C C . PHE A 1 381 ? 9.699 -1.425 24.705 1.00 91.88 381 PHE A C 1
ATOM 2959 O O . PHE A 1 381 ? 8.831 -0.645 25.097 1.00 91.88 381 PHE A O 1
ATOM 2966 N N . MET A 1 382 ? 9.600 -2.077 23.545 1.00 89.19 382 MET A N 1
ATOM 2967 C CA . MET A 1 382 ? 8.431 -1.979 22.670 1.00 89.19 382 MET A CA 1
ATOM 2968 C C . MET A 1 382 ? 7.167 -2.497 23.363 1.00 89.19 382 MET A C 1
ATOM 2970 O O . MET A 1 382 ? 6.187 -1.763 23.441 1.00 89.19 382 MET A O 1
ATOM 2974 N N . GLU A 1 383 ? 7.203 -3.697 23.948 1.00 91.50 383 GLU A N 1
ATOM 2975 C CA . GLU A 1 383 ? 6.022 -4.283 24.601 1.00 91.50 383 GLU A CA 1
ATOM 2976 C C . GLU A 1 383 ? 5.569 -3.471 25.829 1.00 91.50 383 GLU A C 1
ATOM 2978 O O . GLU A 1 383 ? 4.374 -3.292 26.067 1.00 91.50 383 GLU A O 1
ATOM 2983 N N . LEU A 1 384 ? 6.513 -2.918 26.603 1.00 93.50 384 LEU A N 1
ATOM 2984 C CA . LEU A 1 384 ? 6.188 -2.024 27.717 1.00 93.50 384 LEU A CA 1
ATOM 2985 C C . LEU A 1 384 ? 5.515 -0.729 27.237 1.00 93.50 384 LEU A C 1
ATOM 2987 O O . LEU A 1 384 ? 4.567 -0.281 27.884 1.00 93.50 384 LEU A O 1
ATOM 2991 N N . ASN A 1 385 ? 5.973 -0.135 26.128 1.00 91.94 385 ASN A N 1
ATOM 2992 C CA . ASN A 1 385 ? 5.329 1.047 25.544 1.00 91.94 385 ASN A CA 1
ATOM 2993 C C . ASN A 1 385 ? 3.931 0.724 25.006 1.00 91.94 385 ASN A C 1
ATOM 2995 O O . ASN A 1 385 ? 3.007 1.498 25.243 1.00 91.94 385 ASN A O 1
ATOM 2999 N N . ASP A 1 386 ? 3.755 -0.421 24.348 1.00 90.75 386 ASP A N 1
ATOM 3000 C CA . ASP A 1 386 ? 2.456 -0.856 23.827 1.00 90.75 386 ASP A CA 1
ATOM 3001 C C . ASP A 1 386 ? 1.456 -1.114 24.963 1.00 90.75 386 ASP A C 1
ATOM 3003 O O . ASP A 1 386 ? 0.313 -0.652 24.917 1.00 90.75 386 ASP A O 1
ATOM 3007 N N . GLY A 1 387 ? 1.892 -1.787 26.033 1.00 91.69 387 GLY A N 1
ATOM 3008 C CA . GLY A 1 387 ? 1.082 -1.971 27.236 1.00 91.69 387 GLY A CA 1
ATOM 3009 C C . GLY A 1 387 ? 0.744 -0.653 27.934 1.00 91.69 387 GLY A C 1
ATOM 3010 O O . GLY A 1 387 ? -0.377 -0.482 28.416 1.00 91.69 387 GLY A O 1
ATOM 3011 N N . TRP A 1 388 ? 1.681 0.297 27.977 1.00 92.50 388 TRP A N 1
ATOM 3012 C CA . TRP A 1 388 ? 1.427 1.630 28.520 1.00 92.50 388 TRP A CA 1
ATOM 3013 C C . TRP A 1 388 ? 0.414 2.405 27.672 1.00 92.50 388 TRP A C 1
ATOM 3015 O O . TRP A 1 388 ? -0.546 2.937 28.222 1.00 92.50 388 TRP A O 1
ATOM 3025 N N . ALA A 1 389 ? 0.564 2.408 26.346 1.00 91.50 389 ALA A N 1
ATOM 3026 C CA . ALA A 1 389 ? -0.364 3.069 25.433 1.00 91.50 389 ALA A CA 1
ATOM 3027 C C . ALA A 1 389 ? -1.792 2.515 25.572 1.00 91.50 389 ALA A C 1
ATOM 3029 O O . ALA A 1 389 ? -2.746 3.290 25.645 1.00 91.50 389 ALA A O 1
ATOM 3030 N N . GLN A 1 390 ? -1.941 1.191 25.699 1.00 88.56 390 GLN A N 1
ATOM 3031 C CA . GLN A 1 390 ? -3.240 0.564 25.957 1.00 88.56 390 GLN A CA 1
ATOM 3032 C C . GLN A 1 390 ? -3.824 0.997 27.310 1.00 88.56 390 GLN A C 1
ATOM 3034 O O . GLN A 1 390 ? -5.019 1.268 27.414 1.00 88.56 390 GLN A O 1
ATOM 3039 N N . PHE A 1 391 ? -2.989 1.104 28.346 1.00 92.25 391 PHE A N 1
ATOM 3040 C CA . PHE A 1 391 ? -3.411 1.566 29.667 1.00 92.25 391 PHE A CA 1
ATOM 3041 C C . PHE A 1 391 ? -3.866 3.036 29.668 1.00 92.25 391 PHE A C 1
ATOM 3043 O O . PHE A 1 391 ? -4.811 3.388 30.381 1.00 92.25 391 PHE A O 1
ATOM 3050 N N . GLU A 1 392 ? -3.237 3.893 28.858 1.00 91.62 392 GLU A N 1
ATOM 3051 C CA . GLU A 1 392 ? -3.685 5.275 28.644 1.00 91.62 392 GLU A CA 1
ATOM 3052 C C . GLU A 1 392 ? -5.007 5.328 27.867 1.00 91.62 392 GLU A C 1
ATOM 3054 O O . GLU A 1 392 ? -5.915 6.055 28.273 1.00 91.62 392 GLU A O 1
ATOM 3059 N N . GLU A 1 393 ? -5.153 4.520 26.811 1.00 90.12 393 GLU A N 1
ATOM 3060 C CA . GLU A 1 393 ? -6.386 4.410 26.016 1.00 90.12 393 GLU A CA 1
ATOM 3061 C C . GLU A 1 393 ? -7.581 3.946 26.865 1.00 90.12 393 GLU A C 1
ATOM 3063 O O . GLU A 1 393 ? -8.690 4.465 26.736 1.00 90.12 393 GLU A O 1
ATOM 3068 N N . GLU A 1 394 ? -7.360 3.014 27.793 1.00 85.94 394 GLU A N 1
ATOM 3069 C CA . GLU A 1 394 ? -8.387 2.522 28.717 1.00 85.94 394 GLU A CA 1
ATOM 3070 C C . GLU A 1 394 ? -8.775 3.530 29.815 1.00 85.94 394 GLU A C 1
ATOM 3072 O O . GLU A 1 394 ? -9.693 3.259 30.600 1.00 85.94 394 GLU A O 1
ATOM 3077 N N . GLY A 1 395 ? -8.114 4.690 29.865 1.00 86.06 395 GLY A N 1
ATOM 3078 C CA . GLY A 1 395 ? -8.392 5.770 30.809 1.00 86.06 395 GLY A CA 1
ATOM 3079 C C . GLY A 1 395 ? -7.675 5.626 32.151 1.00 86.06 395 GLY A C 1
ATOM 3080 O O . GLY A 1 395 ? -8.175 6.140 33.149 1.00 86.06 395 GLY A O 1
ATOM 3081 N N . MET A 1 396 ? -6.537 4.919 32.198 1.00 84.62 396 MET A N 1
ATOM 3082 C CA . MET A 1 396 ? -5.716 4.729 33.405 1.00 84.62 396 MET A CA 1
ATOM 3083 C C . MET A 1 396 ? -6.532 4.249 34.617 1.00 84.62 396 MET A C 1
ATOM 3085 O O . MET A 1 396 ? -6.432 4.779 35.726 1.00 84.62 396 MET A O 1
ATOM 3089 N N . LYS A 1 397 ? -7.385 3.245 34.407 1.00 82.06 397 LYS A N 1
ATOM 3090 C CA . LYS A 1 397 ? -8.279 2.730 35.451 1.00 8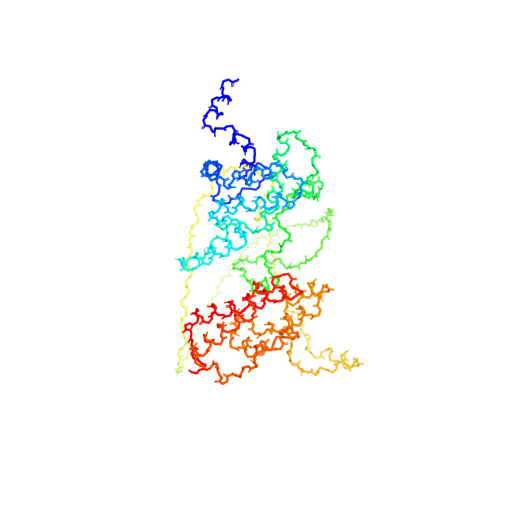2.06 397 LYS A CA 1
ATOM 3091 C C . LYS A 1 397 ? -7.489 2.128 36.610 1.00 82.06 397 LYS A C 1
ATOM 3093 O O . LYS A 1 397 ? -6.503 1.418 36.390 1.00 82.06 397 LYS A O 1
ATOM 3098 N N . ALA A 1 398 ? -7.937 2.380 37.839 1.00 81.12 398 ALA A N 1
ATOM 3099 C CA . ALA A 1 398 ? -7.463 1.655 39.015 1.00 81.12 398 ALA A CA 1
ATOM 3100 C C . ALA A 1 398 ? -7.814 0.161 38.900 1.00 81.12 398 ALA A C 1
ATOM 3102 O O . ALA A 1 398 ? -8.680 -0.226 38.114 1.00 81.12 398 ALA A O 1
ATOM 3103 N N . LEU A 1 399 ? -7.106 -0.688 39.648 1.00 72.50 399 LEU A N 1
ATOM 3104 C CA . LEU A 1 399 ? -7.337 -2.138 39.626 1.00 72.50 399 LEU A CA 1
ATOM 3105 C C . LEU A 1 399 ? -8.662 -2.553 40.316 1.00 72.50 399 LEU A C 1
ATOM 3107 O O . LEU A 1 399 ? -8.996 -3.735 40.311 1.00 72.50 399 LEU A O 1
ATOM 3111 N N . TYR A 1 400 ? -9.416 -1.604 40.882 1.00 68.00 400 TYR A N 1
ATOM 3112 C CA . TYR A 1 400 ? -10.727 -1.798 41.506 1.00 68.00 400 TYR A CA 1
ATOM 3113 C C . TYR A 1 400 ? -11.597 -0.545 41.412 1.00 68.00 400 TYR A C 1
ATOM 3115 O O . TYR A 1 400 ? -11.022 0.570 41.350 1.00 68.00 400 TYR A O 1
#

InterPro domains:
  IPR001623 DnaJ domain [PS50076] (336-400)
  IPR001623 DnaJ domain [cd06257] (348-388)
  IPR036869 Chaperone J-domain superfamily [G3DSA:1.10.287.110] (269-397)
  IPR036869 Chaperone J-domain superfamily [SSF46565] (247-400)

Organism: Mytilus edulis (NCBI:txid6550)